Protein AF-A0AB34HZB8-F1 (afdb_monomer)

Foldseek 3Di:
DDAFDDDPPDDDDDDPPPKDWDKDWDDDPFTKIWIDINNPDIDIDGTPDDDDDDDDPDDDDDQDDLFQLPDGPDLDGAGHQFDDPQDWDDDPPDIDRPLVCVVVVPVVDDDDPDDDNDGDPRDAQFKKFQQDLQFKFFAADFQQFFKKKKKKKWFWLDQKAWFKKFWADFPPPDPPDPPDRQGIWMWTWIGHRQFIWTWTDQRFAIDTDRQDPDRRRPRDIWIWMWIGGFQWTWIAIPSRIDIGGTDGDGRTRHTDGTMMGFFDHPDDPCPDADDQVRACNVVSRHDGGIMHQIDISNHGDNRLVSCVVVVGPSMGRHHDADPDFPCVVVQAPQPWDWDGIGVDIATHCAPRQADDRRSPHGHDDDDDPPPDDDDDDDPDDHDHQKDKDKDKDFDPDQWDWDDWDDDPVARFIFTWIRDRQWIKTWGDPHPDIDIDTDDHDDHTDIDIDIDMGGNDPDDDDRDD

Nearest PDB structures (foldseek):
  3poy-assembly1_A  TM=9.474E-01  e=1.459E-48  Bos taurus
  3qcw-assembly2_B  TM=9.304E-01  e=1.890E-47  Bos taurus
  3r05-assembly2_B  TM=9.150E-01  e=9.429E-47  Bos taurus
  6cw1-assembly1_A  TM=6.470E-01  e=8.281E-31  Bos taurus
  3b3q-assembly1_F  TM=7.444E-01  e=7.183E-10  Homo sapiens

Mean predicted aligned error: 11.65 Å

Sequence (464 aa):
MPRLQVFLTRTLRPCNSGTLATSHWKMAGGMWVTISVDGILTTTGYTQEDYTMLGSDDFFYIGGSPNTADLPGSPVSNNFMGCLKDVVYKNNDFKLELSRLAKEGDPKMKLQGDLSFRCEDVAALDPVTFESPEAFVALPRWSAKRTGSISLDFRTTEPNGLLLFSQGRRAGAGAGSHSAAQRADYFAMELLDGYLYLLLDMGSGGIKLRASSRKVNDGEWCHVDFQRDGRKGSISVNSRSTPFLATGESEILDLESELYLGGLPEGGRVDLPLPPEVWTAALRAGYVGCVRDLFIDGRSRDLRGLAEAQGAGGVAPFCSRETLKQCTSAPCRNGGVCREGWNRFVCDCIGTGFLGRVCEREATVLSYDGSMYMKIMLPNAMHTEAEDVSLRFMSQRAYGLMMATTSRESADTLRLELDGGQMKLTVNLGRDAREADCASCPGPGLHHVRRRCASSRSSAVYGP

Secondary structure (DSSP, 8-state):
---------S-PPPPPTT--EEEEEEESSSEEEEEEETTTEEEEEE-SSS-------S---SS--S-GGGSTT-S--PPP-S-----EEE-SS-EEEHHHHHHHT-TT----S---SS---------EEE-STT--EEEPP---SSEEEEEEEEE---S-EEEEEEEPPPPP--TT--S---PPPEEEEEEETTEEEEEEE-SS--EEEE--SS---SSS-EEEEEEEETTEEEEEETTEEEEEE-SSS-------S-EEES----SSS--SPPPTT-HHHHTT-B--EEEEEEEETTEE--HHHHHHHHT-TTEESS-----S-GGGG----TTPEEEE-SSSEEEE-TTTTEESTTS-EEPPP----SS-------SS----SEEEEEEEE--S-S-EEEEE---SSS--EEEEEEETTEEEEEEE-SS-EEEEEEEEP-SSS-EEEEEEEE--SSS-----

pLDDT: mean 81.69, std 18.71, range [23.89, 98.62]

Solvent-accessible surface area (backbone atoms only — not comparable to full-atom values): 27557 Å² total; per-residue (Å²): 132,89,81,82,68,73,85,77,92,66,91,77,73,88,78,60,96,86,69,47,76,49,76,51,76,55,87,76,97,58,50,40,41,34,40,26,40,68,83,70,54,69,50,75,50,59,60,77,77,89,76,78,79,88,86,84,91,81,84,90,75,72,65,44,54,87,44,28,60,77,41,88,80,52,93,52,41,67,40,66,86,74,77,86,76,86,45,66,53,72,63,96,89,50,74,45,50,52,54,58,42,60,75,73,60,41,88,90,63,83,85,84,79,91,78,71,98,61,85,67,88,67,76,78,71,60,30,29,19,28,70,33,38,68,11,42,41,80,38,76,61,58,83,39,42,48,48,45,35,42,33,33,33,38,31,20,45,39,35,52,13,22,42,37,41,33,34,20,67,56,68,72,87,58,94,83,66,92,63,75,82,55,52,44,16,35,42,35,32,34,32,54,85,17,25,39,31,42,34,42,26,36,49,48,45,56,41,80,43,73,48,39,98,54,68,63,27,83,56,49,84,42,43,38,42,37,38,35,54,42,40,37,36,36,32,24,42,72,85,46,71,41,74,50,70,51,43,63,82,45,37,47,37,61,48,66,39,52,31,24,34,23,21,62,85,81,81,88,80,68,90,58,84,70,63,33,87,46,47,35,67,78,69,64,31,14,19,36,30,28,42,31,73,37,26,52,40,24,40,79,56,64,62,45,63,50,29,63,76,66,65,32,60,49,57,42,76,47,67,81,81,67,84,71,66,58,44,79,73,58,67,31,33,74,80,21,48,63,38,76,44,51,86,40,63,44,42,46,24,81,82,49,59,26,35,66,81,33,18,77,40,77,53,88,86,85,87,71,89,82,85,66,87,87,84,84,81,70,96,60,94,83,67,71,35,54,48,82,48,71,55,72,52,69,64,92,62,40,60,47,83,75,48,67,50,77,51,97,88,50,79,34,28,53,32,36,30,36,54,88,38,19,45,34,40,38,41,30,68,78,85,53,77,48,77,50,80,50,73,72,58,83,69,85,54,84,45,67,50,74,51,76,48,66,70,66,91,56,96,70,79,80,76,134

Structure (mmCIF, N/CA/C/O backbone):
data_AF-A0AB34HZB8-F1
#
_entry.id   AF-A0AB34HZB8-F1
#
loop_
_atom_site.group_PDB
_atom_site.id
_atom_site.type_symbol
_atom_site.label_atom_id
_atom_site.label_alt_id
_atom_site.label_comp_id
_atom_site.label_asym_id
_atom_site.label_entity_id
_atom_site.label_seq_id
_atom_site.pdbx_PDB_ins_code
_atom_site.Cartn_x
_atom_site.Cartn_y
_atom_site.Cartn_z
_atom_site.occupancy
_atom_site.B_iso_or_equiv
_atom_site.auth_seq_id
_atom_site.auth_comp_id
_atom_site.auth_asym_id
_atom_site.auth_atom_id
_atom_site.pdbx_PDB_model_num
ATOM 1 N N . MET A 1 1 ? 3.886 5.589 36.852 1.00 24.52 1 MET A N 1
ATOM 2 C CA . MET A 1 1 ? 2.738 4.763 37.275 1.00 24.52 1 MET A CA 1
ATOM 3 C C . MET A 1 1 ? 3.016 3.339 36.821 1.00 24.52 1 MET A C 1
ATOM 5 O O . MET A 1 1 ? 3.295 3.178 35.633 1.00 24.52 1 MET A O 1
ATOM 9 N N . PRO A 1 2 ? 3.086 2.345 37.721 1.00 24.02 2 PRO A N 1
ATOM 10 C CA . PRO A 1 2 ? 3.349 0.974 37.318 1.00 24.02 2 PRO A CA 1
ATOM 11 C C . PRO A 1 2 ? 2.119 0.372 36.631 1.00 24.02 2 PRO A C 1
ATOM 13 O O . PRO A 1 2 ? 0.991 0.837 36.784 1.00 24.02 2 PRO A O 1
ATOM 16 N N . ARG A 1 3 ? 2.394 -0.610 35.777 1.00 29.45 3 ARG A N 1
ATOM 17 C CA . ARG A 1 3 ? 1.486 -1.194 34.792 1.00 29.45 3 ARG A CA 1
ATOM 18 C C . ARG A 1 3 ? 0.586 -2.232 35.456 1.00 29.45 3 ARG A C 1
ATOM 20 O O . ARG A 1 3 ? 1.090 -3.234 35.953 1.00 29.45 3 ARG A O 1
ATOM 27 N N . LEU A 1 4 ? -0.732 -2.067 35.364 1.00 27.45 4 LEU A N 1
ATOM 28 C CA . LEU A 1 4 ? -1.668 -3.158 35.630 1.00 27.45 4 LEU A CA 1
ATOM 29 C C . LEU A 1 4 ? -1.674 -4.103 34.411 1.00 27.45 4 LEU A C 1
ATOM 31 O O . LEU A 1 4 ? -2.503 -3.978 33.516 1.00 27.45 4 LEU A O 1
ATOM 35 N N . GLN A 1 5 ? -0.700 -5.012 34.321 1.00 24.72 5 GLN A N 1
ATOM 36 C CA . GLN A 1 5 ? -0.699 -6.088 33.322 1.00 24.72 5 GLN A CA 1
ATOM 37 C C . GLN A 1 5 ? -1.254 -7.366 33.953 1.00 24.72 5 GLN A C 1
ATOM 39 O O . GLN A 1 5 ? -0.539 -8.108 34.626 1.00 24.72 5 GLN A O 1
ATOM 44 N N . VAL A 1 6 ? -2.537 -7.643 33.716 1.00 27.14 6 VAL A N 1
ATOM 45 C CA . VAL A 1 6 ? -3.108 -8.972 33.962 1.00 27.14 6 VAL A CA 1
ATOM 46 C C . VAL A 1 6 ? -2.759 -9.845 32.754 1.00 27.14 6 VAL A C 1
ATOM 48 O O . VAL A 1 6 ? -3.317 -9.679 31.672 1.00 27.14 6 VAL A O 1
ATOM 51 N N . PHE A 1 7 ? -1.805 -10.765 32.914 1.00 24.33 7 PHE A N 1
ATOM 52 C CA . PHE A 1 7 ? -1.493 -11.768 31.893 1.00 24.33 7 PHE A CA 1
ATOM 53 C C . PHE A 1 7 ? -2.615 -12.814 31.840 1.00 24.33 7 PHE A C 1
ATOM 55 O O . PHE A 1 7 ? -2.634 -13.762 32.620 1.00 24.33 7 PHE A O 1
ATOM 62 N N . LEU A 1 8 ? -3.554 -12.651 30.907 1.00 28.42 8 LEU A N 1
ATOM 63 C CA . LEU A 1 8 ? -4.523 -13.687 30.541 1.00 28.42 8 LEU A CA 1
ATOM 64 C C . LEU A 1 8 ? -3.933 -14.538 29.408 1.00 28.42 8 LEU A C 1
ATOM 66 O O . LEU A 1 8 ? -4.068 -14.228 28.228 1.00 28.42 8 LEU A O 1
ATOM 70 N N . THR A 1 9 ? -3.244 -15.623 29.757 1.00 23.89 9 THR A N 1
ATOM 71 C CA . THR A 1 9 ? -2.707 -16.601 28.799 1.00 23.89 9 THR A CA 1
ATOM 72 C C . THR A 1 9 ? -3.763 -17.641 28.418 1.00 23.89 9 THR A C 1
ATOM 74 O O . THR A 1 9 ? -3.670 -18.809 28.784 1.00 23.89 9 THR A O 1
ATOM 77 N N . ARG A 1 10 ? -4.783 -17.246 27.644 1.00 26.70 10 ARG A N 1
ATOM 78 C CA . ARG A 1 10 ? -5.544 -18.199 26.815 1.00 26.70 10 ARG A CA 1
ATOM 79 C C . ARG A 1 10 ? -6.322 -17.491 25.712 1.00 26.70 10 ARG A C 1
ATOM 81 O O . ARG A 1 10 ? -7.073 -16.560 25.971 1.00 26.70 10 ARG A O 1
ATOM 88 N N . THR A 1 11 ? -6.154 -17.972 24.484 1.00 26.16 11 THR A N 1
ATOM 89 C CA . THR A 1 11 ? -6.948 -17.610 23.306 1.00 26.16 11 THR A CA 1
ATOM 90 C C . THR A 1 11 ? -8.423 -17.924 23.565 1.00 26.16 11 THR A C 1
ATOM 92 O O . THR A 1 11 ? -8.835 -19.085 23.540 1.00 26.16 11 THR A O 1
ATOM 95 N N . LEU A 1 12 ? -9.219 -16.892 23.850 1.00 27.81 12 LEU A N 1
ATOM 96 C CA . LEU A 1 12 ? -10.676 -16.988 23.890 1.00 27.81 12 LEU A CA 1
ATOM 97 C C . LEU A 1 12 ? -11.192 -17.056 22.443 1.00 27.81 12 LEU A C 1
ATOM 99 O O . LEU A 1 12 ? -10.784 -16.266 21.592 1.00 27.81 12 LEU A O 1
ATOM 103 N N . ARG A 1 13 ? -12.034 -18.054 22.148 1.00 27.44 13 ARG A N 1
ATOM 104 C CA . ARG A 1 13 ? -12.731 -18.189 20.857 1.00 27.44 13 ARG A CA 1
ATOM 105 C C . ARG A 1 13 ? -13.729 -17.032 20.677 1.00 27.44 13 ARG A C 1
ATOM 107 O O . ARG A 1 13 ? -14.172 -16.491 21.688 1.00 27.44 13 ARG A O 1
ATOM 114 N N . PRO A 1 14 ? -14.117 -16.680 19.436 1.00 32.28 14 PRO A N 1
ATOM 115 C CA . PRO A 1 14 ? -15.175 -15.699 19.206 1.00 32.28 14 PRO A CA 1
ATOM 116 C C . PRO A 1 14 ? -16.454 -16.105 19.950 1.00 32.28 14 PRO A C 1
ATOM 118 O O . PRO A 1 14 ? -16.933 -17.234 19.822 1.00 32.28 14 PRO A O 1
ATOM 121 N N . CYS A 1 15 ? -16.958 -15.183 20.767 1.00 37.62 15 CYS A N 1
ATOM 122 C CA . CYS A 1 15 ? -18.186 -15.328 21.534 1.00 37.62 15 CYS A CA 1
ATOM 123 C C . CYS A 1 15 ? -19.391 -15.261 20.583 1.00 37.62 15 CYS A C 1
ATOM 125 O O . CYS A 1 15 ? -19.590 -14.250 19.913 1.00 37.62 15 CYS A O 1
ATOM 127 N N . ASN A 1 16 ? -20.190 -16.329 20.515 1.00 33.53 16 ASN A N 1
ATOM 128 C CA . ASN A 1 16 ? -21.451 -16.321 19.769 1.00 33.53 16 ASN A CA 1
ATOM 129 C C . ASN A 1 16 ? -22.525 -15.503 20.515 1.00 33.53 16 ASN A C 1
ATOM 131 O O . ASN A 1 16 ? -22.427 -15.246 21.719 1.00 33.53 16 ASN A O 1
ATOM 135 N N . SER A 1 17 ? -23.568 -15.097 19.787 1.00 35.50 17 SER A N 1
ATOM 136 C CA . SER A 1 17 ? -24.712 -14.327 20.290 1.00 35.50 17 SER A CA 1
ATOM 137 C C . SER A 1 17 ? -25.256 -14.877 21.618 1.00 35.50 17 SER A C 1
ATOM 139 O O . SER A 1 17 ? -25.676 -16.032 21.676 1.00 35.50 17 SER A O 1
ATOM 141 N N . GLY A 1 18 ? -25.281 -14.042 22.664 1.00 43.56 18 GLY A N 1
ATOM 142 C CA . GLY A 1 18 ? -25.835 -14.386 23.983 1.00 43.56 18 GLY A CA 1
ATOM 143 C C . GLY A 1 18 ? -24.814 -14.653 25.094 1.00 43.56 18 GLY A C 1
ATOM 144 O O . GLY A 1 18 ? -25.207 -15.108 26.164 1.00 43.56 18 GLY A O 1
ATOM 145 N N . THR A 1 19 ? -23.532 -14.359 24.865 1.00 46.97 19 THR A N 1
ATOM 146 C CA . THR A 1 19 ? -22.469 -14.622 25.844 1.00 46.97 19 THR A CA 1
ATOM 147 C C . THR A 1 19 ? -22.531 -13.656 27.042 1.00 46.97 19 THR A C 1
ATOM 149 O O . THR A 1 19 ? -22.529 -12.437 26.861 1.00 46.97 19 THR A O 1
ATOM 152 N N . LEU A 1 20 ? -22.540 -14.181 28.271 1.00 41.59 20 LEU A N 1
ATOM 153 C CA . LEU A 1 20 ? -22.478 -13.417 29.526 1.00 41.59 20 LEU A CA 1
ATOM 154 C C . LEU A 1 20 ? -21.049 -13.453 30.078 1.00 41.59 20 LEU A C 1
ATOM 156 O O . LEU A 1 20 ? -20.585 -14.489 30.547 1.00 41.59 20 LEU A O 1
ATOM 160 N N . ALA A 1 21 ? -20.345 -12.321 30.059 1.00 47.94 21 ALA A N 1
ATOM 161 C CA . ALA A 1 21 ? -19.044 -12.192 30.712 1.00 47.94 21 ALA A CA 1
ATOM 162 C C . ALA A 1 21 ? -19.212 -11.564 32.102 1.00 47.94 21 ALA A C 1
ATOM 164 O O . ALA A 1 21 ? -19.726 -10.454 32.235 1.00 47.94 21 ALA A O 1
ATOM 165 N N . THR A 1 22 ? -18.758 -12.257 33.144 1.00 45.78 22 THR A N 1
ATOM 166 C CA . THR A 1 22 ? -18.736 -11.752 34.520 1.00 45.78 22 THR A CA 1
ATOM 167 C C . THR A 1 22 ? -17.320 -11.797 35.076 1.00 45.78 22 THR A C 1
ATOM 169 O O . THR A 1 22 ? -16.644 -12.823 35.055 1.00 45.78 22 THR A O 1
ATOM 172 N N . SER A 1 23 ? -16.852 -10.667 35.604 1.00 49.53 23 SER A N 1
ATOM 173 C CA . SER A 1 23 ? -15.592 -10.594 36.348 1.00 49.53 23 SER A CA 1
ATOM 174 C C . SER A 1 23 ? -15.873 -10.426 37.838 1.00 49.53 23 SER A C 1
ATOM 176 O O . SER A 1 23 ? -16.616 -9.524 38.226 1.00 49.53 23 SER A O 1
ATOM 178 N N . HIS A 1 24 ? -15.248 -11.253 38.671 1.00 48.53 24 HIS A N 1
ATOM 179 C CA . HIS A 1 24 ? -15.308 -11.172 40.125 1.00 48.53 24 HIS A CA 1
ATOM 180 C C . HIS A 1 24 ? -13.922 -10.885 40.709 1.00 48.53 24 HIS A C 1
ATOM 182 O O . HIS A 1 24 ? -12.927 -11.508 40.337 1.00 48.53 24 HIS A O 1
ATOM 188 N N . TRP A 1 25 ? -13.887 -9.974 41.679 1.00 44.34 25 TRP A N 1
ATOM 189 C CA . TRP A 1 25 ? -12.690 -9.560 42.409 1.00 44.34 25 TRP A CA 1
ATOM 190 C C . TRP A 1 25 ? -12.943 -9.814 43.895 1.00 44.34 25 TRP A C 1
ATOM 192 O O . TRP A 1 25 ? -14.020 -9.480 44.395 1.00 44.34 25 TRP A O 1
ATOM 202 N N . LYS A 1 26 ? -11.991 -10.416 44.613 1.00 39.69 26 LYS A N 1
ATOM 203 C CA . LYS A 1 26 ? -12.104 -10.604 46.067 1.00 39.69 26 LYS A CA 1
ATOM 204 C C . LYS A 1 26 ? -10.787 -10.213 46.728 1.00 39.69 26 LYS A C 1
ATOM 206 O O . LYS A 1 26 ? -9.732 -10.724 46.378 1.00 39.69 26 LYS A O 1
ATOM 211 N N . MET A 1 27 ? -10.878 -9.274 47.666 1.00 44.84 27 MET A N 1
ATOM 212 C CA . MET A 1 27 ? -9.743 -8.686 48.373 1.00 44.84 27 MET A CA 1
ATOM 213 C C . MET A 1 27 ? -9.638 -9.313 49.767 1.00 44.84 27 MET A C 1
ATOM 215 O O . MET A 1 27 ? -10.341 -8.892 50.681 1.00 44.84 27 MET A O 1
ATOM 219 N N . ALA A 1 28 ? -8.814 -10.352 49.928 1.00 33.62 28 ALA A N 1
ATOM 220 C CA . ALA A 1 28 ? -8.429 -10.864 51.248 1.00 33.62 28 ALA A CA 1
ATOM 221 C C . ALA A 1 28 ? -7.111 -11.661 51.170 1.00 33.62 28 ALA A C 1
ATOM 223 O O . ALA A 1 28 ? -7.134 -12.852 50.888 1.00 33.62 28 ALA A O 1
ATOM 224 N N . GLY A 1 29 ? -5.967 -11.022 51.447 1.00 41.19 29 GLY A N 1
ATOM 225 C CA . GLY A 1 29 ? -4.658 -11.703 51.552 1.00 41.19 29 GLY A CA 1
ATOM 226 C C . GLY A 1 29 ? -3.892 -11.898 50.233 1.00 41.19 29 GLY A C 1
ATOM 227 O O . GLY A 1 29 ? -3.076 -12.807 50.129 1.00 41.19 29 GLY A O 1
ATOM 228 N N . GLY A 1 30 ? -4.175 -11.058 49.237 1.00 53.75 30 GLY A N 1
ATOM 229 C CA . GLY A 1 30 ? -3.639 -11.095 47.873 1.00 53.75 30 GLY A CA 1
ATOM 230 C C . GLY A 1 30 ? -4.743 -10.677 46.900 1.00 53.75 30 GLY A C 1
ATOM 231 O O . GLY A 1 30 ? -5.908 -11.002 47.129 1.00 53.75 30 GLY A O 1
ATOM 232 N N . MET A 1 31 ? -4.433 -9.908 45.856 1.00 64.75 31 MET A N 1
ATOM 233 C CA . MET A 1 31 ? -5.448 -9.471 44.894 1.00 64.75 31 MET A CA 1
ATOM 234 C C . MET A 1 31 ? -5.559 -10.514 43.780 1.00 64.75 31 MET A C 1
ATOM 236 O O . MET A 1 31 ? -4.705 -10.596 42.898 1.00 64.75 31 MET A O 1
ATOM 240 N N . TRP A 1 32 ? -6.602 -11.346 43.846 1.00 69.12 32 TRP A N 1
ATOM 241 C CA . TRP A 1 32 ? -6.936 -12.284 42.777 1.00 69.12 32 TRP A CA 1
ATOM 242 C C . TRP A 1 32 ? -8.146 -11.819 41.973 1.00 69.12 32 TRP A C 1
ATOM 244 O O . TRP A 1 32 ? -9.124 -11.271 42.490 1.00 69.12 32 TRP A O 1
ATOM 254 N N . VAL A 1 33 ? -8.069 -12.081 40.677 1.00 78.31 33 VAL A N 1
ATOM 255 C CA . VAL A 1 33 ? -9.038 -11.700 39.656 1.00 78.31 33 VAL A CA 1
ATOM 256 C C . VAL A 1 33 ? -9.597 -12.974 39.066 1.00 78.31 33 VAL A C 1
ATOM 258 O O . VAL A 1 33 ? -8.826 -13.842 38.674 1.00 78.31 33 VAL A O 1
ATOM 261 N N . THR A 1 34 ? -10.918 -13.108 38.992 1.00 78.31 34 THR A N 1
ATOM 262 C CA . THR A 1 34 ? -11.559 -14.208 38.263 1.00 78.31 34 THR A CA 1
ATOM 263 C C . THR A 1 34 ? -12.420 -13.642 37.152 1.00 78.31 34 THR A C 1
ATOM 265 O O . THR A 1 34 ? -13.307 -12.833 37.408 1.00 78.31 34 THR A O 1
ATOM 268 N N . ILE A 1 35 ? -12.176 -14.082 35.924 1.00 81.44 35 ILE A N 1
ATOM 269 C CA . ILE A 1 35 ? -13.043 -13.813 34.780 1.00 81.44 35 ILE A CA 1
ATOM 270 C C . ILE A 1 35 ? -13.778 -15.095 34.408 1.00 81.44 35 ILE A C 1
ATOM 272 O O . ILE A 1 35 ? -13.172 -16.164 34.353 1.00 81.44 35 ILE A O 1
ATOM 276 N N . SER A 1 36 ? -15.083 -14.988 34.194 1.00 81.50 36 SER A N 1
ATOM 277 C CA . SER A 1 36 ? -15.960 -16.074 33.783 1.00 81.50 36 SER A CA 1
ATOM 278 C C . SER A 1 36 ? -16.702 -15.678 32.517 1.00 81.50 36 SER A C 1
ATOM 280 O O . SER A 1 36 ? -17.251 -14.580 32.433 1.00 81.50 36 SER A O 1
ATOM 282 N N . VAL A 1 37 ? -16.723 -16.575 31.538 1.00 81.62 37 VAL A N 1
ATOM 283 C CA . VAL A 1 37 ? -17.537 -16.443 30.328 1.00 81.62 37 VAL A CA 1
ATOM 284 C C . VAL A 1 37 ? -18.584 -17.555 30.345 1.00 81.62 37 VAL A C 1
ATOM 286 O O . VAL A 1 37 ? -18.249 -18.731 30.514 1.00 81.62 37 VAL A O 1
ATOM 289 N N . ASP A 1 38 ? -19.853 -17.162 30.263 1.00 78.44 38 ASP A N 1
ATOM 290 C CA . ASP A 1 38 ? -21.062 -17.992 30.361 1.00 78.44 38 ASP A CA 1
ATOM 291 C C . ASP A 1 38 ? -21.214 -18.776 31.669 1.00 78.44 38 ASP A C 1
ATOM 293 O O . ASP A 1 38 ? -21.990 -19.724 31.756 1.00 78.44 38 ASP A O 1
ATOM 297 N N . GLY A 1 39 ? -20.453 -18.414 32.705 1.00 76.38 39 GLY A N 1
ATOM 298 C CA . GLY A 1 39 ? -20.382 -19.214 33.929 1.00 76.38 39 GLY A CA 1
ATOM 299 C C . GLY A 1 39 ? -19.592 -20.519 33.771 1.00 76.38 39 GLY A C 1
ATOM 300 O O . GLY A 1 39 ? -19.512 -21.283 34.728 1.00 76.38 39 GLY A O 1
ATOM 301 N N . ILE A 1 40 ? -19.012 -20.780 32.593 1.00 77.00 40 ILE A N 1
ATOM 302 C CA . ILE A 1 40 ? -18.362 -22.051 32.244 1.00 77.00 40 ILE A CA 1
ATOM 303 C C . ILE A 1 40 ? -16.850 -21.867 32.127 1.00 77.00 40 ILE A C 1
ATOM 305 O O . ILE A 1 40 ? -16.068 -22.608 32.722 1.00 77.00 40 ILE A O 1
ATOM 309 N N . LEU A 1 41 ? -16.416 -20.883 31.341 1.00 78.81 41 LEU A N 1
ATOM 310 C CA . LEU A 1 41 ? -15.003 -20.642 31.078 1.00 78.81 41 LEU A CA 1
ATOM 311 C C . LEU A 1 41 ? -14.455 -19.679 32.125 1.00 78.81 41 LEU A C 1
ATOM 313 O O . LEU A 1 41 ? -14.507 -18.464 31.950 1.00 78.81 41 LEU A O 1
ATOM 317 N N . THR A 1 42 ? -13.923 -20.231 33.213 1.00 81.06 42 THR A N 1
ATOM 318 C CA . THR A 1 42 ? -13.345 -19.451 34.311 1.00 81.06 42 THR A CA 1
ATOM 319 C C . THR A 1 42 ? -11.824 -19.429 34.253 1.00 81.06 42 THR A C 1
ATOM 321 O O . THR A 1 42 ? -11.188 -20.480 34.165 1.00 81.06 42 THR A O 1
ATOM 324 N N . THR A 1 43 ? -11.233 -18.243 34.366 1.00 80.75 43 THR A N 1
ATOM 325 C CA . THR A 1 43 ? -9.787 -18.058 34.551 1.00 80.75 43 THR A CA 1
ATOM 326 C C . THR A 1 43 ? -9.539 -17.197 35.780 1.00 80.75 43 THR A C 1
ATOM 328 O O . THR A 1 43 ? -10.152 -16.139 35.920 1.00 80.75 43 THR A O 1
ATOM 331 N N . THR A 1 44 ? -8.626 -17.631 36.649 1.00 82.88 44 THR A N 1
ATOM 332 C CA . THR A 1 44 ? -8.211 -16.886 37.843 1.00 82.88 44 THR A CA 1
ATOM 333 C C . THR A 1 44 ? -6.740 -16.501 37.727 1.00 82.88 44 THR A C 1
ATOM 33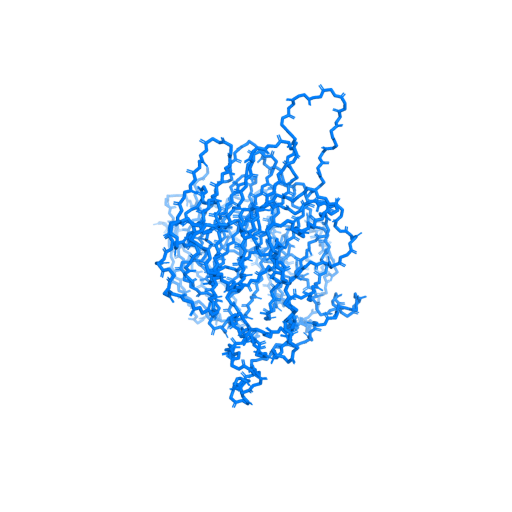5 O O . THR A 1 44 ? -5.915 -17.319 37.325 1.00 82.88 44 THR A O 1
ATOM 338 N N . GLY A 1 45 ? -6.412 -15.261 38.077 1.00 81.56 45 GLY A N 1
ATOM 339 C CA . GLY A 1 45 ? -5.047 -14.741 38.113 1.00 81.56 45 GLY A CA 1
ATOM 340 C C . GLY A 1 45 ? -4.834 -13.806 39.299 1.00 81.56 45 GLY A C 1
ATOM 341 O O . GLY A 1 45 ? -5.760 -13.555 40.068 1.00 81.56 45 GLY A O 1
ATOM 342 N N . TYR A 1 46 ? -3.620 -13.282 39.432 1.00 79.75 46 TYR A N 1
ATOM 343 C CA . TYR A 1 46 ? -3.231 -12.351 40.493 1.00 79.75 46 TYR A CA 1
ATOM 344 C C . TYR A 1 46 ? -2.673 -11.070 39.872 1.00 79.75 46 TYR A C 1
ATOM 346 O O . TYR A 1 46 ? -2.056 -11.125 38.804 1.00 79.75 46 TYR A O 1
ATOM 354 N N . THR A 1 47 ? -2.896 -9.921 40.508 1.00 74.31 47 THR A N 1
ATOM 355 C CA . THR A 1 47 ? -2.228 -8.680 40.096 1.00 74.31 47 THR A CA 1
ATOM 356 C C . THR A 1 47 ? -0.775 -8.681 40.567 1.00 74.31 47 THR A C 1
ATOM 358 O O . THR A 1 47 ? -0.405 -9.404 41.491 1.00 74.31 47 THR A O 1
ATOM 361 N N . GLN A 1 48 ? 0.067 -7.895 39.899 1.00 67.31 48 GLN A N 1
ATOM 362 C CA . GLN A 1 48 ? 1.445 -7.678 40.336 1.00 67.31 48 GLN A CA 1
ATOM 363 C C . GLN A 1 48 ? 1.461 -6.676 41.502 1.00 67.31 48 GLN A C 1
ATOM 365 O O . GLN A 1 48 ? 0.653 -5.750 41.507 1.00 67.31 48 GLN A O 1
ATOM 370 N N . GLU A 1 49 ? 2.402 -6.852 42.435 1.00 73.19 49 GLU A N 1
ATOM 371 C CA . GLU A 1 49 ? 2.603 -6.006 43.630 1.00 73.19 49 GLU A CA 1
ATOM 372 C C . GLU A 1 49 ? 1.468 -6.066 44.681 1.00 73.19 49 GLU A C 1
ATOM 374 O O . GLU A 1 49 ? 0.480 -6.783 44.530 1.00 73.19 49 GLU A O 1
ATOM 379 N N . ASP A 1 50 ? 1.641 -5.319 45.779 1.00 70.38 50 ASP A N 1
ATOM 380 C CA . ASP A 1 50 ? 0.782 -5.358 46.976 1.00 70.38 50 ASP A CA 1
ATOM 381 C C . ASP A 1 50 ? -0.367 -4.330 46.945 1.00 70.38 50 ASP A C 1
ATOM 383 O O . ASP A 1 50 ? -1.098 -4.155 47.926 1.00 70.38 50 ASP A O 1
ATOM 387 N N . TYR A 1 51 ? -0.541 -3.616 45.830 1.00 69.50 51 TYR A N 1
ATOM 388 C CA . TYR A 1 51 ? -1.632 -2.659 45.677 1.00 69.50 51 TYR A CA 1
ATOM 389 C C . TYR A 1 51 ? -2.973 -3.392 45.575 1.00 69.50 51 TYR A C 1
ATOM 391 O O . TYR A 1 51 ? -3.176 -4.241 44.714 1.00 69.50 51 TYR A O 1
ATOM 399 N N . THR A 1 52 ? -3.910 -3.037 46.456 1.00 71.75 52 THR A N 1
ATOM 400 C CA . THR A 1 52 ? -5.224 -3.697 46.567 1.00 71.75 52 THR A CA 1
ATOM 401 C C . THR A 1 52 ? -6.399 -2.793 46.203 1.00 71.75 52 THR A C 1
ATOM 403 O O . THR A 1 52 ? -7.517 -3.278 46.081 1.00 71.75 52 THR A O 1
ATOM 406 N N . MET A 1 53 ? -6.178 -1.491 46.007 1.00 70.25 53 MET A N 1
ATOM 407 C CA . MET A 1 53 ? -7.244 -0.520 45.740 1.00 70.25 53 MET A CA 1
ATOM 408 C C . MET A 1 53 ? -7.235 -0.063 44.280 1.00 70.25 53 MET A C 1
ATOM 410 O O . MET A 1 53 ? -6.196 0.343 43.763 1.00 70.25 53 MET A O 1
ATOM 414 N N . LEU A 1 54 ? -8.410 -0.072 43.641 1.00 76.62 54 LEU A N 1
ATOM 415 C CA . LEU A 1 54 ? -8.631 0.519 42.321 1.00 76.62 54 LEU A CA 1
ATOM 416 C C . LEU A 1 54 ? -9.223 1.925 42.488 1.00 76.62 54 LEU A C 1
ATOM 418 O O . LEU A 1 54 ? -10.387 2.065 42.861 1.00 76.62 54 LEU A O 1
ATOM 422 N N . GLY A 1 55 ? -8.421 2.954 42.220 1.00 74.00 55 GLY A N 1
ATOM 423 C CA . GLY A 1 55 ? -8.882 4.339 42.124 1.00 74.00 55 GLY A CA 1
ATOM 424 C C . GLY A 1 55 ? -9.166 4.708 40.671 1.00 74.00 55 GLY A C 1
ATOM 425 O O . GLY A 1 55 ? -8.301 4.532 39.817 1.00 74.00 55 GLY A O 1
ATOM 426 N N . SER A 1 56 ? -10.368 5.205 40.390 1.00 72.00 56 SER A N 1
ATOM 427 C CA . SER A 1 56 ? -10.724 5.801 39.101 1.00 72.00 56 SER A CA 1
ATOM 428 C C . SER A 1 56 ? -11.582 7.030 39.377 1.00 72.00 56 SER A C 1
ATOM 430 O O . SER A 1 56 ? -12.694 6.913 39.890 1.00 72.00 56 SER A O 1
ATOM 432 N N . ASP A 1 57 ? -11.018 8.203 39.119 1.00 74.81 57 ASP A N 1
ATOM 433 C CA . ASP A 1 57 ? -11.594 9.527 39.376 1.00 74.81 57 ASP A CA 1
ATOM 434 C C . ASP A 1 57 ? -11.948 10.289 38.088 1.00 74.81 57 ASP A C 1
ATOM 436 O O . ASP A 1 57 ? -12.392 11.433 38.153 1.00 74.81 57 ASP A O 1
ATOM 440 N N . ASP A 1 58 ? -11.791 9.638 36.933 1.00 77.00 58 ASP A N 1
ATOM 441 C CA . ASP A 1 58 ? -11.988 10.223 35.606 1.00 77.00 58 ASP A CA 1
ATOM 442 C C . ASP A 1 58 ? -13.289 9.698 34.957 1.00 77.00 58 ASP A C 1
ATOM 444 O O . ASP A 1 58 ? -14.389 10.000 35.430 1.00 77.00 58 ASP A O 1
ATOM 448 N N . PHE A 1 59 ? -13.210 8.868 33.908 1.00 79.88 59 PHE A N 1
ATOM 449 C CA . PHE A 1 59 ? -14.379 8.424 33.135 1.00 79.88 59 PHE A CA 1
ATOM 450 C C . PHE A 1 59 ? -14.570 6.901 33.096 1.00 79.88 59 PHE A C 1
ATOM 452 O O . PHE A 1 59 ? -13.614 6.131 33.033 1.00 79.88 59 PHE A O 1
ATOM 459 N N . PHE A 1 60 ? -15.836 6.471 33.025 1.00 84.75 60 PHE A N 1
ATOM 460 C CA . PHE A 1 60 ? -16.225 5.103 32.671 1.00 84.75 60 PHE A CA 1
ATOM 461 C C . PHE A 1 60 ? -16.609 5.036 31.188 1.00 84.75 60 PHE A C 1
ATOM 463 O O . PHE A 1 60 ? -17.627 5.595 30.782 1.00 84.75 60 PHE A O 1
ATOM 470 N N . TYR A 1 61 ? -15.818 4.320 30.390 1.00 89.81 61 TYR A N 1
ATOM 471 C CA . TYR A 1 61 ? -16.107 4.061 28.978 1.00 89.81 61 TYR A CA 1
ATOM 472 C C . TYR A 1 61 ? -16.805 2.710 28.806 1.00 89.81 61 TYR A C 1
ATOM 474 O O . TYR A 1 61 ? -16.325 1.696 29.307 1.00 89.81 61 TYR A O 1
ATOM 482 N N . ILE A 1 62 ? -17.925 2.688 28.079 1.00 91.50 62 ILE A N 1
ATOM 483 C CA . ILE A 1 62 ? -18.676 1.471 27.742 1.00 91.50 62 ILE A CA 1
ATOM 484 C C . ILE A 1 62 ? -18.830 1.396 26.226 1.00 91.50 62 ILE A C 1
ATOM 486 O O . ILE A 1 62 ? -19.227 2.369 25.593 1.00 91.50 62 ILE A O 1
ATO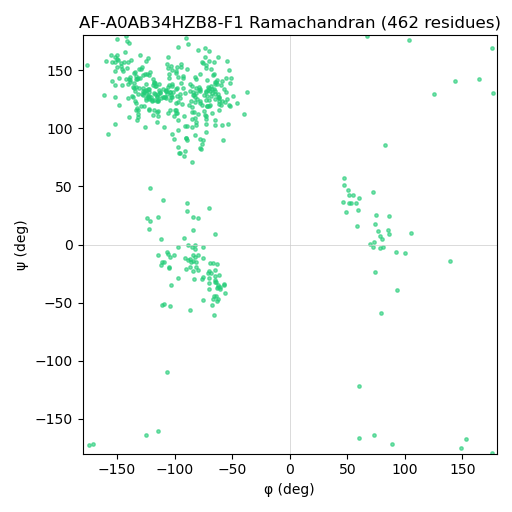M 490 N N . GLY A 1 63 ? -18.513 0.241 25.640 1.00 88.62 63 GLY A N 1
ATOM 491 C CA . GLY A 1 63 ? -18.613 -0.000 24.195 1.00 88.62 63 GLY A CA 1
ATOM 492 C C . GLY A 1 63 ? -17.526 0.679 23.354 1.00 88.62 63 GLY A C 1
ATOM 493 O O . GLY A 1 63 ? -17.193 0.181 22.289 1.00 88.62 63 GLY A O 1
ATOM 494 N N . GLY A 1 64 ? -16.905 1.758 23.821 1.00 87.75 64 GLY A N 1
ATOM 495 C CA . GLY A 1 64 ? -15.802 2.401 23.115 1.00 87.75 64 GLY A CA 1
ATOM 496 C C . GLY A 1 64 ? -15.327 3.671 23.804 1.00 87.75 64 GLY A C 1
ATOM 497 O O . GLY A 1 64 ? -15.860 4.064 24.843 1.00 87.75 64 GLY A O 1
ATOM 498 N N . SER A 1 65 ? -14.335 4.324 23.210 1.00 86.75 65 SER A N 1
ATOM 499 C CA . SER A 1 65 ? -13.839 5.628 23.647 1.00 86.75 65 SER A CA 1
ATOM 500 C C . SER A 1 65 ? -13.529 6.527 22.436 1.00 86.75 65 SER A C 1
ATOM 502 O O . SER A 1 65 ? -13.618 6.076 21.288 1.00 86.75 65 SER A O 1
ATOM 504 N N . PRO A 1 66 ? -13.195 7.816 22.648 1.00 82.56 66 PRO A N 1
ATOM 505 C CA . PRO A 1 66 ? -12.746 8.688 21.564 1.00 82.56 66 PRO A CA 1
ATOM 506 C C . PRO A 1 66 ? -11.512 8.155 20.821 1.00 82.56 66 PRO A C 1
ATOM 508 O O . PRO A 1 66 ? -11.416 8.360 19.616 1.00 82.56 66 PRO A O 1
ATOM 511 N N . ASN A 1 67 ? -10.604 7.480 21.536 1.00 77.94 67 ASN A N 1
ATOM 512 C CA . ASN A 1 67 ? -9.483 6.726 20.979 1.00 77.94 67 ASN A CA 1
ATOM 513 C C . ASN A 1 67 ? -9.116 5.582 21.940 1.00 77.94 67 ASN A C 1
ATOM 515 O O . ASN A 1 67 ? -8.505 5.800 22.988 1.00 77.94 67 ASN A O 1
ATOM 519 N N . THR A 1 68 ? -9.508 4.355 21.599 1.00 81.25 68 THR A N 1
ATOM 520 C CA . THR A 1 68 ? -9.342 3.183 22.479 1.00 81.25 68 THR A CA 1
ATOM 521 C C . THR A 1 68 ? -7.875 2.792 22.652 1.00 81.25 68 THR A C 1
ATOM 523 O O . THR A 1 68 ? -7.509 2.253 23.695 1.00 81.25 68 THR A O 1
ATOM 526 N N . ALA A 1 69 ? -7.017 3.145 21.690 1.00 75.25 69 ALA A N 1
ATOM 527 C CA . ALA A 1 69 ? -5.573 2.938 21.783 1.00 75.25 69 ALA A CA 1
ATOM 528 C C . ALA A 1 69 ? -4.908 3.761 22.904 1.00 75.25 69 ALA A C 1
ATOM 530 O O . ALA A 1 69 ? -3.898 3.335 23.459 1.00 75.25 69 ALA A O 1
ATOM 531 N N . ASP A 1 70 ? -5.483 4.910 23.275 1.00 79.56 70 ASP A N 1
ATOM 532 C CA . ASP A 1 70 ? -4.920 5.778 24.320 1.00 79.56 70 ASP A CA 1
ATOM 533 C C . ASP A 1 70 ? -5.254 5.268 25.738 1.00 79.56 70 ASP A C 1
ATOM 535 O O . ASP A 1 70 ? -4.710 5.763 26.728 1.00 79.56 70 ASP A O 1
ATOM 539 N N . LEU A 1 71 ? -6.137 4.265 25.865 1.00 79.88 71 LEU A N 1
ATOM 540 C CA . LEU A 1 71 ? -6.520 3.710 27.160 1.00 79.88 71 LEU A CA 1
ATOM 541 C C . LEU A 1 71 ? -5.382 2.854 27.752 1.00 79.88 71 LEU A C 1
ATOM 543 O O . LEU A 1 71 ? -4.946 1.880 27.126 1.00 79.88 71 LEU A O 1
ATOM 547 N N . PRO A 1 72 ? -4.914 3.149 28.982 1.00 76.94 72 PRO A N 1
ATOM 548 C CA . PRO A 1 72 ? -3.812 2.418 29.597 1.00 76.94 72 PRO A CA 1
ATOM 549 C C . PRO A 1 72 ? -4.069 0.909 29.685 1.00 76.94 72 PRO A C 1
ATOM 551 O O . PRO A 1 72 ? -5.033 0.460 30.300 1.00 76.94 72 PRO A O 1
ATOM 554 N N . GLY A 1 73 ? -3.166 0.119 29.100 1.00 74.81 73 GLY A N 1
ATOM 555 C CA . GLY A 1 73 ? -3.240 -1.344 29.125 1.00 74.81 73 GLY A CA 1
ATOM 556 C C . GLY A 1 73 ? -4.208 -1.957 28.110 1.00 74.81 73 GLY A C 1
ATOM 557 O O . GLY A 1 73 ? -4.366 -3.177 28.123 1.00 74.81 73 GLY A O 1
ATOM 558 N N . SER A 1 74 ? -4.822 -1.158 27.228 1.00 73.38 74 SER A N 1
ATOM 559 C CA . SER A 1 74 ? -5.686 -1.689 26.174 1.00 73.38 74 SER A CA 1
ATOM 560 C C . SER A 1 74 ? -4.882 -2.536 25.175 1.00 73.38 74 SER A C 1
ATOM 562 O O . SER A 1 74 ? -3.908 -2.046 24.603 1.00 73.38 74 SER A O 1
ATOM 564 N N . PRO A 1 75 ? -5.266 -3.802 24.928 1.00 73.38 75 PRO A N 1
ATOM 565 C CA . PRO A 1 75 ? -4.665 -4.622 23.879 1.00 73.38 75 PRO A CA 1
ATOM 566 C C . PRO A 1 75 ? -5.300 -4.383 22.498 1.00 73.38 75 PRO A C 1
ATOM 568 O O . PRO A 1 75 ? -4.891 -5.020 21.531 1.00 73.38 75 PRO A O 1
ATOM 571 N N . VAL A 1 76 ? -6.321 -3.523 22.412 1.00 76.25 76 VAL A N 1
ATOM 572 C CA . VAL A 1 76 ? -7.117 -3.257 21.205 1.00 76.25 76 VAL A CA 1
ATOM 573 C C . VAL A 1 76 ? -7.236 -1.753 20.956 1.00 76.25 76 VAL A C 1
ATOM 575 O O . VAL A 1 76 ? -7.243 -0.968 21.902 1.00 76.25 76 VAL A O 1
ATOM 578 N N . SER A 1 77 ? -7.375 -1.350 19.693 1.00 81.38 77 SER A N 1
ATOM 579 C 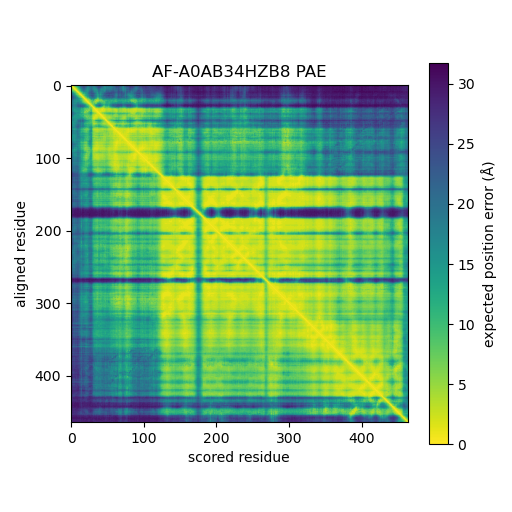CA . SER A 1 77 ? -7.651 0.045 19.306 1.00 81.38 77 SER A CA 1
ATOM 580 C C . SER A 1 77 ? -9.091 0.288 18.830 1.00 81.38 77 SER A C 1
ATOM 582 O O . SER A 1 77 ? -9.492 1.434 18.626 1.00 81.38 77 SER A O 1
ATOM 584 N N . ASN A 1 78 ? -9.890 -0.773 18.686 1.00 83.81 78 ASN A N 1
ATOM 585 C CA . ASN A 1 78 ? -11.218 -0.715 18.076 1.00 83.81 78 ASN A CA 1
ATOM 586 C C . ASN A 1 78 ? -12.324 -0.493 19.109 1.00 83.81 78 ASN A C 1
ATOM 588 O O . ASN A 1 78 ? -12.275 -1.033 20.216 1.00 83.81 78 ASN A O 1
ATOM 592 N N . ASN A 1 79 ? -13.360 0.249 18.719 1.00 86.56 79 ASN A N 1
ATOM 593 C CA . ASN A 1 79 ? -14.616 0.277 19.462 1.00 86.56 79 ASN A CA 1
ATOM 594 C C . ASN A 1 79 ? -15.423 -1.007 19.210 1.00 86.56 79 ASN A C 1
ATOM 596 O O . ASN A 1 79 ? -15.259 -1.683 18.194 1.00 86.56 79 ASN A O 1
ATOM 600 N N . PHE A 1 80 ? -16.300 -1.350 20.150 1.00 86.94 80 PHE A N 1
ATOM 601 C CA . PHE A 1 80 ? -17.159 -2.524 20.075 1.00 86.94 80 PHE A CA 1
ATOM 602 C C . PHE A 1 80 ? -18.244 -2.345 19.007 1.00 86.94 80 PHE A C 1
ATOM 604 O O . PHE A 1 80 ? -18.940 -1.331 18.979 1.00 86.94 80 PHE A O 1
ATOM 611 N N . MET A 1 81 ? -18.423 -3.364 18.167 1.00 82.19 81 MET A N 1
ATOM 612 C CA . MET A 1 81 ? -19.533 -3.470 17.221 1.00 82.19 81 MET A CA 1
ATOM 613 C C . MET A 1 81 ? -20.409 -4.655 17.627 1.00 82.19 81 MET A C 1
ATOM 615 O O . MET A 1 81 ? -19.983 -5.805 17.542 1.00 82.19 81 MET A O 1
ATOM 619 N N . GLY A 1 82 ? -21.618 -4.373 18.108 1.00 85.50 82 GLY A N 1
ATOM 620 C CA . GLY A 1 82 ? -22.555 -5.388 18.584 1.00 85.50 82 GLY A CA 1
ATOM 621 C C . GLY A 1 82 ? -23.514 -4.842 19.637 1.00 85.50 82 GLY A C 1
ATOM 622 O O . GLY A 1 82 ? -23.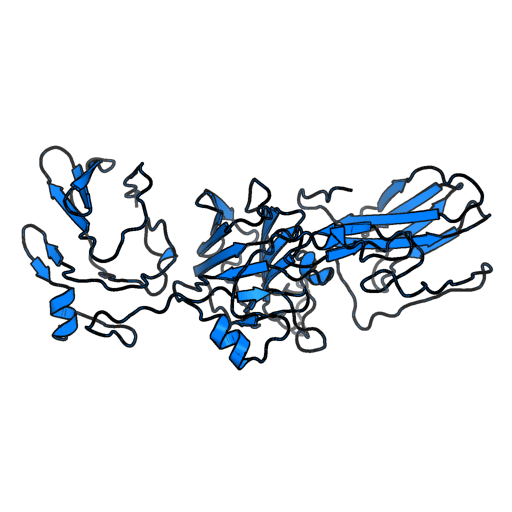572 -3.640 19.891 1.00 85.50 82 GLY A O 1
ATOM 623 N N . CYS A 1 83 ? -24.227 -5.745 20.306 1.00 87.44 83 CYS A N 1
ATOM 624 C CA . CYS A 1 83 ? -25.139 -5.405 21.395 1.00 87.44 83 CYS A CA 1
ATOM 625 C C . CYS A 1 83 ? -24.517 -5.725 22.759 1.00 87.44 83 CYS A C 1
ATOM 627 O O . CYS A 1 83 ? -24.102 -6.857 23.004 1.00 87.44 83 CYS A O 1
ATOM 629 N N . LEU A 1 84 ? -24.519 -4.751 23.673 1.00 90.00 84 LEU A N 1
ATOM 630 C CA . LEU A 1 84 ? -24.228 -4.965 25.093 1.00 90.00 84 LEU A CA 1
ATOM 631 C C . LEU A 1 84 ? -25.532 -4.918 25.891 1.00 90.00 84 LEU A C 1
ATOM 633 O O . LEU A 1 84 ? -26.375 -4.048 25.673 1.00 90.00 84 LEU A O 1
ATOM 637 N N . LYS A 1 85 ? -25.694 -5.839 26.840 1.00 88.38 85 LYS A N 1
ATOM 638 C CA . LYS A 1 85 ? -26.866 -5.917 27.716 1.00 88.38 85 LYS A CA 1
ATOM 639 C C . LYS A 1 85 ? -26.418 -6.134 29.161 1.00 88.38 85 LYS A C 1
ATOM 641 O O . LYS A 1 85 ? -25.394 -6.765 29.392 1.00 88.38 85 LYS A O 1
ATOM 646 N N . ASP A 1 86 ? -27.198 -5.610 30.106 1.00 88.88 86 ASP A N 1
ATOM 647 C CA . ASP A 1 86 ? -27.026 -5.817 31.550 1.00 88.88 86 ASP A CA 1
ATOM 648 C C . ASP A 1 86 ? -25.619 -5.445 32.059 1.00 88.88 86 ASP A C 1
ATOM 650 O O . ASP A 1 86 ? -25.025 -6.131 32.889 1.00 88.88 86 ASP A O 1
ATOM 654 N N . VAL A 1 87 ? -25.084 -4.320 31.573 1.00 91.56 87 VAL A N 1
ATOM 655 C CA . VAL A 1 87 ? -23.778 -3.804 31.992 1.00 91.56 87 VAL A CA 1
ATOM 656 C C . VAL A 1 87 ? -23.894 -3.235 33.404 1.00 91.56 87 VAL A C 1
ATOM 658 O O . VAL A 1 87 ? -24.529 -2.198 33.624 1.00 91.56 87 VAL A O 1
ATOM 661 N N . VAL A 1 88 ? -23.272 -3.919 34.364 1.00 89.50 88 VAL A N 1
ATOM 662 C CA . VAL A 1 88 ? -23.313 -3.572 35.788 1.00 89.50 88 VAL A CA 1
ATOM 663 C C . VAL A 1 88 ? -21.900 -3.509 36.353 1.00 89.50 88 VAL A C 1
ATOM 665 O O . VAL A 1 88 ? -21.136 -4.464 36.243 1.00 89.50 88 VAL A O 1
ATOM 668 N N . TYR A 1 89 ? -21.584 -2.408 37.032 1.00 88.06 89 TYR A N 1
ATOM 669 C CA . TYR A 1 89 ? -20.389 -2.286 37.862 1.00 88.06 89 TYR A CA 1
ATOM 670 C C . TYR A 1 89 ? -20.804 -2.242 39.333 1.00 88.06 89 TYR A C 1
ATOM 672 O O . TYR A 1 89 ? -21.662 -1.452 39.719 1.00 88.06 89 TYR A O 1
ATOM 680 N N . LYS A 1 90 ? -20.225 -3.101 40.172 1.00 86.19 90 LYS A N 1
ATOM 681 C CA . LYS A 1 90 ? -20.555 -3.187 41.599 1.00 86.19 90 LYS A CA 1
ATOM 682 C C . LYS A 1 90 ? -19.282 -3.303 42.427 1.00 86.19 90 LYS A C 1
ATOM 684 O O . LYS A 1 90 ? -18.425 -4.122 42.112 1.00 86.19 90 LYS A O 1
ATOM 689 N N . ASN A 1 91 ? -19.217 -2.554 43.522 1.00 83.38 91 ASN A N 1
ATOM 690 C CA . ASN A 1 91 ? -18.253 -2.759 44.599 1.00 83.38 91 ASN A CA 1
ATOM 691 C C . ASN A 1 91 ? -18.996 -2.929 45.944 1.00 83.38 91 ASN A C 1
ATOM 693 O O . ASN A 1 91 ? -20.192 -3.238 45.963 1.00 83.38 91 ASN A O 1
ATOM 697 N N . ASN A 1 92 ? -18.286 -2.794 47.065 1.00 81.44 92 ASN A N 1
ATOM 698 C CA . ASN A 1 92 ? -18.878 -2.949 48.397 1.00 81.44 92 ASN A CA 1
ATOM 699 C C . ASN A 1 92 ? -19.837 -1.807 48.769 1.00 81.44 92 ASN A C 1
ATOM 701 O O . ASN A 1 92 ? -20.790 -2.047 49.506 1.00 81.44 92 ASN A O 1
ATOM 705 N N . ASP A 1 93 ? -19.610 -0.605 48.239 1.00 84.12 93 ASP A N 1
ATOM 706 C CA . ASP A 1 93 ? -20.321 0.610 48.646 1.00 84.12 93 ASP A CA 1
ATOM 707 C C . ASP A 1 93 ? -21.486 0.946 47.710 1.00 84.12 93 ASP A C 1
ATOM 709 O O . ASP A 1 93 ? -22.473 1.553 48.124 1.00 84.12 93 ASP A O 1
ATOM 713 N N . PHE A 1 94 ? -21.398 0.555 46.436 1.00 85.69 94 PHE A N 1
ATOM 714 C CA . PHE A 1 94 ? -22.393 0.906 45.432 1.00 85.69 94 PHE A CA 1
ATOM 715 C C . PHE A 1 94 ? -22.521 -0.116 44.293 1.00 85.69 94 PHE A C 1
ATOM 717 O O . PHE A 1 94 ? -21.644 -0.938 44.016 1.00 85.69 94 PHE A O 1
ATOM 724 N N . LYS A 1 95 ? -23.656 -0.028 43.591 1.00 89.19 95 LYS A N 1
ATOM 725 C CA . LYS A 1 95 ? -23.977 -0.774 42.369 1.00 89.19 95 LYS A CA 1
ATOM 726 C C . LYS A 1 95 ? -24.459 0.213 41.304 1.00 89.19 95 LYS A C 1
ATOM 728 O O . LYS A 1 95 ? -25.475 0.872 41.498 1.00 89.19 95 LYS A O 1
ATOM 733 N N . LEU A 1 96 ? -23.749 0.286 40.184 1.00 88.62 96 LEU A N 1
ATOM 734 C CA . LEU A 1 96 ? -24.108 1.066 39.003 1.00 88.62 96 LEU A CA 1
ATOM 735 C C . LEU A 1 96 ? -24.649 0.134 37.921 1.00 88.62 96 LEU A C 1
ATOM 737 O O . LEU A 1 96 ? -23.929 -0.708 37.389 1.00 88.62 96 LEU A O 1
ATOM 741 N N . GLU A 1 97 ? -25.922 0.300 37.579 1.00 91.75 97 GLU A N 1
ATOM 742 C CA . GLU A 1 97 ? -26.559 -0.388 36.453 1.00 91.75 97 GLU A CA 1
ATOM 743 C C . GLU A 1 97 ? -26.436 0.482 35.202 1.00 91.75 97 GLU A C 1
ATOM 745 O O . GLU A 1 97 ? -27.378 1.165 34.805 1.00 91.75 97 GLU A O 1
ATOM 750 N N . LEU A 1 98 ? -25.242 0.497 34.608 1.00 91.31 98 LEU A N 1
ATOM 751 C CA . LEU A 1 98 ? -24.863 1.425 33.541 1.00 91.31 98 LEU A CA 1
ATOM 752 C C . LEU A 1 98 ? -25.818 1.348 32.339 1.00 91.31 98 LEU A C 1
ATOM 754 O O . LEU A 1 98 ? -26.261 2.383 31.852 1.00 91.31 98 LEU A O 1
ATOM 758 N N . SER A 1 99 ? -26.239 0.150 31.915 1.00 89.81 99 SER A N 1
ATOM 759 C CA . SER A 1 99 ? -27.230 0.015 30.831 1.00 89.81 99 SER A CA 1
ATOM 760 C C . SER A 1 99 ? -28.581 0.675 31.153 1.00 89.81 99 SER A C 1
ATOM 762 O O . SER A 1 99 ? -29.214 1.242 30.263 1.00 89.81 99 SER A O 1
ATOM 764 N N . ARG A 1 100 ? -29.032 0.616 32.414 1.00 92.75 100 ARG A N 1
ATOM 765 C CA . ARG A 1 100 ? -30.306 1.211 32.854 1.00 92.75 100 ARG A CA 1
ATOM 766 C C . ARG A 1 100 ? -30.187 2.729 32.973 1.00 92.75 100 ARG A C 1
ATOM 768 O O . ARG A 1 100 ? -31.015 3.441 32.415 1.00 92.75 100 ARG A O 1
ATOM 775 N N . LEU A 1 101 ? -29.121 3.204 33.620 1.00 93.00 101 LEU A N 1
ATOM 776 C CA . LEU A 1 101 ? -28.821 4.632 33.770 1.00 93.00 101 LEU A CA 1
ATOM 777 C C . LEU A 1 101 ? -28.705 5.334 32.407 1.00 93.00 101 LEU A C 1
ATOM 779 O O . LEU A 1 101 ? -29.135 6.476 32.268 1.00 93.00 101 LEU A O 1
ATOM 783 N N . ALA A 1 102 ? -28.183 4.639 31.388 1.00 92.06 102 ALA A N 1
ATOM 784 C CA . ALA A 1 102 ? -28.072 5.156 30.021 1.00 92.06 102 ALA A CA 1
ATOM 785 C C . ALA A 1 102 ? -29.447 5.445 29.419 1.00 92.06 102 ALA A C 1
ATOM 787 O O . ALA A 1 102 ? -29.683 6.518 28.872 1.00 92.06 102 ALA A O 1
ATOM 788 N N . LYS A 1 103 ? -30.352 4.471 29.546 1.00 92.38 103 LYS A N 1
ATOM 789 C CA . LYS A 1 103 ? -31.698 4.517 28.977 1.00 92.38 103 LYS A CA 1
ATOM 790 C C . LYS A 1 103 ? -32.595 5.529 29.684 1.00 92.38 103 LYS A C 1
ATOM 792 O O . LYS A 1 103 ? -33.468 6.114 29.054 1.00 92.38 103 LYS A O 1
ATOM 797 N N . GLU A 1 104 ? -32.397 5.711 30.985 1.00 94.69 104 GLU A N 1
ATOM 798 C CA . GLU A 1 104 ? -33.151 6.669 31.800 1.00 94.69 104 GLU A CA 1
ATOM 799 C C . GLU A 1 104 ? -32.616 8.104 31.701 1.00 94.69 104 GLU A C 1
ATOM 801 O O . GLU A 1 104 ? -33.287 9.027 32.154 1.00 94.69 104 GLU A O 1
ATOM 806 N N . GLY A 1 105 ? -31.443 8.303 31.090 1.00 91.06 105 GLY A N 1
ATOM 807 C CA . GLY A 1 105 ? -30.848 9.626 30.917 1.00 91.06 105 GLY A CA 1
ATOM 808 C C . GLY A 1 105 ? -30.296 10.209 32.216 1.00 91.06 105 GLY A C 1
ATOM 809 O O . GLY A 1 105 ? -30.543 11.377 32.517 1.00 91.06 105 GLY A O 1
ATOM 810 N N . ASP A 1 106 ? -29.564 9.408 32.999 1.00 94.12 106 ASP A N 1
ATOM 811 C CA . ASP A 1 106 ? -28.913 9.900 34.218 1.00 94.12 106 ASP A CA 1
ATOM 812 C C . ASP A 1 106 ? -28.005 11.112 33.902 1.00 94.12 106 ASP A C 1
ATOM 814 O O . ASP A 1 106 ? -27.190 11.039 32.977 1.00 94.12 106 ASP A O 1
ATOM 818 N N . PRO A 1 107 ? -28.098 12.223 34.658 1.00 91.56 107 PRO A N 1
ATOM 819 C CA . PRO A 1 107 ? -27.369 13.459 34.365 1.00 91.56 107 PRO A CA 1
ATOM 820 C C . PRO A 1 107 ? -25.841 13.328 34.442 1.00 91.56 107 PRO A C 1
ATOM 822 O O . PRO A 1 107 ? -25.127 14.193 33.932 1.00 91.56 107 PRO A O 1
ATOM 825 N N . LYS A 1 108 ? -25.313 12.272 35.075 1.00 87.31 108 LYS A N 1
ATOM 826 C CA . LYS A 1 108 ? -23.872 11.979 35.099 1.00 87.31 108 LYS A CA 1
ATOM 827 C C . LYS A 1 108 ? -23.401 11.216 33.861 1.00 87.31 108 LYS A C 1
ATOM 829 O O . LYS A 1 108 ? -22.196 11.064 33.674 1.00 87.31 108 LYS A O 1
ATOM 834 N N . MET A 1 109 ? -24.318 10.740 33.021 1.00 90.50 109 MET A N 1
ATOM 835 C CA . MET A 1 109 ? -23.994 10.001 31.810 1.00 90.50 109 MET A CA 1
ATOM 836 C C . MET A 1 109 ? -23.935 10.920 30.590 1.00 90.50 109 MET A C 1
ATOM 838 O O . MET A 1 109 ? -24.787 11.783 30.392 1.00 90.50 109 MET A O 1
ATOM 842 N N . LYS A 1 110 ? -22.952 10.688 29.719 1.00 90.25 110 LYS A N 1
ATOM 843 C CA . LYS A 1 110 ? -22.883 11.302 28.391 1.00 90.25 110 LYS A CA 1
ATOM 844 C C . LYS A 1 110 ? -22.909 10.211 27.332 1.00 90.25 110 LYS A C 1
ATOM 846 O O . LYS A 1 110 ? -22.066 9.320 27.349 1.00 90.25 110 LYS A O 1
ATOM 851 N N . LEU A 1 111 ? -23.874 10.295 26.422 1.00 89.06 111 LEU A N 1
ATOM 852 C CA . LEU A 1 111 ? -23.960 9.427 25.251 1.00 89.06 111 LEU A CA 1
ATOM 853 C C . LEU A 1 111 ? -23.367 10.166 24.051 1.00 89.06 111 LEU A C 1
ATOM 855 O O . LEU A 1 111 ? -23.658 11.342 23.841 1.00 89.06 111 LEU A O 1
ATOM 859 N N . GLN A 1 112 ? -22.528 9.478 23.280 1.00 88.19 112 GLN A N 1
ATOM 860 C CA . GLN A 1 112 ? -21.913 10.011 22.068 1.00 88.19 112 GLN A CA 1
ATOM 861 C C . GLN A 1 112 ? -22.413 9.214 20.861 1.00 88.19 112 GLN A C 1
ATOM 863 O O . GLN A 1 112 ? -22.213 8.003 20.802 1.00 88.19 112 GLN A O 1
ATOM 868 N N . GLY A 1 113 ? -23.007 9.902 19.883 1.00 84.81 113 GLY A N 1
ATOM 869 C CA . GLY A 1 113 ? -23.606 9.275 18.699 1.00 84.81 113 GLY A CA 1
ATOM 870 C C . GLY A 1 113 ? -25.072 8.880 18.900 1.00 84.81 113 GLY A C 1
ATOM 871 O O . GLY A 1 113 ? -25.692 9.258 19.894 1.00 84.81 113 GLY A O 1
ATOM 872 N N . ASP A 1 114 ? -25.620 8.146 17.932 1.00 83.00 114 ASP A N 1
ATOM 873 C CA . ASP A 1 114 ? -27.023 7.720 17.912 1.00 83.00 114 ASP A CA 1
ATOM 874 C C . ASP A 1 114 ? -27.162 6.302 18.488 1.00 83.00 114 ASP A C 1
ATOM 876 O O . ASP A 1 114 ? -27.167 5.301 17.773 1.00 83.00 114 ASP A O 1
ATOM 880 N N . LEU A 1 115 ? -27.144 6.206 19.819 1.00 85.19 115 LEU A N 1
ATOM 881 C CA . LEU A 1 115 ? -27.196 4.923 20.516 1.00 85.19 115 LEU A CA 1
ATOM 882 C C . LEU A 1 115 ? -28.637 4.388 20.566 1.00 85.19 115 LEU A C 1
ATOM 884 O O . LEU A 1 115 ? -29.474 4.913 21.302 1.00 85.19 115 LEU A O 1
ATOM 888 N N . SER A 1 116 ? -28.905 3.287 19.858 1.00 87.38 116 SER A N 1
ATOM 889 C CA . SER A 1 116 ? -30.177 2.562 19.966 1.00 87.38 116 SER A CA 1
ATOM 890 C C . SER A 1 116 ? -30.226 1.699 21.234 1.00 87.38 116 SER A C 1
ATOM 892 O O . SER A 1 116 ? -29.315 0.929 21.533 1.00 87.38 116 SER A O 1
ATOM 894 N N . PHE A 1 117 ? -31.330 1.781 21.985 1.00 89.38 117 PHE A N 1
ATOM 895 C CA . PHE A 1 117 ? -31.595 0.942 23.169 1.00 89.38 117 PHE A CA 1
ATOM 896 C C . PHE A 1 117 ? -32.325 -0.366 22.825 1.00 89.38 117 PHE A C 1
ATOM 898 O O . PHE A 1 117 ? -33.101 -0.901 23.628 1.00 89.38 117 PHE A O 1
ATOM 905 N N . ARG A 1 118 ? -32.100 -0.869 21.611 1.00 87.38 118 ARG A N 1
ATOM 906 C CA . ARG A 1 118 ? -32.572 -2.156 21.101 1.00 87.38 118 ARG A CA 1
ATOM 907 C C . ARG A 1 118 ? -31.374 -2.889 20.511 1.00 87.38 118 ARG A C 1
ATOM 909 O O . ARG A 1 118 ? -30.426 -2.254 20.067 1.00 87.38 118 ARG A O 1
ATOM 916 N N . CYS A 1 119 ? -31.403 -4.219 20.534 1.00 83.94 119 CYS A N 1
ATOM 917 C CA . CYS A 1 119 ? -30.387 -4.972 19.811 1.00 83.94 119 CYS A CA 1
ATOM 918 C C . CYS A 1 119 ? -30.799 -5.024 18.344 1.00 83.94 119 CYS A C 1
ATOM 920 O O . CYS A 1 119 ? -31.747 -5.724 17.992 1.00 83.94 119 CYS A O 1
ATOM 922 N N . GLU A 1 120 ? -30.138 -4.202 17.543 1.00 83.75 120 GLU A N 1
ATOM 923 C CA . GLU A 1 120 ? -30.282 -4.167 16.095 1.00 83.75 120 GLU A CA 1
ATOM 924 C C . GLU A 1 120 ? -29.205 -5.047 15.464 1.00 83.75 120 GLU A C 1
ATOM 926 O O . GLU A 1 120 ? -28.133 -5.249 16.045 1.00 83.75 120 GLU A O 1
ATOM 931 N N . ASP A 1 121 ? -29.493 -5.576 14.277 1.00 74.62 121 ASP A N 1
ATOM 932 C CA . ASP A 1 121 ? -28.497 -6.304 13.504 1.00 74.62 121 ASP A CA 1
ATOM 933 C C . ASP A 1 121 ? -27.391 -5.329 13.097 1.00 74.62 121 ASP A C 1
ATOM 935 O O . ASP A 1 121 ? -27.572 -4.457 12.246 1.00 74.62 121 ASP A O 1
ATOM 939 N N . VAL A 1 122 ? -26.230 -5.462 13.736 1.00 69.62 122 VAL A N 1
ATOM 940 C CA . VAL A 1 122 ? -25.045 -4.698 13.360 1.00 69.62 122 VAL A CA 1
ATOM 941 C C . VAL A 1 122 ? -24.538 -5.288 12.055 1.00 69.62 122 VAL A C 1
ATOM 943 O O . VAL A 1 122 ? -24.042 -6.416 12.040 1.00 69.62 122 VAL A O 1
ATOM 946 N N . ALA A 1 123 ? -24.716 -4.549 10.958 1.00 63.88 123 ALA A N 1
ATOM 947 C CA . ALA A 1 123 ? -24.279 -4.983 9.641 1.00 63.88 123 ALA A CA 1
ATOM 948 C C . ALA A 1 123 ? -22.798 -5.379 9.702 1.00 63.88 123 ALA A C 1
ATOM 950 O O . ALA A 1 123 ? -21.941 -4.569 10.065 1.00 63.88 123 ALA A O 1
ATOM 951 N N . ALA A 1 124 ? -22.502 -6.636 9.366 1.00 66.44 124 ALA A N 1
ATOM 952 C CA . ALA A 1 124 ? -21.134 -7.028 9.083 1.00 66.44 124 ALA A CA 1
ATOM 953 C C . ALA A 1 124 ? -20.669 -6.161 7.909 1.00 66.44 124 ALA A C 1
ATOM 955 O O . ALA A 1 124 ? -21.312 -6.153 6.860 1.00 66.44 124 ALA A O 1
ATOM 956 N N . LEU A 1 125 ? -19.613 -5.373 8.110 1.00 78.31 125 LEU A N 1
ATOM 957 C CA . LEU A 1 125 ? -19.076 -4.541 7.042 1.00 78.31 125 LEU A CA 1
ATOM 958 C C . LEU A 1 125 ? -18.486 -5.471 5.984 1.00 78.31 125 LEU A C 1
ATOM 960 O O . LEU A 1 125 ? -17.518 -6.190 6.245 1.00 78.31 125 LEU A O 1
ATOM 964 N N . ASP A 1 126 ? -19.117 -5.487 4.811 1.00 84.81 126 ASP A N 1
ATOM 965 C CA . ASP A 1 126 ? -18.712 -6.363 3.720 1.00 84.81 126 ASP A CA 1
ATOM 966 C C . ASP A 1 126 ? -17.262 -6.059 3.306 1.00 84.81 126 ASP A C 1
ATOM 968 O O . ASP A 1 126 ? -16.873 -4.891 3.183 1.00 84.81 126 ASP A O 1
ATOM 972 N N . PRO A 1 127 ? -16.438 -7.094 3.067 1.00 94.19 127 PRO A N 1
ATOM 973 C CA . PRO A 1 127 ? -15.103 -6.899 2.532 1.00 94.19 127 PRO A CA 1
ATOM 974 C C . PRO A 1 127 ? -15.177 -6.366 1.098 1.00 94.19 127 PRO A C 1
ATOM 976 O O . PRO A 1 127 ? -16.018 -6.797 0.310 1.00 94.19 127 PRO A O 1
ATOM 979 N N . VAL A 1 128 ? -14.226 -5.514 0.724 1.00 97.06 128 VAL A N 1
ATOM 980 C CA . VAL A 1 128 ? -14.042 -5.059 -0.662 1.00 97.06 128 VAL A CA 1
ATOM 981 C C . VAL A 1 128 ? -12.816 -5.722 -1.283 1.00 97.06 128 VAL A C 1
ATOM 983 O O . VAL A 1 128 ? -11.874 -6.063 -0.566 1.00 97.06 128 VAL A O 1
ATOM 986 N N . THR A 1 129 ? -12.805 -5.891 -2.606 1.00 98.31 129 THR A N 1
ATOM 987 C CA . THR A 1 129 ? -11.634 -6.353 -3.372 1.00 98.31 129 THR A CA 1
ATOM 988 C C . THR A 1 129 ? -11.159 -5.262 -4.318 1.00 98.31 129 THR A C 1
ATOM 990 O O . THR A 1 129 ? -11.939 -4.777 -5.128 1.00 98.31 129 THR A O 1
ATOM 993 N N . PHE A 1 130 ? -9.874 -4.925 -4.258 1.00 98.44 130 PHE A N 1
ATOM 994 C CA . PHE A 1 130 ? -9.176 -4.136 -5.268 1.00 98.44 130 PHE A CA 1
ATOM 995 C C . PHE A 1 130 ? -8.710 -5.080 -6.380 1.00 98.44 130 PHE A C 1
ATOM 997 O O . PHE A 1 130 ? -7.897 -5.973 -6.135 1.00 98.44 130 PHE A O 1
ATOM 1004 N N . GLU A 1 131 ? -9.263 -4.923 -7.581 1.00 97.06 131 GLU A N 1
ATOM 1005 C CA . GLU A 1 131 ? -9.067 -5.822 -8.727 1.00 97.06 131 GLU A CA 1
ATOM 1006 C C . GLU A 1 131 ? -7.870 -5.421 -9.604 1.00 97.06 131 GLU A C 1
ATOM 1008 O O . GLU A 1 131 ? -7.323 -6.251 -10.340 1.00 97.06 131 GLU A O 1
ATOM 1013 N N . SER A 1 132 ? -7.436 -4.159 -9.529 1.00 95.88 132 SER A N 1
ATOM 1014 C CA . SER A 1 132 ? -6.304 -3.638 -10.296 1.00 95.88 132 SER A CA 1
ATOM 1015 C C . SER A 1 132 ? -5.432 -2.671 -9.479 1.00 95.88 132 SER A C 1
ATOM 1017 O O . SER A 1 132 ? -5.914 -2.099 -8.505 1.00 95.88 132 SER A O 1
ATOM 1019 N N . PRO A 1 133 ? -4.145 -2.483 -9.840 1.00 95.44 133 PRO A N 1
ATOM 1020 C CA . PRO A 1 133 ? -3.219 -1.630 -9.086 1.00 95.44 133 PRO A CA 1
ATOM 1021 C C . PRO A 1 133 ? -3.580 -0.138 -9.117 1.00 95.44 133 PRO A C 1
ATOM 1023 O O . PRO A 1 133 ? -3.049 0.642 -8.336 1.00 95.44 133 PRO A O 1
ATOM 1026 N N . GLU A 1 134 ? -4.442 0.280 -10.038 1.00 94.00 134 GLU A N 1
ATOM 1027 C CA . GLU A 1 134 ? -4.911 1.661 -10.161 1.00 94.00 134 GLU A CA 1
ATOM 1028 C C . GLU A 1 134 ? -6.156 1.923 -9.299 1.00 94.00 134 GLU A C 1
ATOM 1030 O O . GLU A 1 134 ? -6.533 3.078 -9.105 1.00 94.00 134 GLU A O 1
ATOM 1035 N N . ALA A 1 135 ? -6.807 0.870 -8.792 1.00 96.56 135 ALA A N 1
ATOM 1036 C CA . ALA A 1 135 ? -8.008 0.982 -7.977 1.00 96.56 135 ALA A CA 1
ATOM 1037 C C . ALA A 1 135 ? -7.678 1.575 -6.601 1.00 96.56 135 ALA A C 1
ATOM 1039 O O . ALA A 1 135 ? -6.732 1.160 -5.929 1.00 96.56 135 ALA A O 1
ATOM 1040 N N . PHE A 1 136 ? -8.485 2.535 -6.154 1.00 96.62 136 PHE A N 1
ATOM 1041 C CA . PHE A 1 136 ? -8.326 3.158 -4.844 1.00 96.62 136 PHE A CA 1
ATOM 1042 C C . PHE A 1 136 ? -9.672 3.600 -4.265 1.00 96.62 136 PHE A C 1
ATOM 1044 O O . PHE A 1 136 ? -10.639 3.828 -4.990 1.00 96.62 136 PHE A O 1
ATOM 1051 N N . VAL A 1 137 ? -9.705 3.770 -2.945 1.00 97.12 137 VAL A N 1
ATOM 1052 C CA . VAL A 1 137 ? -10.788 4.445 -2.219 1.00 97.12 137 VAL A CA 1
ATOM 1053 C C . VAL A 1 137 ? -10.183 5.611 -1.445 1.00 97.12 137 VAL A C 1
ATOM 1055 O O . VAL A 1 137 ? -9.221 5.431 -0.697 1.00 97.12 137 VAL A O 1
ATOM 1058 N N . ALA A 1 138 ? -10.737 6.812 -1.619 1.00 95.56 138 ALA A N 1
ATOM 1059 C CA . ALA A 1 138 ? -10.351 7.980 -0.836 1.00 95.56 138 ALA A CA 1
ATOM 1060 C C . ALA A 1 138 ? -11.139 8.001 0.482 1.00 95.56 138 ALA A C 1
ATOM 1062 O O . ALA A 1 138 ? -12.370 8.065 0.495 1.00 95.56 138 ALA A O 1
ATOM 1063 N N . LEU A 1 139 ? -10.438 7.931 1.607 1.00 95.44 139 LEU A N 1
ATOM 1064 C CA . LEU A 1 139 ? -11.021 7.976 2.943 1.00 95.44 139 LEU A CA 1
ATOM 1065 C C . LEU A 1 139 ? -11.001 9.417 3.478 1.00 95.44 139 LEU A C 1
ATOM 1067 O O . LEU A 1 139 ? -10.140 10.212 3.084 1.00 95.44 139 LEU A O 1
ATOM 1071 N N . PRO A 1 140 ? -11.906 9.766 4.416 1.00 91.62 140 PRO A N 1
ATOM 1072 C CA . PRO A 1 140 ? -11.851 11.052 5.101 1.00 91.62 140 PRO A CA 1
ATOM 1073 C C . PRO A 1 140 ? -10.460 11.320 5.682 1.00 91.62 140 PRO A C 1
ATOM 1075 O O . PRO A 1 140 ? -9.813 10.403 6.194 1.00 91.62 140 PRO A O 1
ATOM 1078 N N . ARG A 1 141 ? -10.028 12.585 5.632 1.00 91.00 141 ARG A N 1
ATOM 1079 C CA . ARG A 1 141 ? -8.736 13.026 6.171 1.00 91.00 141 ARG A CA 1
ATOM 1080 C C . ARG A 1 141 ? -8.542 12.505 7.594 1.00 91.00 141 ARG A C 1
ATOM 1082 O O . ARG A 1 141 ? -9.391 12.710 8.465 1.00 91.00 141 ARG A O 1
ATOM 1089 N N . TRP A 1 142 ? -7.405 11.860 7.825 1.00 90.50 142 TRP A N 1
ATOM 1090 C CA . TRP A 1 142 ? -7.046 11.351 9.140 1.00 90.50 142 TRP A CA 1
ATOM 1091 C C . TRP A 1 142 ? -6.436 12.473 9.983 1.00 90.50 142 TRP A C 1
ATOM 1093 O O . TRP A 1 142 ? -5.332 12.944 9.724 1.00 90.50 142 TRP A O 1
ATOM 1103 N N . SER A 1 143 ? -7.180 12.935 10.989 1.00 80.31 143 SER A N 1
ATOM 1104 C CA . SER A 1 143 ? -6.803 14.064 11.847 1.00 80.31 143 SER A CA 1
ATOM 1105 C C . SER A 1 143 ? -5.995 13.646 13.082 1.00 80.31 143 SER A C 1
ATOM 1107 O O . SER A 1 143 ? -6.170 14.220 14.160 1.00 80.31 143 SER A O 1
ATOM 1109 N N . ALA A 1 144 ? -5.126 12.645 12.957 1.00 70.50 144 ALA A N 1
ATOM 1110 C CA . ALA A 1 144 ? -4.279 12.185 14.052 1.00 70.50 144 ALA A CA 1
ATOM 1111 C C . ALA A 1 144 ? -3.096 13.133 14.255 1.00 70.50 144 ALA A C 1
ATOM 1113 O O . ALA A 1 144 ? -2.001 12.869 13.767 1.00 70.50 144 ALA A O 1
ATOM 1114 N N . LYS A 1 145 ? -3.304 14.240 14.984 1.00 83.12 145 LYS A N 1
ATOM 1115 C CA . LYS A 1 145 ? -2.238 15.216 15.268 1.00 83.12 145 LYS A CA 1
ATOM 1116 C C . LYS A 1 145 ? -1.143 14.630 16.152 1.00 83.12 145 LYS A C 1
ATOM 1118 O O . LYS A 1 145 ? -0.005 14.567 15.712 1.00 83.12 145 LYS A O 1
ATOM 1123 N N . ARG A 1 146 ? -1.455 14.190 17.376 1.00 89.31 146 ARG A N 1
ATOM 1124 C CA . ARG A 1 146 ? -0.470 13.626 18.329 1.00 89.31 146 ARG A CA 1
ATOM 1125 C C . ARG A 1 146 ? -0.654 12.125 18.518 1.00 89.31 146 ARG A C 1
ATOM 1127 O O . ARG A 1 146 ? 0.311 11.381 18.387 1.00 89.31 146 ARG A O 1
ATOM 1134 N N . THR A 1 147 ? -1.873 11.699 18.818 1.00 90.25 147 THR A N 1
ATOM 1135 C CA . THR A 1 147 ? -2.239 10.288 18.929 1.00 90.25 147 THR A CA 1
ATOM 1136 C C . THR A 1 147 ? -3.065 9.876 17.719 1.00 90.25 147 THR A C 1
ATOM 1138 O O . THR A 1 147 ? -3.653 10.726 17.043 1.00 90.25 147 THR A O 1
ATOM 1141 N N . GLY A 1 148 ? -3.055 8.586 17.403 1.00 91.69 148 GLY A N 1
ATOM 1142 C CA . GLY A 1 148 ? -3.893 8.036 16.346 1.00 91.69 148 GLY A CA 1
ATOM 1143 C C . GLY A 1 148 ? -3.767 6.528 16.231 1.00 91.69 148 GLY A C 1
ATOM 1144 O O . GLY A 1 148 ? -2.734 5.953 16.593 1.00 91.69 148 GLY A O 1
ATOM 1145 N N . SER A 1 149 ? -4.815 5.898 15.710 1.00 93.75 149 SER A N 1
ATOM 1146 C CA . SER A 1 149 ? -4.845 4.461 15.456 1.00 93.75 149 SER A CA 1
ATOM 1147 C C . SER A 1 149 ? -5.505 4.123 14.122 1.00 93.75 149 SER A C 1
ATOM 1149 O O . SER A 1 149 ? -6.444 4.785 13.685 1.00 93.75 149 SER A O 1
ATOM 1151 N N . ILE A 1 150 ? -4.994 3.089 13.458 1.00 96.00 150 ILE A N 1
ATOM 1152 C CA . ILE A 1 150 ? -5.599 2.502 12.260 1.00 96.00 150 ILE A CA 1
ATOM 1153 C C . ILE A 1 150 ? -5.532 0.990 12.412 1.00 96.00 150 ILE A C 1
ATOM 1155 O O . ILE A 1 150 ? -4.446 0.450 12.621 1.00 96.00 150 ILE A O 1
ATOM 1159 N N . SER A 1 151 ? -6.661 0.305 12.263 1.00 95.38 151 SER A N 1
ATOM 1160 C CA . SER A 1 151 ? -6.688 -1.154 12.167 1.00 95.38 151 SER A CA 1
ATOM 1161 C C . SER A 1 151 ? -7.450 -1.597 10.926 1.00 95.38 151 SER A C 1
ATOM 1163 O O . SER A 1 151 ? -8.371 -0.913 10.484 1.00 95.38 151 SER A O 1
ATOM 1165 N N . LEU A 1 152 ? -7.014 -2.694 10.317 1.00 97.12 152 LEU A N 1
ATOM 1166 C CA . LEU A 1 152 ? -7.662 -3.298 9.156 1.00 97.12 152 LEU A CA 1
ATOM 1167 C C . LEU A 1 152 ? -7.243 -4.757 9.012 1.00 97.12 152 LEU A C 1
ATOM 1169 O O . LEU A 1 152 ? -6.153 -5.153 9.430 1.00 97.12 152 LEU A O 1
ATOM 1173 N N . ASP A 1 153 ? -8.075 -5.522 8.322 1.00 97.00 153 ASP A N 1
ATOM 1174 C CA . ASP A 1 153 ? -7.731 -6.842 7.813 1.00 97.00 153 ASP A CA 1
ATOM 1175 C C . ASP A 1 153 ? -7.479 -6.743 6.306 1.00 97.00 153 ASP A C 1
ATOM 1177 O O . ASP A 1 153 ? -8.312 -6.208 5.570 1.00 97.00 153 ASP A O 1
ATOM 1181 N N . PHE A 1 154 ? -6.368 -7.299 5.821 1.00 98.56 154 PHE A N 1
ATOM 1182 C CA . PHE A 1 154 ? -6.112 -7.426 4.383 1.00 98.56 154 PHE A CA 1
ATOM 1183 C C . PHE A 1 154 ? -5.817 -8.872 3.982 1.00 98.56 154 PHE A C 1
ATOM 1185 O O . PHE A 1 154 ? -5.405 -9.689 4.805 1.00 98.56 154 PHE A O 1
ATOM 1192 N N . ARG A 1 155 ? -6.016 -9.200 2.703 1.00 97.94 155 ARG A N 1
ATOM 1193 C CA . ARG A 1 155 ? -5.774 -10.543 2.155 1.00 97.94 155 ARG A CA 1
ATOM 1194 C C . ARG A 1 155 ? -5.323 -10.468 0.701 1.00 97.94 155 ARG A C 1
ATOM 1196 O O . ARG A 1 155 ? -6.059 -9.967 -0.140 1.00 97.94 155 ARG A O 1
ATOM 1203 N N . THR A 1 156 ? -4.135 -10.979 0.382 1.00 98.38 156 THR A N 1
ATOM 1204 C CA . THR A 1 156 ? -3.614 -10.974 -0.997 1.00 98.38 156 THR A CA 1
ATOM 1205 C C . THR A 1 156 ? -2.588 -12.082 -1.243 1.00 98.38 156 THR A C 1
ATOM 1207 O O . THR A 1 156 ? -2.032 -12.638 -0.299 1.00 98.38 156 THR A O 1
ATOM 1210 N N . THR A 1 157 ? -2.323 -12.390 -2.512 1.00 97.12 157 THR A N 1
ATOM 1211 C CA . THR A 1 157 ? -1.161 -13.168 -2.979 1.00 97.12 157 THR A CA 1
ATOM 1212 C C . THR A 1 157 ? -0.102 -12.292 -3.658 1.00 97.12 157 THR A C 1
ATOM 1214 O O . THR A 1 157 ? 1.008 -12.751 -3.941 1.00 97.12 157 THR A O 1
ATOM 1217 N N . GLU A 1 158 ? -0.411 -11.016 -3.886 1.00 97.81 158 GLU A N 1
ATOM 1218 C CA . GLU A 1 158 ? 0.463 -10.064 -4.564 1.00 97.81 158 GLU A CA 1
ATOM 1219 C C . GLU A 1 158 ? 1.641 -9.676 -3.656 1.00 97.81 158 GLU A C 1
ATOM 1221 O O . GLU A 1 158 ? 1.451 -9.372 -2.475 1.00 97.81 158 GLU A O 1
ATOM 1226 N N . PRO A 1 159 ? 2.886 -9.709 -4.164 1.00 96.44 159 PRO A N 1
ATOM 1227 C CA . PRO A 1 159 ? 4.066 -9.451 -3.345 1.00 96.44 159 PRO A CA 1
ATOM 1228 C C . PRO A 1 159 ? 4.320 -7.960 -3.102 1.00 96.44 159 PRO A C 1
ATOM 1230 O O . PRO A 1 159 ? 5.025 -7.621 -2.157 1.00 96.44 159 PRO A O 1
ATOM 1233 N N . ASN A 1 160 ? 3.803 -7.070 -3.950 1.00 96.94 160 ASN A N 1
ATOM 1234 C CA . ASN A 1 160 ? 3.994 -5.631 -3.804 1.00 96.94 160 ASN A CA 1
ATOM 1235 C C . ASN A 1 160 ? 2.649 -4.918 -3.931 1.00 96.94 160 ASN A C 1
ATOM 1237 O O . ASN A 1 160 ? 1.823 -5.333 -4.741 1.00 96.94 160 ASN A O 1
ATOM 1241 N N . GLY A 1 161 ? 2.449 -3.855 -3.158 1.00 97.38 161 GLY A N 1
ATOM 1242 C CA . GLY A 1 161 ? 1.215 -3.078 -3.206 1.00 97.38 161 GLY A CA 1
ATOM 1243 C C . GLY A 1 161 ? 1.183 -1.962 -2.169 1.00 97.38 161 GLY A C 1
ATOM 1244 O O . GLY A 1 161 ? 1.453 -2.207 -0.992 1.00 97.38 161 GLY A O 1
ATOM 1245 N N . LEU A 1 162 ? 0.848 -0.747 -2.593 1.00 97.94 162 LEU A N 1
ATOM 1246 C CA . LEU A 1 162 ? 0.583 0.380 -1.707 1.00 97.94 162 LEU A CA 1
ATOM 1247 C C . LEU A 1 162 ? -0.778 0.184 -1.036 1.00 97.94 162 LEU A C 1
ATOM 1249 O O . LEU A 1 162 ? -1.809 0.247 -1.700 1.00 97.94 162 LEU A O 1
ATOM 1253 N N . LEU A 1 163 ? -0.782 -0.066 0.272 1.00 98.06 163 LEU A N 1
ATOM 1254 C CA . LEU A 1 163 ? -2.007 -0.348 1.011 1.00 98.06 163 LEU A CA 1
ATOM 1255 C C . LEU A 1 163 ? -2.666 0.944 1.490 1.00 98.06 163 LEU A C 1
ATOM 1257 O O . LEU A 1 163 ? -3.811 1.194 1.142 1.00 98.06 163 LEU A O 1
ATOM 1261 N N . LEU A 1 164 ? -1.947 1.772 2.250 1.00 97.94 164 LEU A N 1
ATOM 1262 C CA . LEU A 1 164 ? -2.431 3.065 2.742 1.00 97.94 164 LEU A CA 1
ATOM 1263 C C . LEU A 1 164 ? -1.419 4.166 2.443 1.00 97.94 164 LEU A C 1
ATOM 1265 O O . LEU A 1 164 ? -0.216 3.936 2.566 1.00 97.94 164 LEU A O 1
ATOM 1269 N N . PHE A 1 165 ? -1.901 5.365 2.118 1.00 96.06 165 PHE A N 1
ATOM 1270 C CA . PHE A 1 165 ? -1.055 6.539 1.917 1.00 96.06 165 PHE A CA 1
ATOM 1271 C C . PHE A 1 165 ? -1.781 7.847 2.235 1.00 96.06 165 PHE A C 1
ATOM 1273 O O . PHE A 1 165 ? -2.922 8.056 1.828 1.00 96.06 165 PHE A O 1
ATOM 1280 N N . SER A 1 166 ? -1.100 8.759 2.921 1.00 93.88 166 SER A N 1
ATOM 1281 C CA . SER A 1 166 ? -1.545 10.140 3.112 1.00 93.88 166 SER A CA 1
ATOM 1282 C C . SER A 1 166 ? -0.333 11.052 3.300 1.00 93.88 166 SER A C 1
ATOM 1284 O O . SER A 1 166 ? 0.698 10.617 3.820 1.00 93.88 166 SER A O 1
ATOM 1286 N N . GLN A 1 167 ? -0.448 12.311 2.881 1.00 90.62 167 GLN A N 1
ATOM 1287 C CA . GLN A 1 167 ? 0.642 13.281 2.905 1.00 90.62 167 GLN A CA 1
ATOM 1288 C C . GLN A 1 167 ? 0.150 14.669 3.348 1.00 90.62 167 GLN A C 1
ATOM 1290 O O . GLN A 1 167 ? -0.949 15.115 3.015 1.00 90.62 167 GLN A O 1
ATOM 1295 N N . GLY A 1 168 ? 0.983 15.365 4.113 1.00 87.81 168 GLY A N 1
ATOM 1296 C CA . GLY A 1 168 ? 0.878 16.780 4.436 1.00 87.81 168 GLY A CA 1
ATOM 1297 C C . GLY A 1 168 ? 1.255 17.678 3.266 1.00 87.81 168 GLY A C 1
ATOM 1298 O O . GLY A 1 168 ? 1.834 17.254 2.263 1.00 87.81 168 GLY A O 1
ATOM 1299 N N . ARG A 1 169 ? 0.972 18.970 3.390 1.00 75.81 169 ARG A N 1
ATOM 1300 C CA . ARG A 1 169 ? 1.495 19.948 2.439 1.00 75.81 169 ARG A CA 1
ATOM 1301 C C . ARG A 1 169 ? 2.914 20.320 2.835 1.00 75.81 169 ARG A C 1
ATOM 1303 O O . ARG A 1 169 ? 3.238 20.442 4.012 1.00 75.81 169 ARG A O 1
ATO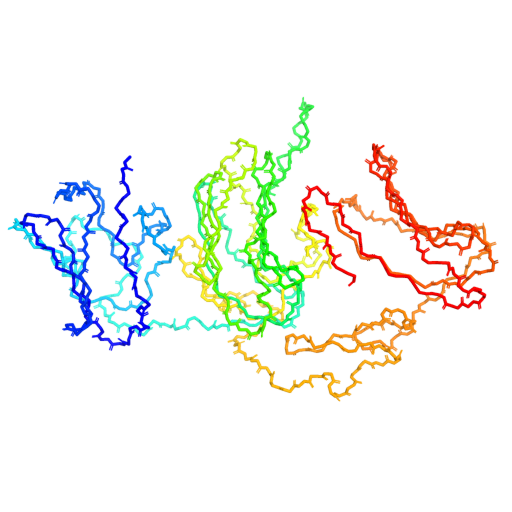M 1310 N N . ARG A 1 170 ? 3.778 20.546 1.844 1.00 67.38 170 ARG A N 1
ATOM 1311 C CA . ARG A 1 170 ? 5.058 21.209 2.115 1.00 67.38 170 ARG A CA 1
ATOM 1312 C C . ARG A 1 170 ? 4.748 22.602 2.649 1.00 67.38 170 ARG A C 1
ATOM 1314 O O . ARG A 1 170 ? 4.098 23.378 1.943 1.00 67.38 170 ARG A O 1
ATOM 1321 N N . ALA A 1 171 ? 5.209 22.922 3.858 1.00 55.47 171 ALA A N 1
ATOM 1322 C CA . ALA A 1 171 ? 5.215 24.301 4.322 1.00 55.47 171 ALA A CA 1
ATOM 1323 C C . ALA A 1 171 ? 5.906 25.132 3.233 1.00 55.47 171 ALA A C 1
ATOM 1325 O O . ALA A 1 171 ? 7.030 24.826 2.827 1.00 55.47 171 ALA A O 1
ATOM 1326 N N . GLY A 1 172 ? 5.172 26.092 2.663 1.00 48.62 172 GLY A N 1
ATOM 1327 C CA . GLY A 1 172 ? 5.665 26.891 1.551 1.00 48.62 172 GLY A CA 1
ATOM 1328 C C . GLY A 1 172 ? 7.025 27.474 1.911 1.00 48.62 172 GLY A C 1
ATOM 1329 O O . GLY A 1 172 ? 7.227 27.908 3.045 1.00 48.62 172 GLY A O 1
ATOM 1330 N N . ALA A 1 173 ? 7.954 27.471 0.955 1.00 44.12 173 ALA A N 1
ATOM 1331 C CA . ALA A 1 173 ? 9.195 28.216 1.072 1.00 44.12 173 ALA A CA 1
ATOM 1332 C C . ALA A 1 173 ? 8.844 29.698 1.274 1.00 44.12 173 ALA A C 1
ATOM 1334 O O . ALA A 1 173 ? 8.654 30.448 0.318 1.00 44.12 173 ALA A O 1
ATOM 1335 N N . GLY A 1 174 ? 8.690 30.108 2.532 1.00 39.88 174 GLY A N 1
ATOM 1336 C CA . GLY A 1 174 ? 8.646 31.506 2.905 1.00 39.88 174 GLY A CA 1
ATOM 1337 C C . GLY A 1 174 ? 9.959 32.120 2.448 1.00 39.88 174 GLY A C 1
ATOM 1338 O O . GLY A 1 174 ? 11.033 31.618 2.789 1.00 39.88 174 GLY A O 1
ATOM 1339 N N . ALA A 1 175 ? 9.868 33.167 1.632 1.00 41.78 175 ALA A N 1
ATOM 1340 C CA . ALA A 1 175 ? 11.015 33.938 1.188 1.00 41.78 175 ALA A CA 1
ATOM 1341 C C . ALA A 1 175 ? 11.815 34.394 2.422 1.00 41.78 175 ALA A C 1
ATOM 1343 O O . ALA A 1 175 ? 11.385 35.291 3.142 1.00 41.78 175 ALA A O 1
ATOM 1344 N N . GLY A 1 176 ? 12.946 33.736 2.695 1.00 42.69 176 GLY A N 1
ATOM 1345 C CA . GLY A 1 176 ? 13.867 34.133 3.763 1.00 42.69 176 GLY A CA 1
ATOM 1346 C C . GLY A 1 176 ? 14.493 33.023 4.612 1.00 42.69 176 GLY A C 1
ATOM 1347 O O . GLY A 1 176 ? 15.480 33.313 5.280 1.00 42.69 176 GLY A O 1
ATOM 1348 N N . SER A 1 177 ? 14.017 31.770 4.592 1.00 38.81 177 SER A N 1
ATOM 1349 C CA . SER A 1 177 ? 14.663 30.706 5.384 1.00 38.81 177 SER A CA 1
ATOM 1350 C C . SER A 1 177 ? 15.607 29.851 4.537 1.00 38.81 177 SER A C 1
ATOM 1352 O O . SER A 1 177 ? 15.179 29.143 3.632 1.00 38.81 177 SER A O 1
ATOM 1354 N N . HIS A 1 178 ? 16.904 29.890 4.849 1.00 42.47 178 HIS A N 1
ATOM 1355 C CA . HIS A 1 178 ? 17.923 28.946 4.361 1.00 42.47 178 HIS A CA 1
ATOM 1356 C C . HIS A 1 178 ? 17.901 27.615 5.145 1.00 42.47 178 HIS A C 1
ATOM 1358 O O . HIS A 1 178 ? 18.907 26.909 5.207 1.00 42.47 178 HIS A O 1
ATOM 1364 N N . SER A 1 179 ? 16.777 27.260 5.776 1.00 39.69 179 SER A N 1
ATOM 1365 C CA . SER A 1 179 ? 16.591 25.934 6.363 1.00 39.69 179 SER A CA 1
ATOM 1366 C C . SER A 1 179 ? 16.179 24.953 5.267 1.00 39.69 179 SER A C 1
ATOM 1368 O O . SER A 1 179 ? 15.319 25.276 4.450 1.00 39.69 179 SER A O 1
ATOM 1370 N N . ALA A 1 180 ? 16.800 23.771 5.249 1.00 45.47 180 ALA A N 1
ATOM 1371 C CA . ALA A 1 180 ? 16.510 22.672 4.328 1.00 45.47 180 ALA A CA 1
ATOM 1372 C C . ALA A 1 180 ? 15.006 22.565 4.024 1.00 45.47 180 ALA A C 1
ATOM 1374 O O . ALA A 1 180 ? 14.201 22.601 4.954 1.00 45.47 180 ALA A O 1
ATOM 1375 N N . ALA A 1 181 ? 14.644 22.470 2.739 1.00 50.53 181 ALA A N 1
ATOM 1376 C CA . ALA A 1 181 ? 13.264 22.355 2.275 1.00 50.53 181 ALA A CA 1
ATOM 1377 C C . ALA A 1 181 ? 12.461 21.423 3.197 1.00 50.53 181 ALA A C 1
ATOM 1379 O O . ALA A 1 181 ? 12.764 20.232 3.289 1.00 50.53 181 ALA A O 1
ATOM 1380 N N . GLN A 1 182 ? 11.491 21.985 3.923 1.00 57.22 182 GLN A N 1
ATOM 1381 C CA . GLN A 1 182 ? 10.733 21.251 4.929 1.00 57.22 182 GLN A CA 1
ATOM 1382 C C . GLN A 1 182 ? 10.000 20.103 4.223 1.00 57.22 182 GLN A C 1
ATOM 1384 O O . GLN A 1 182 ? 9.198 20.324 3.308 1.00 57.22 182 GLN A O 1
ATOM 1389 N N . ARG A 1 183 ? 10.363 18.864 4.574 1.00 71.50 183 ARG A N 1
ATOM 1390 C CA . ARG A 1 183 ? 9.738 17.660 4.024 1.00 71.50 183 ARG A CA 1
ATOM 1391 C C . ARG A 1 183 ? 8.280 17.641 4.472 1.00 71.50 183 ARG A C 1
ATOM 1393 O O . ARG A 1 183 ? 7.983 18.000 5.604 1.00 71.50 183 ARG A O 1
ATOM 1400 N N . ALA A 1 184 ? 7.385 17.277 3.561 1.00 84.06 184 ALA A N 1
ATOM 1401 C CA . ALA A 1 184 ? 5.989 17.086 3.915 1.00 84.06 184 ALA A CA 1
ATOM 1402 C C . ALA A 1 184 ? 5.861 15.852 4.808 1.00 84.06 184 ALA A C 1
ATOM 1404 O O . ALA A 1 184 ? 6.450 14.813 4.496 1.00 84.06 184 ALA A O 1
ATOM 1405 N N . ASP A 1 185 ? 5.066 15.977 5.862 1.00 90.75 185 ASP A N 1
ATOM 1406 C CA . ASP A 1 185 ? 4.646 14.861 6.697 1.00 90.75 185 ASP A CA 1
ATOM 1407 C C . ASP A 1 185 ? 3.982 13.789 5.833 1.00 90.75 185 ASP A C 1
ATOM 1409 O O . ASP A 1 185 ? 3.279 14.103 4.872 1.00 90.75 185 ASP A O 1
ATOM 1413 N N . TYR A 1 186 ? 4.194 12.517 6.139 1.00 93.12 186 TYR A N 1
ATOM 1414 C CA . TYR A 1 186 ? 3.489 11.449 5.441 1.00 93.12 186 TYR A CA 1
ATOM 1415 C C . TYR A 1 186 ? 3.366 10.199 6.293 1.00 93.12 186 TYR A C 1
ATOM 1417 O O . TYR A 1 186 ? 4.153 9.940 7.205 1.00 93.12 186 TYR A O 1
ATOM 1425 N N . PHE A 1 187 ? 2.374 9.396 5.939 1.00 95.75 187 PHE A N 1
ATOM 1426 C CA . PHE A 1 187 ? 2.153 8.068 6.474 1.00 95.75 187 PHE A CA 1
ATOM 1427 C C . PHE A 1 187 ? 1.880 7.113 5.319 1.00 95.75 187 PHE A C 1
ATOM 1429 O O . PHE A 1 187 ? 1.102 7.433 4.417 1.00 95.75 187 PHE A O 1
ATOM 1436 N N . ALA A 1 188 ? 2.501 5.937 5.356 1.00 96.94 188 ALA A N 1
ATOM 1437 C CA . ALA A 1 188 ? 2.233 4.889 4.390 1.00 96.94 188 ALA A CA 1
ATOM 1438 C C . ALA A 1 188 ? 2.319 3.492 5.008 1.00 96.94 188 ALA A C 1
ATOM 1440 O O . ALA A 1 188 ? 3.121 3.226 5.907 1.00 96.94 188 ALA A O 1
ATOM 1441 N N . MET A 1 189 ? 1.529 2.579 4.456 1.00 98.38 189 MET A N 1
ATOM 1442 C CA . MET A 1 189 ? 1.710 1.142 4.619 1.00 98.38 189 MET A CA 1
ATOM 1443 C C . MET A 1 189 ? 1.854 0.521 3.236 1.00 98.38 189 MET A C 1
ATOM 1445 O O . MET A 1 189 ? 0.999 0.727 2.375 1.00 98.38 189 MET A O 1
ATOM 1449 N N . GLU A 1 190 ? 2.920 -0.242 3.018 1.00 97.94 190 GLU A N 1
ATOM 1450 C CA . GLU A 1 190 ? 3.186 -0.892 1.733 1.00 97.94 190 GLU A CA 1
ATOM 1451 C C . GLU A 1 190 ? 3.625 -2.346 1.910 1.00 97.94 190 GLU A C 1
ATOM 1453 O O . GLU A 1 190 ? 4.278 -2.710 2.891 1.00 97.94 190 GLU A O 1
ATOM 1458 N N . LEU A 1 191 ? 3.266 -3.183 0.941 1.00 98.31 191 LEU A N 1
ATOM 1459 C CA . LEU A 1 191 ? 3.819 -4.518 0.772 1.00 98.31 191 LEU A CA 1
ATOM 1460 C C . LEU A 1 191 ? 5.033 -4.440 -0.154 1.00 98.31 191 LEU A C 1
ATOM 1462 O O . LEU A 1 191 ? 4.946 -3.872 -1.244 1.00 98.31 191 LEU A O 1
ATOM 1466 N N . LEU A 1 192 ? 6.143 -5.044 0.267 1.00 96.06 192 LEU A N 1
ATOM 1467 C CA . LEU A 1 192 ? 7.350 -5.222 -0.543 1.00 96.06 192 LEU A CA 1
ATOM 1468 C C . LEU A 1 192 ? 7.842 -6.664 -0.400 1.00 96.06 192 LEU A C 1
ATOM 1470 O O . LEU A 1 192 ? 8.112 -7.128 0.711 1.00 96.06 192 LEU A O 1
ATOM 1474 N N . ASP A 1 193 ? 7.951 -7.383 -1.517 1.00 94.31 193 ASP A N 1
ATOM 1475 C CA . ASP A 1 193 ? 8.284 -8.819 -1.555 1.00 94.31 193 ASP A CA 1
ATOM 1476 C C . ASP A 1 193 ? 7.489 -9.676 -0.538 1.00 94.31 193 ASP A C 1
ATOM 1478 O O . ASP A 1 193 ? 7.989 -10.624 0.076 1.00 94.31 193 ASP A O 1
ATOM 1482 N N . GLY A 1 194 ? 6.222 -9.324 -0.336 1.00 96.31 194 GLY A N 1
ATOM 1483 C CA . GLY A 1 194 ? 5.297 -9.989 0.569 1.00 96.31 194 GLY A CA 1
ATOM 1484 C C . GLY A 1 194 ? 5.442 -9.595 2.037 1.00 96.31 194 GLY A C 1
ATOM 1485 O O . GLY A 1 194 ? 4.670 -10.091 2.846 1.00 96.31 194 GLY A O 1
ATOM 1486 N N . TYR A 1 195 ? 6.384 -8.734 2.422 1.00 97.94 195 TYR A N 1
ATOM 1487 C CA . TYR A 1 195 ? 6.482 -8.212 3.789 1.00 97.94 195 TYR A CA 1
ATOM 1488 C C . TYR A 1 195 ? 5.728 -6.890 3.925 1.00 97.94 195 TYR A C 1
ATOM 1490 O O . TYR A 1 195 ? 5.769 -6.061 3.020 1.00 97.94 195 TYR A O 1
ATOM 1498 N N . LEU A 1 196 ? 5.093 -6.672 5.078 1.00 98.31 196 LEU A N 1
ATOM 1499 C CA . LEU A 1 196 ? 4.437 -5.406 5.398 1.00 98.31 196 LEU A CA 1
ATOM 1500 C C . LEU A 1 196 ? 5.453 -4.407 5.952 1.00 98.31 196 LEU A C 1
ATOM 1502 O O . LEU A 1 196 ? 6.193 -4.720 6.890 1.00 98.31 196 LEU A O 1
ATOM 1506 N N . TYR A 1 197 ? 5.441 -3.196 5.406 1.00 98.00 197 TYR A N 1
ATOM 1507 C CA . TYR A 1 197 ? 6.233 -2.063 5.858 1.00 98.00 197 TYR A CA 1
ATOM 1508 C C . TYR A 1 197 ? 5.337 -0.916 6.320 1.00 98.00 197 TYR A C 1
ATOM 1510 O O . TYR A 1 197 ? 4.333 -0.602 5.687 1.00 98.00 197 TYR A O 1
ATOM 1518 N N . LEU A 1 198 ? 5.744 -0.282 7.416 1.00 97.75 198 LEU A N 1
ATOM 1519 C CA . LEU A 1 198 ? 5.217 0.982 7.915 1.00 97.75 198 LEU A CA 1
ATOM 1520 C C . LEU A 1 198 ? 6.223 2.085 7.596 1.00 97.75 198 LEU A C 1
ATOM 1522 O O . LEU A 1 198 ? 7.407 1.948 7.922 1.00 97.75 198 LEU A O 1
ATOM 1526 N N . LEU A 1 199 ? 5.740 3.184 7.021 1.00 96.19 199 LEU A N 1
ATOM 1527 C CA . LEU A 1 199 ? 6.512 4.398 6.824 1.00 96.19 199 LEU A CA 1
ATOM 1528 C C . LEU A 1 199 ? 5.798 5.594 7.444 1.00 96.19 199 LEU A C 1
ATOM 1530 O O . LEU A 1 199 ? 4.580 5.731 7.339 1.00 96.19 199 LEU A O 1
ATOM 1534 N N . LEU A 1 200 ? 6.569 6.448 8.105 1.00 93.88 200 LEU A N 1
ATOM 1535 C CA . LEU A 1 200 ? 6.063 7.620 8.811 1.00 93.88 200 LEU A CA 1
ATOM 1536 C C . LEU A 1 200 ? 7.153 8.691 8.845 1.00 93.88 200 LEU A C 1
ATOM 1538 O O . LEU A 1 200 ? 8.245 8.393 9.321 1.00 93.88 200 LEU A O 1
ATOM 1542 N N . ASP A 1 201 ? 6.857 9.913 8.410 1.00 91.88 201 ASP A N 1
ATOM 1543 C CA . ASP A 1 201 ? 7.693 11.107 8.611 1.00 91.88 201 ASP A CA 1
ATOM 1544 C C . ASP A 1 201 ? 6.817 12.250 9.139 1.00 91.88 201 ASP A C 1
ATOM 1546 O O . ASP A 1 201 ? 5.713 12.471 8.646 1.00 91.88 201 ASP A O 1
ATOM 1550 N N . MET A 1 202 ? 7.309 12.946 10.161 1.00 90.75 202 MET A N 1
ATOM 1551 C CA . MET A 1 202 ? 6.641 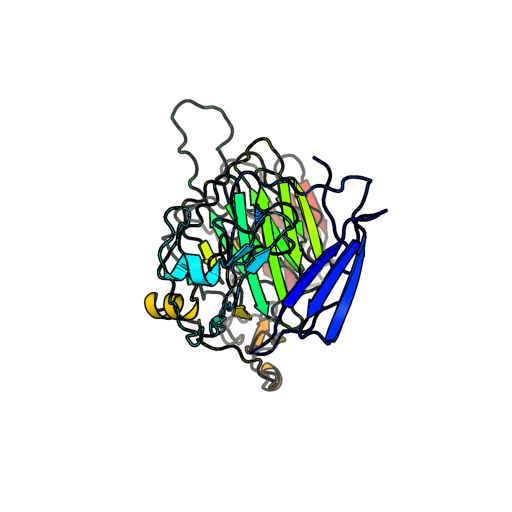14.063 10.851 1.00 90.75 202 MET A CA 1
ATOM 1552 C C . MET A 1 202 ? 7.401 15.388 10.632 1.00 90.75 202 MET A C 1
ATOM 1554 O O . MET A 1 202 ? 7.419 16.277 11.482 1.00 90.75 202 MET A O 1
ATOM 1558 N N . GLY A 1 203 ? 8.171 15.476 9.544 1.00 83.69 203 GLY A N 1
ATOM 1559 C CA . GLY A 1 203 ? 8.851 16.695 9.101 1.00 83.69 203 GLY A CA 1
ATOM 1560 C C . GLY A 1 203 ? 10.284 16.853 9.617 1.00 83.69 203 GLY A C 1
ATOM 1561 O O . GLY A 1 203 ? 11.000 17.752 9.174 1.00 83.69 203 GLY A O 1
ATOM 1562 N N . SER A 1 204 ? 10.739 15.972 10.513 1.00 80.06 204 SER A N 1
ATOM 1563 C CA . SER A 1 204 ? 12.101 15.986 11.076 1.00 80.06 204 SER A CA 1
ATOM 1564 C C . SER A 1 204 ? 12.884 14.686 10.859 1.00 80.06 204 SER A C 1
ATOM 1566 O O . SER A 1 204 ? 13.922 14.488 11.492 1.00 80.06 204 SER A O 1
ATOM 1568 N N . GLY A 1 205 ? 12.401 13.806 9.979 1.00 77.81 205 GLY A N 1
ATOM 1569 C CA . GLY A 1 205 ? 13.022 12.521 9.680 1.00 77.81 205 GLY A CA 1
ATOM 1570 C C . GLY A 1 205 ? 12.046 11.366 9.865 1.00 77.81 205 GLY A C 1
ATOM 1571 O O . GLY A 1 205 ? 11.395 11.232 10.902 1.00 77.81 205 GLY A O 1
ATOM 1572 N N . GLY A 1 206 ? 11.962 10.515 8.846 1.00 83.31 206 GLY A N 1
ATOM 1573 C CA . GLY A 1 206 ? 11.039 9.393 8.831 1.00 83.31 206 GLY A CA 1
ATOM 1574 C C . GLY A 1 206 ? 11.589 8.091 9.408 1.00 83.31 206 GLY A C 1
ATOM 1575 O O . GLY A 1 206 ? 12.751 7.974 9.806 1.00 83.31 206 GLY A O 1
ATOM 1576 N N . ILE A 1 207 ? 10.725 7.084 9.427 1.00 90.94 207 ILE A N 1
ATOM 1577 C CA . ILE A 1 207 ? 11.057 5.680 9.664 1.00 90.94 207 ILE A CA 1
ATOM 1578 C C . ILE A 1 207 ? 10.525 4.828 8.517 1.00 90.94 207 ILE A C 1
ATOM 1580 O O . ILE A 1 207 ? 9.458 5.107 7.980 1.00 90.94 207 ILE A O 1
ATOM 1584 N N . LYS A 1 208 ? 11.252 3.759 8.184 1.00 93.44 208 LYS A N 1
ATOM 1585 C CA . LYS A 1 208 ? 10.783 2.656 7.338 1.00 93.44 208 LYS A CA 1
ATOM 1586 C C . LYS A 1 208 ? 10.990 1.358 8.105 1.00 93.44 208 LYS A C 1
ATOM 1588 O O . LYS A 1 208 ? 12.110 0.863 8.223 1.00 93.44 208 LYS A O 1
ATOM 1593 N N . LEU A 1 209 ? 9.915 0.844 8.692 1.00 95.00 209 LEU A N 1
ATOM 1594 C CA . LEU A 1 209 ? 9.929 -0.327 9.562 1.00 95.00 209 LEU A CA 1
ATOM 1595 C C . LEU A 1 209 ? 9.293 -1.515 8.850 1.00 95.00 209 LEU A C 1
ATOM 1597 O O . LEU A 1 209 ? 8.141 -1.444 8.437 1.00 95.00 209 LEU A O 1
ATOM 1601 N N . ARG A 1 210 ? 10.002 -2.646 8.790 1.00 96.44 210 ARG A N 1
ATOM 1602 C CA . ARG A 1 210 ? 9.388 -3.924 8.419 1.00 96.44 210 ARG A CA 1
ATOM 1603 C C . ARG A 1 210 ? 8.521 -4.420 9.583 1.00 96.44 210 ARG A C 1
ATOM 1605 O O . ARG A 1 210 ? 9.053 -4.910 10.577 1.00 96.44 210 ARG A O 1
ATOM 1612 N N . ALA A 1 211 ? 7.208 -4.280 9.452 1.00 95.12 211 ALA A N 1
ATOM 1613 C CA . ALA A 1 211 ? 6.219 -4.610 10.475 1.00 95.12 211 ALA A CA 1
ATOM 1614 C C . ALA A 1 211 ? 5.980 -6.121 10.612 1.00 95.12 211 ALA A C 1
ATOM 1616 O O . ALA A 1 211 ? 5.671 -6.602 11.702 1.00 95.12 211 ALA A O 1
ATOM 1617 N N . SER A 1 212 ? 6.151 -6.888 9.528 1.00 96.12 212 SER A N 1
ATOM 1618 C CA . SER A 1 212 ? 6.000 -8.345 9.549 1.00 96.12 212 SER A CA 1
ATOM 1619 C C . SER A 1 212 ? 7.352 -9.072 9.574 1.00 96.12 212 SER A C 1
ATOM 1621 O O . SER A 1 212 ? 8.298 -8.733 8.867 1.00 96.12 212 SER A O 1
ATOM 1623 N N . SER A 1 213 ? 7.463 -10.130 10.384 1.00 91.56 213 SER A N 1
ATOM 1624 C CA . SER A 1 213 ? 8.656 -10.999 10.400 1.00 91.56 213 SER A CA 1
ATOM 1625 C C . SER A 1 213 ? 8.626 -12.085 9.320 1.00 91.56 213 SER A C 1
ATOM 1627 O O . SER A 1 213 ? 9.647 -12.713 9.043 1.00 91.56 213 SER A O 1
ATOM 1629 N N . ARG A 1 214 ? 7.456 -12.312 8.719 1.00 94.88 214 ARG A N 1
ATOM 1630 C CA . ARG A 1 214 ? 7.197 -13.287 7.656 1.00 94.88 214 ARG A CA 1
ATOM 1631 C C . ARG A 1 214 ? 6.455 -12.603 6.515 1.00 94.88 214 ARG A C 1
ATOM 1633 O O . ARG A 1 214 ? 5.885 -11.525 6.708 1.00 94.88 214 ARG A O 1
ATOM 1640 N N . LYS A 1 215 ? 6.454 -13.251 5.351 1.00 97.31 215 LYS A N 1
ATOM 1641 C CA . LYS A 1 215 ? 5.600 -12.840 4.242 1.00 97.31 215 LYS A CA 1
ATOM 1642 C C . LYS A 1 215 ? 4.128 -13.000 4.640 1.00 97.31 215 LYS A C 1
ATOM 1644 O O . LYS A 1 215 ? 3.784 -13.966 5.314 1.00 97.31 215 LYS A O 1
ATOM 1649 N N . VAL A 1 216 ? 3.307 -12.034 4.252 1.00 97.75 216 VAL A N 1
ATOM 1650 C CA . VAL A 1 216 ? 1.879 -11.881 4.578 1.00 97.75 216 VAL A CA 1
ATOM 1651 C C . VAL A 1 216 ? 1.017 -11.854 3.307 1.00 97.75 216 VAL A C 1
ATOM 1653 O O . VAL A 1 216 ? -0.103 -11.360 3.309 1.00 97.75 216 VAL A O 1
ATOM 1656 N N . ASN A 1 217 ? 1.560 -12.374 2.202 1.00 97.50 217 ASN A N 1
ATOM 1657 C CA . ASN A 1 217 ? 0.891 -12.535 0.912 1.00 97.50 217 ASN A CA 1
ATOM 1658 C C . ASN A 1 217 ? 0.612 -14.022 0.593 1.00 97.50 217 ASN A C 1
ATOM 1660 O O . ASN A 1 217 ? 0.785 -14.484 -0.533 1.00 97.50 217 ASN A O 1
ATOM 1664 N N . ASP A 1 218 ? 0.238 -14.809 1.600 1.00 95.69 218 ASP A N 1
ATOM 1665 C CA . ASP A 1 218 ? -0.132 -16.229 1.464 1.00 95.69 218 ASP A CA 1
ATOM 1666 C C . ASP A 1 218 ? -1.592 -16.433 1.005 1.00 95.69 218 ASP A C 1
ATOM 1668 O O . ASP A 1 218 ? -2.037 -17.553 0.712 1.00 95.69 218 ASP A O 1
ATOM 1672 N N . GLY A 1 219 ? -2.331 -15.333 0.867 1.00 95.38 219 GLY A N 1
ATOM 1673 C CA . GLY A 1 219 ? -3.744 -15.331 0.546 1.00 95.38 219 GLY A CA 1
ATOM 1674 C C . GLY A 1 219 ? -4.618 -15.723 1.730 1.00 95.38 219 GLY A C 1
ATOM 1675 O O . GLY A 1 219 ? -5.728 -16.195 1.488 1.00 95.38 219 GLY A O 1
ATOM 1676 N N . GLU A 1 220 ? -4.161 -15.529 2.967 1.00 95.44 220 GLU A N 1
ATOM 1677 C CA . GLU A 1 220 ? -4.972 -15.587 4.186 1.00 95.44 220 GLU A CA 1
ATOM 1678 C C . GLU A 1 220 ? -5.226 -14.183 4.753 1.00 95.44 220 GLU A C 1
ATOM 1680 O O . GLU A 1 220 ? -4.568 -13.212 4.378 1.00 95.44 220 GLU A O 1
ATOM 1685 N N . TRP A 1 221 ? -6.245 -14.056 5.607 1.00 95.94 221 TRP A N 1
ATOM 1686 C CA . TRP A 1 221 ? -6.544 -12.782 6.262 1.00 95.94 221 TRP A CA 1
ATOM 1687 C C . TRP A 1 221 ? -5.438 -12.422 7.257 1.00 95.94 221 TRP A C 1
ATOM 1689 O O . TRP A 1 221 ? -5.089 -13.215 8.133 1.00 95.94 221 TRP A O 1
ATOM 1699 N N . CYS A 1 222 ? -4.912 -11.209 7.123 1.00 96.31 222 CYS A N 1
ATOM 1700 C CA . CYS A 1 222 ? -3.872 -10.646 7.963 1.00 96.31 222 CYS A CA 1
ATOM 1701 C C . CYS A 1 222 ? -4.412 -9.411 8.685 1.00 96.31 222 CYS A C 1
ATOM 1703 O O . CYS A 1 222 ? -4.715 -8.404 8.045 1.00 96.31 222 CYS A O 1
ATOM 1705 N N . HIS A 1 223 ? -4.489 -9.490 10.012 1.00 95.62 223 HIS A N 1
ATOM 1706 C CA . HIS A 1 223 ? -4.906 -8.381 10.860 1.00 95.62 223 HIS A CA 1
ATOM 1707 C C . HIS A 1 223 ? -3.728 -7.449 11.140 1.00 95.62 223 HIS A C 1
ATOM 1709 O O . HIS A 1 223 ? -2.664 -7.902 11.585 1.00 95.62 223 HIS A O 1
ATOM 1715 N N . VAL A 1 224 ? -3.927 -6.154 10.910 1.00 97.25 224 VAL A N 1
ATOM 1716 C CA . VAL A 1 224 ? -2.956 -5.095 11.179 1.00 97.25 224 VAL A CA 1
ATOM 1717 C C . VAL A 1 224 ? -3.573 -4.084 12.127 1.00 97.25 224 VAL A C 1
ATOM 1719 O O . VAL A 1 224 ? -4.672 -3.596 11.889 1.00 97.25 224 VAL A O 1
ATOM 1722 N N . ASP A 1 225 ? -2.832 -3.736 13.170 1.00 95.25 225 ASP A N 1
ATOM 1723 C CA . ASP A 1 225 ? -3.214 -2.708 14.132 1.00 95.25 225 ASP A CA 1
ATOM 1724 C C . ASP A 1 225 ? -2.025 -1.769 14.349 1.00 95.25 225 ASP A C 1
ATOM 1726 O O . ASP A 1 225 ? -0.949 -2.183 14.781 1.00 95.25 225 ASP A O 1
ATOM 1730 N N . PHE A 1 226 ? -2.193 -0.510 13.965 1.00 96.00 226 PHE A N 1
ATOM 1731 C CA . PHE A 1 226 ? -1.219 0.556 14.128 1.00 96.00 226 PHE A CA 1
ATOM 1732 C C . PHE A 1 226 ? -1.711 1.540 15.180 1.00 96.00 226 PHE A C 1
ATOM 1734 O O . PHE A 1 226 ? -2.853 1.995 15.130 1.00 96.00 226 PHE A O 1
ATOM 1741 N N . GLN A 1 227 ? -0.820 1.922 16.092 1.00 93.56 227 GLN A N 1
ATOM 1742 C CA . GLN A 1 227 ? -1.094 2.905 17.134 1.00 93.56 227 GLN A CA 1
ATOM 1743 C C . GLN A 1 227 ? 0.133 3.785 17.359 1.00 93.56 227 GLN A C 1
ATOM 1745 O O . GLN A 1 227 ? 1.267 3.292 17.360 1.00 93.56 227 GLN A O 1
ATOM 1750 N N . ARG A 1 228 ? -0.083 5.080 17.606 1.00 92.56 228 ARG A N 1
ATOM 1751 C CA . ARG A 1 228 ? 0.984 6.011 17.993 1.00 92.56 228 ARG A CA 1
ATOM 1752 C C . ARG A 1 228 ? 0.539 7.015 19.050 1.00 92.56 228 ARG A C 1
ATOM 1754 O O . ARG A 1 228 ? -0.608 7.450 19.052 1.00 92.56 228 ARG A O 1
ATOM 1761 N N . ASP A 1 229 ? 1.510 7.452 19.843 1.00 91.69 229 ASP A N 1
ATOM 1762 C CA . ASP A 1 229 ? 1.479 8.650 20.679 1.00 91.69 229 ASP A CA 1
ATOM 1763 C C . ASP A 1 229 ? 2.780 9.440 20.465 1.00 91.69 229 ASP A C 1
ATOM 1765 O O . ASP A 1 229 ? 3.883 9.042 20.869 1.00 91.69 229 ASP A O 1
ATOM 1769 N N . GLY A 1 230 ? 2.654 10.559 19.754 1.00 91.81 230 GLY A N 1
ATOM 1770 C CA . GLY A 1 230 ? 3.773 11.388 19.338 1.00 91.81 230 GLY A CA 1
ATOM 1771 C C . GLY A 1 230 ? 4.740 10.606 18.450 1.00 91.81 230 GLY A C 1
ATOM 1772 O O . GLY A 1 230 ? 4.358 10.067 17.408 1.00 91.81 230 GLY A O 1
ATOM 1773 N N . ARG A 1 231 ? 6.002 10.524 18.892 1.00 91.94 231 ARG A N 1
ATOM 1774 C CA . ARG A 1 231 ? 7.074 9.777 18.211 1.00 91.94 231 ARG A CA 1
ATOM 1775 C C . ARG A 1 231 ? 7.085 8.285 18.495 1.00 91.94 231 ARG A C 1
ATOM 1777 O O . ARG A 1 231 ? 7.799 7.554 17.813 1.00 91.94 231 ARG A O 1
ATOM 1784 N N . LYS A 1 232 ? 6.368 7.825 19.515 1.00 92.50 232 LYS A N 1
ATOM 1785 C CA . LYS A 1 232 ? 6.369 6.419 19.920 1.00 92.50 232 LYS A CA 1
ATOM 1786 C C . LYS A 1 232 ? 5.102 5.753 19.427 1.00 92.50 232 LYS A C 1
ATOM 1788 O O . LYS A 1 232 ? 4.053 6.377 19.338 1.00 92.50 232 LYS A O 1
ATOM 1793 N N . GLY A 1 233 ? 5.189 4.469 19.148 1.00 92.25 233 GLY A N 1
ATOM 1794 C CA . GLY A 1 233 ? 4.018 3.698 18.781 1.00 92.25 233 GLY A CA 1
ATOM 1795 C C . GLY A 1 233 ? 4.343 2.231 18.634 1.00 92.25 233 GLY A C 1
ATOM 1796 O O . GLY A 1 233 ? 5.448 1.779 18.950 1.00 92.25 233 GLY A O 1
ATOM 1797 N N . SER A 1 234 ? 3.369 1.484 18.143 1.00 93.69 234 SER A N 1
ATOM 1798 C CA . SER A 1 234 ? 3.568 0.100 17.757 1.00 93.69 234 SER A CA 1
ATOM 1799 C C . SER A 1 234 ? 2.710 -0.258 16.560 1.00 93.69 234 SER A C 1
ATOM 1801 O O . SER A 1 234 ? 1.640 0.313 16.358 1.00 93.69 234 SER A O 1
ATOM 1803 N N . ILE A 1 235 ? 3.194 -1.213 15.776 1.00 95.94 235 ILE A N 1
ATOM 1804 C CA . ILE A 1 235 ? 2.412 -1.875 14.741 1.00 95.94 235 ILE A CA 1
ATOM 1805 C C . ILE A 1 235 ? 2.362 -3.368 15.044 1.00 95.94 235 ILE A C 1
ATOM 1807 O O . ILE A 1 235 ? 3.391 -4.005 15.273 1.00 95.94 235 ILE A O 1
ATOM 1811 N N . SER A 1 236 ? 1.159 -3.918 15.089 1.00 93.69 236 SER A N 1
ATOM 1812 C CA . SER A 1 236 ? 0.877 -5.321 15.344 1.00 93.69 236 SER A CA 1
ATOM 1813 C C . SER A 1 236 ? 0.418 -5.996 14.064 1.00 93.69 236 SER A C 1
ATOM 1815 O O . SER A 1 236 ? -0.451 -5.483 13.367 1.00 93.69 236 SER A O 1
ATOM 1817 N N . VAL A 1 237 ? 1.005 -7.152 13.760 1.00 95.75 237 VAL A N 1
ATOM 1818 C CA . VAL A 1 237 ? 0.613 -8.004 12.631 1.00 95.75 237 VAL A CA 1
ATOM 1819 C C . VAL A 1 237 ? 0.241 -9.370 13.191 1.00 95.75 237 VAL A C 1
ATOM 1821 O O . VAL A 1 237 ? 1.092 -10.036 13.787 1.00 95.75 237 VAL A O 1
ATOM 1824 N N . ASN A 1 238 ? -1.021 -9.782 13.045 1.00 90.25 238 ASN A N 1
ATOM 1825 C CA . ASN A 1 238 ? -1.564 -11.020 13.625 1.00 90.25 238 ASN A CA 1
ATOM 1826 C C . ASN A 1 238 ? -1.190 -11.178 15.115 1.00 90.25 238 ASN A C 1
ATOM 1828 O O . ASN A 1 238 ? -0.614 -12.185 15.533 1.00 90.25 238 ASN A O 1
ATOM 1832 N N . SER A 1 239 ? -1.458 -10.127 15.900 1.00 82.75 239 SER A N 1
ATOM 1833 C CA . SER A 1 239 ? -1.177 -10.021 17.345 1.00 82.75 239 SER A CA 1
ATOM 1834 C C . SER A 1 239 ? 0.302 -9.926 17.748 1.00 82.75 239 SER A C 1
ATOM 1836 O O . SER A 1 239 ? 0.607 -9.831 18.939 1.00 82.75 239 SER A O 1
ATOM 1838 N N . ARG A 1 240 ? 1.247 -9.925 16.799 1.00 89.12 240 ARG A N 1
ATOM 1839 C CA . ARG A 1 240 ? 2.667 -9.687 17.088 1.00 89.12 240 ARG A CA 1
ATOM 1840 C C . ARG A 1 240 ? 2.982 -8.201 16.964 1.00 89.12 240 ARG A C 1
ATOM 1842 O O . ARG A 1 240 ? 3.182 -7.705 15.859 1.00 89.12 240 ARG A O 1
ATOM 1849 N N . SER 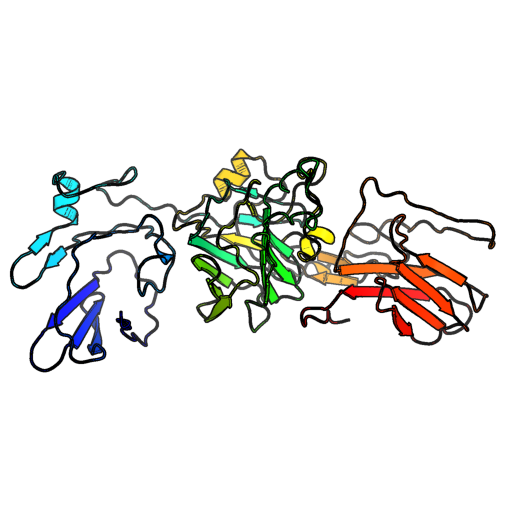A 1 241 ? 3.079 -7.528 18.107 1.00 90.88 241 SER A N 1
ATOM 1850 C CA . SER A 1 241 ? 3.420 -6.105 18.189 1.00 90.88 241 SER A CA 1
ATOM 1851 C C . SER A 1 241 ? 4.921 -5.851 18.009 1.00 90.88 241 SER A C 1
ATOM 1853 O O . SER A 1 241 ? 5.760 -6.521 18.617 1.00 90.88 241 SER A O 1
ATOM 1855 N N . THR A 1 242 ? 5.241 -4.858 17.182 1.00 93.00 242 THR A N 1
ATOM 1856 C CA . THR A 1 242 ? 6.581 -4.311 16.967 1.00 93.00 242 THR A CA 1
ATOM 1857 C C . THR A 1 242 ? 6.566 -2.834 17.371 1.00 93.00 242 THR A C 1
ATOM 1859 O O . THR A 1 242 ? 5.913 -2.031 16.697 1.00 93.00 242 THR A O 1
ATOM 1862 N N . PRO A 1 243 ? 7.246 -2.444 18.465 1.00 94.31 243 PRO A N 1
ATOM 1863 C CA . PRO A 1 243 ? 7.322 -1.047 18.869 1.00 94.31 243 PRO A CA 1
ATOM 1864 C C . PRO A 1 243 ? 8.234 -0.255 17.929 1.00 94.31 243 PRO A C 1
ATOM 1866 O O . PRO A 1 243 ? 9.197 -0.794 17.378 1.00 94.31 243 PRO A O 1
ATOM 1869 N N . PHE A 1 244 ? 7.973 1.041 17.796 1.00 94.00 244 PHE A N 1
ATOM 1870 C CA . PHE A 1 244 ? 8.825 1.959 17.049 1.00 94.00 244 PHE A CA 1
ATOM 1871 C C . PHE A 1 244 ? 9.013 3.290 17.776 1.00 94.00 244 PHE A C 1
ATOM 1873 O O . PHE A 1 244 ? 8.220 3.687 18.634 1.00 94.00 244 PHE A O 1
ATOM 1880 N N . LEU A 1 245 ? 10.087 3.981 17.399 1.00 92.88 245 LEU A N 1
ATOM 1881 C CA . LEU A 1 245 ? 10.372 5.357 17.777 1.00 92.88 245 LEU A CA 1
ATOM 1882 C C . LEU A 1 245 ? 10.789 6.111 16.513 1.00 92.88 245 LEU A C 1
ATOM 1884 O O . LEU A 1 245 ? 11.801 5.771 15.901 1.00 92.88 245 LEU A O 1
ATOM 1888 N N . ALA A 1 246 ? 9.994 7.103 16.120 1.00 91.06 246 ALA A N 1
ATOM 1889 C CA . ALA A 1 246 ? 10.301 7.984 15.005 1.00 91.06 246 ALA A CA 1
ATOM 1890 C C . ALA A 1 246 ? 11.540 8.844 15.298 1.00 91.06 246 ALA A C 1
ATOM 1892 O O . ALA A 1 246 ? 11.801 9.211 16.449 1.00 91.06 246 ALA A O 1
ATOM 1893 N N . THR A 1 247 ? 12.311 9.143 14.252 1.00 87.88 247 THR A N 1
ATOM 1894 C CA . THR A 1 247 ? 13.503 9.993 14.360 1.00 87.88 247 THR A CA 1
ATOM 1895 C C . THR A 1 247 ? 13.127 11.480 14.389 1.00 87.88 247 THR A C 1
ATOM 1897 O O . THR A 1 247 ? 11.978 11.851 14.151 1.00 87.88 247 THR A O 1
ATOM 1900 N N . GLY A 1 248 ? 14.084 12.341 14.742 1.00 85.00 248 GLY A N 1
ATOM 1901 C CA . GLY A 1 248 ? 13.849 13.782 14.868 1.00 85.00 248 GLY A CA 1
ATOM 1902 C C . GLY A 1 248 ? 13.044 14.171 16.111 1.00 85.00 248 GLY A C 1
ATOM 1903 O O . GLY A 1 248 ? 12.945 13.392 17.059 1.00 85.00 248 GLY A O 1
ATOM 1904 N N . GLU A 1 249 ? 12.515 15.393 16.137 1.00 86.75 249 GLU A N 1
ATOM 1905 C CA . GLU A 1 249 ? 11.897 16.016 17.322 1.00 86.75 249 GLU A CA 1
ATOM 1906 C C . GLU A 1 249 ? 10.383 16.215 17.192 1.00 86.75 249 GLU A C 1
ATOM 1908 O O . GLU A 1 249 ? 9.702 16.360 18.207 1.00 86.75 249 GLU A O 1
ATOM 1913 N N . SER A 1 250 ? 9.839 16.169 15.973 1.00 89.44 250 SER A N 1
ATOM 1914 C CA . SER A 1 250 ? 8.412 16.364 15.734 1.00 89.44 250 SER A CA 1
ATOM 1915 C C . SER A 1 250 ? 7.570 15.229 16.316 1.00 89.44 250 SER A C 1
ATOM 1917 O O . SER A 1 250 ? 7.825 14.053 16.070 1.00 89.44 250 SER A O 1
ATOM 1919 N N . GLU A 1 251 ? 6.526 15.585 17.065 1.00 90.69 251 GLU A N 1
ATOM 1920 C CA . GLU A 1 251 ? 5.517 14.650 17.595 1.00 90.69 251 GLU A CA 1
ATOM 1921 C C . GLU A 1 251 ? 4.187 14.718 16.825 1.00 90.69 251 GLU A C 1
ATOM 1923 O O . GLU A 1 251 ? 3.294 13.889 17.037 1.00 90.69 251 GLU A O 1
ATOM 1928 N N . ILE A 1 252 ? 4.041 15.726 15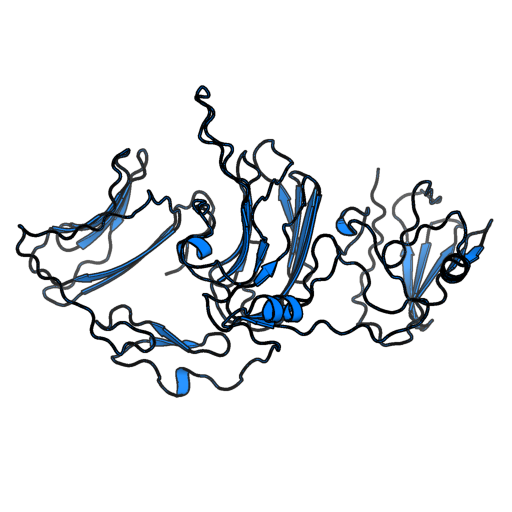.962 1.00 90.94 252 ILE A N 1
ATOM 1929 C CA . ILE A 1 252 ? 2.810 16.004 15.232 1.00 90.94 252 ILE A CA 1
ATOM 1930 C C . ILE A 1 252 ? 2.914 15.426 13.826 1.00 90.94 252 ILE A C 1
ATOM 1932 O O . ILE A 1 252 ? 3.926 15.629 13.172 1.00 90.94 252 ILE A O 1
ATOM 1936 N N . LEU A 1 253 ? 1.865 14.730 13.386 1.00 91.06 253 LEU A N 1
ATOM 1937 C CA . LEU A 1 253 ? 1.704 14.268 12.010 1.00 91.06 253 LEU A CA 1
ATOM 1938 C C . LEU A 1 253 ? 0.591 15.095 11.358 1.00 91.06 253 LEU A C 1
ATOM 1940 O O . LEU A 1 253 ? -0.591 14.863 11.623 1.00 91.06 253 LEU A O 1
ATOM 1944 N N . ASP A 1 254 ? 0.959 16.088 10.554 1.00 89.25 254 ASP A N 1
ATOM 1945 C CA . ASP A 1 254 ? 0.012 16.972 9.872 1.00 89.25 254 ASP A CA 1
ATOM 1946 C C . ASP A 1 254 ? -0.249 16.504 8.437 1.00 89.25 254 ASP A C 1
ATOM 1948 O O . ASP A 1 254 ? 0.361 16.952 7.466 1.00 89.25 254 ASP A O 1
ATOM 1952 N N . LEU A 1 255 ? -1.173 15.555 8.306 1.00 90.44 255 LEU A N 1
ATOM 1953 C CA . LEU A 1 255 ? -1.639 15.056 7.014 1.00 90.44 255 LEU A CA 1
ATOM 1954 C C . LEU A 1 255 ? -2.693 16.006 6.467 1.00 90.44 255 LEU A C 1
ATOM 1956 O O . LEU A 1 255 ? -3.663 16.261 7.175 1.00 90.44 255 LEU A O 1
ATOM 1960 N N . GLU A 1 256 ? -2.541 16.499 5.236 1.00 84.50 256 GLU A N 1
ATOM 1961 C CA . GLU A 1 256 ? -3.500 17.395 4.573 1.00 84.50 256 GLU A CA 1
ATOM 1962 C C . GLU A 1 256 ? -4.369 16.690 3.536 1.00 84.50 256 GLU A C 1
ATOM 1964 O O . GLU A 1 256 ? -5.544 17.041 3.405 1.00 84.50 256 GLU A O 1
ATOM 1969 N N . SER A 1 257 ? -3.812 15.703 2.833 1.00 87.62 257 SER A N 1
ATOM 1970 C CA . SER A 1 257 ? -4.534 14.940 1.822 1.00 87.62 257 SER A CA 1
ATOM 1971 C C . SER A 1 257 ? -5.596 14.027 2.435 1.00 87.62 257 SER A C 1
ATOM 1973 O O . SER A 1 257 ? -5.586 13.708 3.628 1.00 87.62 257 SER A O 1
ATOM 1975 N N . GLU A 1 258 ? -6.481 13.517 1.583 1.00 92.00 258 GLU A N 1
ATOM 1976 C CA . GLU A 1 258 ? -7.250 12.316 1.886 1.00 92.00 258 GLU A CA 1
ATOM 1977 C C . GLU A 1 258 ? -6.314 11.156 2.271 1.00 92.00 258 GLU A C 1
ATOM 1979 O O . GLU A 1 258 ? -5.116 11.147 1.949 1.00 92.00 258 GLU A O 1
ATOM 1984 N N . LEU A 1 259 ? -6.862 10.177 2.991 1.00 95.31 259 LEU A N 1
ATOM 1985 C CA . LEU A 1 259 ? -6.174 8.916 3.239 1.00 95.31 259 LEU A CA 1
ATOM 1986 C C . LEU A 1 259 ? -6.572 7.941 2.128 1.00 95.31 259 LEU A C 1
ATOM 1988 O O . LEU A 1 259 ? -7.718 7.515 2.049 1.00 95.31 259 LEU A O 1
ATOM 1992 N N . TYR A 1 260 ? -5.637 7.608 1.252 1.00 96.44 260 TYR A N 1
ATOM 1993 C CA . TYR A 1 260 ? -5.871 6.704 0.134 1.00 96.44 260 TYR A CA 1
ATOM 1994 C C . TYR A 1 260 ? -5.663 5.254 0.570 1.00 96.44 260 TYR A C 1
ATOM 1996 O O . TYR A 1 260 ? -4.654 4.940 1.201 1.00 96.44 260 TYR A O 1
ATOM 2004 N N . LEU A 1 261 ? -6.612 4.384 0.222 1.00 98.25 261 LEU A N 1
ATOM 2005 C CA . LEU A 1 261 ? -6.545 2.932 0.397 1.00 98.25 261 LEU A CA 1
ATOM 2006 C C . LEU A 1 261 ? -6.486 2.259 -0.979 1.00 98.25 261 LEU A C 1
ATOM 2008 O O . LEU A 1 261 ? -7.312 2.566 -1.838 1.00 98.25 261 LEU A O 1
ATOM 2012 N N . GLY A 1 262 ? -5.551 1.331 -1.178 1.00 97.38 262 GLY A N 1
ATOM 2013 C CA . GLY A 1 262 ? -5.459 0.494 -2.381 1.00 97.38 262 GLY A CA 1
ATOM 2014 C C . GLY A 1 262 ? -4.537 1.032 -3.478 1.00 97.38 262 GLY A C 1
ATOM 2015 O O . GLY A 1 262 ? -3.780 0.284 -4.080 1.00 97.38 262 GLY A O 1
ATOM 2016 N N . GLY A 1 263 ? -4.528 2.337 -3.714 1.00 93.81 263 GLY A N 1
ATOM 2017 C CA . GLY A 1 263 ? -3.752 2.934 -4.797 1.00 93.81 263 GLY A CA 1
ATOM 2018 C C . GLY A 1 263 ? -3.748 4.451 -4.710 1.00 93.81 263 GLY A C 1
ATOM 2019 O O . GLY A 1 263 ? -4.214 5.023 -3.725 1.00 93.81 263 GLY A O 1
ATOM 2020 N N . LEU A 1 264 ? -3.222 5.111 -5.740 1.00 92.12 264 LEU A N 1
ATOM 2021 C CA . LEU A 1 264 ? -3.211 6.571 -5.843 1.00 92.12 264 LEU A CA 1
ATOM 2022 C C . LEU A 1 264 ? -3.922 7.020 -7.121 1.00 92.12 264 LEU A C 1
ATOM 2024 O O . LEU A 1 264 ? -3.791 6.352 -8.148 1.00 92.12 264 LEU A O 1
ATOM 2028 N N . PRO A 1 265 ? -4.623 8.166 -7.099 1.00 88.88 265 PRO A N 1
ATOM 2029 C CA . PRO A 1 265 ? -5.244 8.718 -8.294 1.00 88.88 265 PRO A CA 1
ATOM 2030 C C . PRO A 1 265 ? -4.193 9.078 -9.352 1.00 88.88 265 PRO A C 1
ATOM 2032 O O . PRO A 1 265 ? -3.234 9.806 -9.082 1.00 88.88 265 PRO A O 1
ATOM 2035 N N . GLU A 1 266 ? -4.397 8.615 -10.587 1.00 76.06 266 GLU A N 1
ATOM 2036 C CA . GLU A 1 266 ? -3.578 9.022 -11.726 1.00 76.06 266 GLU A CA 1
ATOM 2037 C C . GLU A 1 266 ? -4.008 10.406 -12.246 1.00 76.06 266 GLU A C 1
ATOM 2039 O O . GLU A 1 266 ? -5.188 10.661 -12.467 1.00 76.06 266 GLU A O 1
ATOM 2044 N N . GLY A 1 267 ? -3.047 11.305 -12.490 1.00 57.25 267 GLY A N 1
ATOM 2045 C CA . GLY A 1 267 ? -3.289 12.552 -13.228 1.00 57.25 267 GLY A CA 1
ATOM 2046 C C . GLY A 1 267 ? -3.874 13.717 -12.415 1.00 57.25 267 GLY A C 1
ATOM 2047 O O . GLY A 1 267 ? -5.065 14.004 -12.474 1.00 57.25 267 GLY A O 1
ATOM 2048 N N . GLY A 1 268 ? -2.999 14.487 -11.759 1.00 46.41 268 GLY A N 1
ATOM 2049 C CA . GLY A 1 268 ? -3.244 15.918 -11.509 1.00 46.41 268 GLY A CA 1
ATOM 2050 C C . GLY A 1 268 ? -4.066 16.310 -10.277 1.00 46.41 268 GLY A C 1
ATOM 2051 O O . GLY A 1 268 ? -4.457 17.468 -10.182 1.00 46.41 268 GLY A O 1
ATOM 2052 N N . ARG A 1 269 ? -4.326 15.405 -9.324 1.00 46.78 269 ARG A N 1
ATOM 2053 C CA . ARG A 1 269 ? -4.845 15.796 -7.991 1.00 46.78 269 ARG A CA 1
ATOM 2054 C C . ARG A 1 269 ? -3.813 15.737 -6.871 1.00 46.78 269 ARG A C 1
ATOM 2056 O O . ARG A 1 269 ? -3.967 16.433 -5.874 1.00 46.78 269 ARG A O 1
ATOM 2063 N N . VAL A 1 270 ? -2.733 14.983 -7.054 1.00 50.50 270 VAL A N 1
ATOM 2064 C CA . VAL A 1 270 ? -1.581 15.035 -6.153 1.00 50.50 270 VAL A CA 1
ATOM 2065 C C . VAL A 1 270 ? -0.556 15.984 -6.775 1.00 50.50 270 VAL A C 1
ATOM 2067 O O . VAL A 1 270 ? 0.419 15.558 -7.382 1.00 50.50 270 VAL A O 1
ATOM 2070 N N . ASP A 1 271 ? -0.782 17.293 -6.627 1.00 53.00 271 ASP A N 1
ATOM 2071 C CA . ASP A 1 271 ? 0.206 18.359 -6.915 1.00 53.00 271 ASP A CA 1
ATOM 2072 C C . ASP A 1 271 ? 1.429 18.302 -5.967 1.00 53.00 271 ASP A C 1
ATOM 2074 O O . ASP A 1 271 ? 2.267 19.206 -5.919 1.00 53.00 271 ASP A O 1
ATOM 2078 N N . LEU A 1 272 ? 1.536 17.234 -5.175 1.00 62.16 272 LEU A N 1
ATOM 2079 C CA . LEU A 1 272 ? 2.571 17.015 -4.187 1.00 62.16 272 LEU A CA 1
ATOM 2080 C C . LEU A 1 272 ? 3.533 15.928 -4.689 1.00 62.16 272 LEU A C 1
ATOM 2082 O O . LEU A 1 272 ? 3.110 14.829 -5.042 1.00 62.16 272 LEU A O 1
ATOM 2086 N N . PRO A 1 273 ? 4.843 16.205 -4.734 1.00 75.19 273 PRO A N 1
ATOM 2087 C CA . PRO A 1 273 ? 5.828 15.182 -5.048 1.00 75.19 273 PRO A CA 1
ATOM 2088 C C . PRO A 1 273 ? 5.778 14.069 -3.995 1.00 75.19 273 PRO A C 1
ATOM 2090 O O . PRO A 1 273 ? 5.879 14.332 -2.790 1.00 75.19 273 PRO A O 1
ATOM 2093 N N . LEU A 1 274 ? 5.638 12.834 -4.481 1.00 84.62 274 LEU A N 1
ATOM 2094 C CA . LEU A 1 274 ? 5.594 11.633 -3.654 1.00 84.62 274 LEU A CA 1
ATOM 2095 C C . LEU A 1 274 ? 6.889 11.499 -2.830 1.00 84.62 274 LEU A C 1
ATOM 2097 O O . LEU A 1 274 ? 7.971 11.784 -3.357 1.00 84.62 274 LEU A O 1
ATOM 2101 N N . PRO A 1 275 ? 6.810 11.066 -1.558 1.00 87.88 275 PRO A N 1
ATOM 2102 C CA . PRO A 1 275 ? 7.996 10.772 -0.765 1.00 87.88 275 PRO A CA 1
ATOM 2103 C C . PRO A 1 275 ? 8.815 9.644 -1.416 1.00 87.88 275 PRO A C 1
ATOM 2105 O O . PRO A 1 275 ? 8.260 8.572 -1.675 1.00 87.88 275 PRO A O 1
ATOM 2108 N N . PRO A 1 276 ? 10.118 9.846 -1.682 1.00 84.69 276 PRO A N 1
ATOM 2109 C CA . PRO A 1 276 ? 10.945 8.859 -2.375 1.00 84.69 276 PRO A CA 1
ATOM 2110 C C . PRO A 1 276 ? 11.119 7.555 -1.582 1.00 84.69 276 PRO A C 1
ATOM 2112 O O . PRO A 1 276 ? 11.394 6.515 -2.179 1.00 84.69 276 PRO A O 1
ATOM 2115 N N . GLU A 1 277 ? 10.926 7.594 -0.261 1.00 89.06 277 GLU A N 1
ATOM 2116 C CA . GLU A 1 277 ? 11.003 6.438 0.631 1.00 89.06 277 GLU A CA 1
ATOM 2117 C C . GLU A 1 277 ? 9.834 5.444 0.432 1.00 89.06 277 GLU A C 1
ATOM 2119 O O . GLU A 1 277 ? 9.978 4.259 0.759 1.00 89.06 277 GLU A O 1
ATOM 2124 N N . VAL A 1 278 ? 8.692 5.894 -0.116 1.00 91.94 278 VAL A N 1
ATOM 2125 C CA . VAL A 1 278 ? 7.507 5.064 -0.415 1.00 91.94 278 VAL A CA 1
ATOM 2126 C C . VAL A 1 278 ? 7.644 4.488 -1.825 1.00 91.94 278 VAL A C 1
ATOM 2128 O O . VAL A 1 278 ? 7.231 5.078 -2.825 1.00 91.94 278 VAL A O 1
ATOM 2131 N N . TRP A 1 279 ? 8.263 3.315 -1.917 1.00 91.31 279 TRP A N 1
ATOM 2132 C CA . TRP A 1 279 ? 8.695 2.751 -3.196 1.00 91.31 279 TRP A CA 1
ATOM 2133 C C . TRP A 1 279 ? 7.525 2.303 -4.065 1.00 91.31 279 TRP A C 1
ATOM 2135 O O . TRP A 1 279 ? 7.543 2.511 -5.277 1.00 91.31 279 TRP A O 1
ATOM 2145 N N . THR A 1 280 ? 6.486 1.722 -3.462 1.00 93.06 280 THR A N 1
ATOM 2146 C CA . THR A 1 280 ? 5.297 1.282 -4.208 1.00 93.06 280 THR A CA 1
ATOM 2147 C C . THR A 1 280 ? 4.576 2.444 -4.886 1.00 93.06 280 THR A C 1
ATOM 2149 O O . THR A 1 280 ? 4.113 2.288 -6.013 1.00 93.06 280 THR A O 1
ATOM 2152 N N . ALA A 1 281 ? 4.557 3.627 -4.267 1.00 90.19 281 ALA A N 1
ATOM 2153 C CA . ALA A 1 281 ? 3.970 4.827 -4.857 1.00 90.19 281 ALA A CA 1
ATOM 2154 C C . ALA A 1 281 ? 4.759 5.302 -6.090 1.00 90.19 281 ALA A C 1
ATOM 2156 O O . ALA A 1 281 ? 4.169 5.545 -7.143 1.00 90.19 281 ALA A O 1
ATOM 2157 N N . ALA A 1 282 ? 6.093 5.370 -5.994 1.00 85.50 282 ALA A N 1
ATOM 2158 C CA . ALA A 1 282 ? 6.954 5.756 -7.116 1.00 85.50 282 ALA A CA 1
ATOM 2159 C C . ALA A 1 282 ? 6.865 4.766 -8.293 1.00 85.50 282 ALA A C 1
ATOM 2161 O O . ALA A 1 282 ? 6.840 5.176 -9.452 1.00 85.50 282 ALA A O 1
ATOM 2162 N N . LEU A 1 283 ? 6.751 3.468 -7.990 1.00 86.19 283 LEU A N 1
ATOM 2163 C CA . LEU A 1 283 ? 6.613 2.391 -8.976 1.00 86.19 283 LEU A CA 1
ATOM 2164 C C . LEU A 1 283 ? 5.173 2.195 -9.484 1.00 86.19 283 LEU A C 1
ATOM 2166 O O . LEU A 1 283 ? 4.945 1.301 -10.296 1.00 86.19 283 LEU A O 1
ATOM 2170 N N . ARG A 1 284 ? 4.202 2.990 -9.004 1.00 88.50 284 ARG A N 1
ATOM 2171 C CA . ARG A 1 284 ? 2.759 2.823 -9.278 1.00 88.50 284 ARG A CA 1
ATOM 2172 C C . ARG A 1 284 ? 2.242 1.405 -9.009 1.00 88.50 284 ARG A C 1
ATOM 2174 O O . ARG A 1 284 ? 1.372 0.890 -9.703 1.00 88.50 284 ARG A O 1
ATOM 2181 N N . ALA A 1 285 ? 2.787 0.760 -7.987 1.00 92.88 285 ALA A N 1
ATOM 2182 C CA . ALA A 1 285 ? 2.376 -0.562 -7.549 1.00 92.88 285 ALA A CA 1
ATOM 2183 C C . ALA A 1 285 ? 1.287 -0.433 -6.476 1.00 92.88 285 ALA A C 1
ATOM 2185 O O . ALA A 1 285 ? 1.587 -0.516 -5.286 1.00 92.88 285 ALA A O 1
ATOM 2186 N N . GLY A 1 286 ? 0.033 -0.207 -6.875 1.00 96.62 286 GLY A N 1
ATOM 2187 C CA . GLY A 1 286 ? -1.096 -0.268 -5.944 1.00 96.62 286 GLY A CA 1
ATOM 2188 C C . GLY A 1 286 ? -1.401 -1.689 -5.474 1.00 96.62 286 GLY A C 1
ATOM 2189 O O . GLY A 1 286 ? -0.999 -2.684 -6.083 1.00 96.62 286 GLY A O 1
ATOM 2190 N N . TYR A 1 287 ? -2.068 -1.773 -4.334 1.00 98.56 287 TYR A N 1
ATOM 2191 C CA . TYR A 1 287 ? -2.544 -2.999 -3.728 1.00 98.56 287 TYR A CA 1
ATOM 2192 C C . TYR A 1 287 ? -3.687 -3.628 -4.533 1.00 98.56 287 TYR A C 1
ATOM 2194 O O . TYR A 1 287 ? -4.677 -2.988 -4.870 1.00 98.56 287 TYR A O 1
ATOM 2202 N N . VAL A 1 288 ? -3.557 -4.930 -4.775 1.00 98.62 288 VAL A N 1
ATOM 2203 C CA . VAL A 1 288 ? -4.596 -5.785 -5.355 1.00 98.62 288 VAL A CA 1
ATOM 2204 C C . VAL A 1 288 ? -4.852 -6.912 -4.362 1.00 98.62 288 VAL A C 1
ATOM 2206 O O . VAL A 1 288 ? -3.915 -7.586 -3.926 1.00 98.62 288 VAL A O 1
ATOM 2209 N N . GLY A 1 289 ? -6.103 -7.096 -3.957 1.00 98.31 289 GLY A N 1
ATOM 2210 C CA . GLY A 1 289 ? -6.465 -7.962 -2.835 1.00 98.31 289 GLY A CA 1
ATOM 2211 C C . GLY A 1 289 ? -7.702 -7.471 -2.097 1.00 98.31 289 GLY A C 1
ATOM 2212 O O . GLY A 1 289 ? -8.338 -6.502 -2.505 1.00 98.31 289 GLY A O 1
ATOM 2213 N N . CYS A 1 290 ? -8.044 -8.133 -0.997 1.00 98.38 290 CYS A N 1
ATOM 2214 C CA . CYS A 1 290 ? -9.201 -7.769 -0.192 1.00 98.38 290 CYS A CA 1
ATOM 2215 C C . CYS A 1 290 ? -8.840 -6.930 1.027 1.00 98.38 290 CYS A C 1
ATOM 2217 O O . CYS A 1 290 ? -7.825 -7.186 1.672 1.00 98.38 290 CYS A O 1
ATOM 2219 N N . VAL A 1 291 ? -9.741 -6.028 1.413 1.00 98.38 291 VAL A N 1
ATOM 2220 C CA . VAL A 1 291 ? -9.668 -5.279 2.673 1.00 98.38 291 VAL A CA 1
ATOM 2221 C C . VAL A 1 291 ? -11.022 -5.314 3.375 1.00 98.38 291 VAL A C 1
ATOM 2223 O O . VAL A 1 291 ? -12.067 -5.249 2.726 1.00 98.38 291 VAL A O 1
ATOM 2226 N N . ARG A 1 292 ? -11.009 -5.417 4.705 1.00 94.75 292 ARG A N 1
ATOM 2227 C CA . ARG A 1 292 ? -12.200 -5.289 5.555 1.00 94.75 292 ARG A CA 1
ATOM 2228 C C . ARG A 1 292 ? -11.843 -4.740 6.929 1.00 94.75 292 ARG A C 1
ATOM 2230 O O . ARG A 1 292 ? -10.666 -4.550 7.233 1.00 94.75 292 ARG A O 1
ATOM 2237 N N . ASP A 1 293 ? -12.875 -4.538 7.747 1.00 92.19 293 ASP A N 1
ATOM 2238 C CA . ASP A 1 293 ? -12.745 -4.175 9.159 1.00 92.19 293 ASP A CA 1
ATOM 2239 C C . ASP A 1 293 ? -11.816 -2.969 9.365 1.00 92.19 293 ASP A C 1
ATOM 2241 O O . ASP A 1 293 ? -10.971 -2.967 10.253 1.00 92.19 293 ASP A O 1
ATOM 2245 N N . LEU A 1 294 ? -11.951 -1.944 8.511 1.00 95.12 294 LEU A N 1
ATOM 2246 C CA . LEU A 1 294 ? -11.161 -0.722 8.618 1.00 95.12 294 LEU A CA 1
ATOM 2247 C C . LEU A 1 294 ? -11.691 0.150 9.760 1.00 95.12 294 LEU A C 1
ATOM 2249 O O . LEU A 1 294 ? -12.818 0.652 9.700 1.00 95.12 294 LEU A O 1
ATOM 2253 N N . PHE A 1 295 ? -10.835 0.412 10.741 1.00 92.88 295 PHE A N 1
ATOM 2254 C CA . PHE A 1 295 ? -11.049 1.395 11.793 1.00 92.88 295 PHE A CA 1
ATOM 2255 C C . PHE A 1 295 ? -10.006 2.501 11.714 1.00 92.88 295 PHE A C 1
ATOM 2257 O O . PHE A 1 295 ? -8.823 2.251 11.499 1.00 92.88 295 PHE A O 1
ATOM 2264 N N . ILE A 1 296 ? -10.455 3.735 11.930 1.00 93.25 296 ILE A N 1
ATOM 2265 C CA . ILE A 1 296 ? -9.598 4.914 12.066 1.00 93.25 296 ILE A CA 1
ATOM 2266 C C . ILE A 1 296 ? -9.984 5.597 13.371 1.00 93.25 296 ILE A C 1
ATOM 2268 O O . ILE A 1 296 ? -11.141 5.993 13.538 1.00 93.25 296 ILE A O 1
ATOM 2272 N N . ASP A 1 297 ? -9.028 5.707 14.289 1.00 90.50 297 ASP A N 1
ATOM 2273 C CA . ASP A 1 297 ? -9.202 6.232 15.644 1.00 90.50 297 ASP A CA 1
ATOM 2274 C C . ASP A 1 297 ? -10.394 5.561 16.359 1.00 90.50 297 ASP A C 1
ATOM 2276 O O . ASP A 1 297 ? -11.303 6.206 16.883 1.00 90.50 297 ASP A O 1
ATOM 2280 N N . GLY A 1 298 ? -10.447 4.226 16.276 1.00 84.06 298 GLY A N 1
ATOM 2281 C CA . GLY A 1 298 ? -11.505 3.389 16.849 1.00 84.06 298 GLY A CA 1
ATOM 2282 C C . GLY A 1 298 ? -12.864 3.442 16.137 1.00 84.06 298 GLY A C 1
ATOM 2283 O O . GLY A 1 298 ? -13.780 2.722 16.537 1.00 84.06 298 GLY A O 1
ATOM 2284 N N . ARG A 1 299 ? -13.037 4.250 15.081 1.00 86.69 299 ARG A N 1
ATOM 2285 C CA . ARG A 1 299 ? -14.297 4.352 14.318 1.00 86.69 299 ARG A CA 1
ATOM 2286 C C . ARG A 1 299 ? -14.252 3.507 13.052 1.00 86.69 299 ARG A C 1
ATOM 2288 O O . ARG A 1 299 ? -13.347 3.689 12.239 1.00 86.69 299 ARG A O 1
ATOM 2295 N N . SER A 1 300 ? -15.251 2.649 12.861 1.00 89.19 300 SER A N 1
ATOM 2296 C CA . SER A 1 300 ? -15.373 1.819 11.661 1.00 89.19 300 SER A CA 1
ATOM 2297 C C . SER A 1 300 ? -15.680 2.653 10.413 1.00 89.19 300 SER A C 1
ATOM 2299 O O . SER A 1 300 ? -16.276 3.735 10.486 1.00 89.19 300 SER A O 1
ATOM 2301 N N . ARG A 1 301 ? -15.244 2.163 9.250 1.00 92.25 301 ARG A N 1
ATOM 2302 C CA . ARG A 1 301 ? -15.464 2.792 7.943 1.00 92.25 301 ARG A CA 1
ATOM 2303 C C . ARG A 1 301 ? -16.137 1.818 6.986 1.00 92.25 301 ARG A C 1
ATOM 2305 O O . ARG A 1 301 ? -15.627 0.727 6.750 1.00 92.25 301 ARG A O 1
ATOM 2312 N N . ASP A 1 302 ? -17.254 2.249 6.406 1.00 91.75 302 ASP A N 1
ATOM 2313 C CA . ASP A 1 302 ? -17.954 1.508 5.358 1.00 91.75 302 ASP A CA 1
ATOM 2314 C C . ASP A 1 302 ? -17.239 1.690 4.013 1.00 91.75 302 ASP A C 1
ATOM 2316 O O . ASP A 1 302 ? -17.481 2.643 3.270 1.00 91.75 302 ASP A O 1
ATOM 2320 N N . LEU A 1 303 ? -16.303 0.783 3.729 1.00 94.50 303 LEU A N 1
ATOM 2321 C CA . LEU A 1 303 ? -15.527 0.793 2.491 1.00 94.50 303 LEU A CA 1
ATOM 2322 C C . LEU A 1 303 ? -16.401 0.603 1.253 1.00 94.50 303 LEU A C 1
ATOM 2324 O O . LEU A 1 303 ? -16.136 1.227 0.228 1.00 94.50 303 LEU A O 1
ATOM 2328 N N . ARG A 1 304 ? -17.440 -0.231 1.349 1.00 92.94 304 ARG A N 1
ATOM 2329 C CA . ARG A 1 304 ? -18.344 -0.516 0.238 1.00 92.94 304 ARG A CA 1
ATOM 2330 C C . ARG A 1 304 ? -19.157 0.723 -0.116 1.00 92.94 304 ARG A C 1
ATOM 2332 O O . ARG A 1 304 ? -19.123 1.154 -1.266 1.00 92.94 304 ARG A O 1
ATOM 2339 N N . GLY A 1 305 ? -19.808 1.336 0.871 1.00 93.19 305 GLY A N 1
ATOM 2340 C CA . GLY A 1 305 ? -20.569 2.567 0.662 1.00 93.19 305 GLY A CA 1
ATOM 2341 C C . GLY A 1 305 ? -19.695 3.715 0.147 1.00 93.19 305 GLY A C 1
ATOM 2342 O O . GLY A 1 305 ? -20.109 4.461 -0.740 1.00 93.19 305 GLY A O 1
ATOM 2343 N N . LEU A 1 306 ? -18.453 3.829 0.635 1.00 94.88 306 LEU A N 1
ATOM 2344 C CA . LEU A 1 306 ? -17.491 4.818 0.136 1.00 94.88 306 LEU A CA 1
ATOM 2345 C C . LEU A 1 306 ? -17.085 4.559 -1.322 1.00 94.88 306 LEU A C 1
ATOM 2347 O O . LEU A 1 306 ? -17.053 5.506 -2.107 1.00 94.88 306 LEU A O 1
ATOM 2351 N N . ALA A 1 307 ? -16.801 3.309 -1.693 1.00 95.50 307 ALA A N 1
ATOM 2352 C CA . ALA A 1 307 ? -16.450 2.939 -3.063 1.00 95.50 307 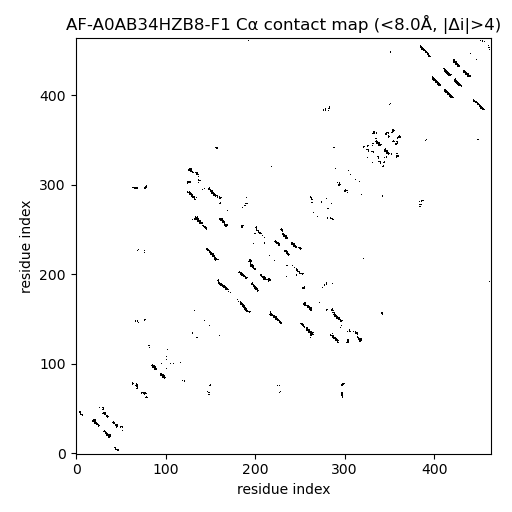ALA A CA 1
ATOM 2353 C C . ALA A 1 307 ? -17.611 3.196 -4.041 1.00 95.50 307 ALA A C 1
ATOM 2355 O O . ALA A 1 307 ? -17.399 3.784 -5.104 1.00 95.50 307 ALA A O 1
ATOM 2356 N N . GLU A 1 308 ? -18.839 2.828 -3.660 1.00 93.94 308 GLU A N 1
ATOM 2357 C CA . GLU A 1 308 ? -20.056 3.068 -4.446 1.00 93.94 308 GLU A CA 1
ATOM 2358 C C . GLU A 1 308 ? -20.314 4.574 -4.631 1.00 93.94 308 GLU A C 1
ATOM 2360 O O . GLU A 1 308 ? -20.526 5.033 -5.755 1.00 93.94 308 GLU A O 1
ATOM 2365 N N . ALA A 1 309 ? -20.213 5.368 -3.559 1.00 95.75 309 ALA A N 1
ATOM 2366 C CA . ALA A 1 309 ? -20.418 6.818 -3.609 1.00 95.75 309 ALA A CA 1
ATOM 2367 C C . ALA A 1 309 ? -19.369 7.555 -4.462 1.00 95.75 309 ALA A C 1
ATOM 2369 O O . ALA A 1 309 ? -19.668 8.593 -5.052 1.00 95.75 309 ALA A O 1
ATOM 2370 N N . GLN A 1 310 ? -18.142 7.033 -4.524 1.00 95.06 310 GLN A N 1
ATOM 2371 C CA . GLN A 1 310 ? -17.047 7.606 -5.313 1.00 95.06 310 GLN A CA 1
ATOM 2372 C C . GLN A 1 310 ? -17.040 7.127 -6.769 1.00 95.06 310 GLN A C 1
ATOM 2374 O O . GLN A 1 310 ? -16.312 7.694 -7.584 1.00 95.06 310 GLN A O 1
ATOM 2379 N N . GLY A 1 311 ? -17.814 6.088 -7.106 1.00 93.44 311 GLY A N 1
ATOM 2380 C CA . GLY A 1 311 ? -17.694 5.406 -8.393 1.00 93.44 311 GLY A CA 1
ATOM 2381 C C . GLY A 1 311 ? -16.301 4.799 -8.588 1.00 93.44 311 GLY A C 1
ATOM 2382 O O . GLY A 1 311 ? -15.729 4.912 -9.673 1.00 93.44 311 GLY A O 1
ATOM 2383 N N . ALA A 1 312 ? -15.732 4.213 -7.529 1.00 92.12 312 ALA A N 1
ATOM 2384 C CA . ALA A 1 312 ? -14.376 3.673 -7.527 1.00 92.12 312 ALA A CA 1
ATOM 2385 C C . ALA A 1 312 ? -14.251 2.480 -8.494 1.00 92.12 312 ALA A C 1
ATOM 2387 O O . ALA A 1 312 ? -14.689 1.366 -8.207 1.00 92.12 312 ALA A O 1
ATOM 2388 N N . GLY A 1 313 ? -13.659 2.721 -9.666 1.00 93.56 313 GLY A N 1
ATOM 2389 C CA . GLY A 1 313 ? -13.400 1.680 -10.659 1.00 93.56 313 GLY A CA 1
ATOM 2390 C C . GLY A 1 313 ? -12.405 0.634 -10.147 1.00 93.56 313 GLY A C 1
ATOM 2391 O O . GLY A 1 313 ? -11.423 0.977 -9.495 1.00 93.56 313 GLY A O 1
ATOM 2392 N N . GLY A 1 314 ? -12.657 -0.642 -10.454 1.00 94.81 314 GLY A N 1
ATOM 2393 C CA . GLY A 1 314 ? -11.798 -1.754 -10.031 1.00 94.81 314 GLY A CA 1
ATOM 2394 C C . GLY A 1 314 ? -11.915 -2.118 -8.546 1.00 94.81 314 GLY A C 1
ATOM 2395 O O . GLY A 1 314 ? -11.024 -2.785 -8.025 1.00 94.81 314 GLY A O 1
ATOM 2396 N N . VAL A 1 315 ? -12.982 -1.683 -7.862 1.00 97.38 315 VAL A N 1
ATOM 2397 C CA . VAL A 1 315 ? -13.305 -2.091 -6.487 1.00 97.38 315 VAL A CA 1
ATOM 2398 C C . VAL A 1 315 ? -14.607 -2.896 -6.481 1.00 97.38 315 VAL A C 1
ATOM 2400 O O . VAL A 1 315 ? -15.675 -2.367 -6.784 1.00 97.38 315 VAL A O 1
ATOM 2403 N N . ALA A 1 316 ? -14.532 -4.177 -6.119 1.00 96.06 316 ALA A N 1
ATOM 2404 C CA . ALA A 1 316 ? -15.686 -5.070 -6.020 1.00 96.06 316 ALA A CA 1
ATOM 2405 C C . ALA A 1 316 ? -16.206 -5.172 -4.567 1.00 96.06 316 ALA A C 1
ATOM 2407 O O . ALA A 1 316 ? -15.398 -5.204 -3.636 1.00 96.06 316 ALA A O 1
ATOM 2408 N N . PRO A 1 317 ? -17.532 -5.285 -4.338 1.00 93.81 317 PRO A N 1
ATOM 2409 C CA . PRO A 1 317 ? -18.154 -5.236 -3.005 1.00 93.81 317 PRO A CA 1
ATOM 2410 C C . PRO A 1 317 ? -18.156 -6.587 -2.264 1.00 93.81 317 PRO A C 1
ATOM 2412 O O . PRO A 1 317 ? -19.030 -6.853 -1.442 1.00 93.81 317 PRO A O 1
ATOM 2415 N N . PHE A 1 318 ? -17.238 -7.486 -2.606 1.00 92.00 318 PHE A N 1
ATOM 2416 C CA . PHE A 1 318 ? -17.093 -8.787 -1.963 1.00 92.00 318 PHE A CA 1
ATOM 2417 C C . PHE A 1 318 ? -15.635 -9.231 -2.017 1.00 92.00 318 PHE A C 1
ATOM 2419 O O . PHE A 1 318 ? -14.855 -8.752 -2.840 1.00 92.00 318 PHE A O 1
ATOM 2426 N N . CYS A 1 319 ? -15.274 -10.203 -1.181 1.00 94.62 319 CYS A N 1
ATOM 2427 C CA . CYS A 1 319 ? -13.975 -10.861 -1.227 1.00 94.62 319 CYS A CA 1
ATOM 2428 C C . CYS A 1 319 ? -14.147 -12.362 -1.419 1.00 94.62 319 CYS A C 1
ATOM 2430 O O . CYS A 1 319 ? -14.652 -13.067 -0.544 1.00 94.62 319 CYS A O 1
ATOM 2432 N N . SER A 1 320 ? -13.670 -12.859 -2.555 1.00 92.56 320 SER A N 1
ATOM 2433 C CA . SER A 1 320 ? -13.545 -14.289 -2.814 1.00 92.56 320 SER A CA 1
ATOM 2434 C C . SER A 1 320 ? -12.171 -14.574 -3.401 1.00 92.56 320 SER A C 1
ATOM 2436 O O . SER A 1 320 ? -11.613 -13.744 -4.114 1.00 92.56 320 SER A O 1
ATOM 2438 N N . ARG A 1 321 ? -11.602 -15.729 -3.057 1.00 92.25 321 ARG A N 1
ATOM 2439 C CA . ARG A 1 321 ? -10.350 -16.203 -3.645 1.00 92.25 321 ARG A CA 1
ATOM 2440 C C . ARG A 1 321 ? -10.703 -17.222 -4.713 1.00 92.25 321 ARG A C 1
ATOM 2442 O O . ARG A 1 321 ? -11.243 -18.279 -4.384 1.00 92.25 321 ARG A O 1
ATOM 2449 N N . GLU A 1 322 ? -10.394 -16.918 -5.965 1.00 90.81 322 GLU A N 1
ATOM 2450 C CA . GLU A 1 322 ? -10.568 -17.868 -7.054 1.00 90.81 322 GLU A CA 1
ATOM 2451 C C . GLU A 1 322 ? -9.619 -19.056 -6.868 1.00 90.81 322 GLU A C 1
ATOM 2453 O O . GLU A 1 322 ? -8.431 -18.910 -6.570 1.00 90.81 322 GLU A O 1
ATOM 2458 N N . THR A 1 323 ? -10.155 -20.264 -7.029 1.00 86.06 323 THR A N 1
ATOM 2459 C CA . THR A 1 323 ? -9.367 -21.502 -6.956 1.00 86.06 323 THR A CA 1
ATOM 2460 C C . THR A 1 323 ? -8.750 -21.873 -8.300 1.00 86.06 323 THR A C 1
ATOM 2462 O O . THR A 1 323 ? -7.813 -22.671 -8.349 1.00 86.06 323 THR A O 1
ATOM 2465 N N . LEU A 1 324 ? -9.287 -21.331 -9.397 1.00 89.75 324 LEU A N 1
ATOM 2466 C CA . LEU A 1 324 ? -8.777 -21.578 -10.735 1.00 89.75 324 LEU A CA 1
ATOM 2467 C C . LEU A 1 324 ? -7.518 -20.740 -10.965 1.00 89.75 324 LEU A C 1
ATOM 2469 O O . LEU A 1 324 ? -7.542 -19.517 -10.886 1.00 89.75 324 LEU A O 1
ATOM 2473 N N . LYS A 1 325 ? -6.418 -21.420 -11.280 1.00 92.12 325 LYS A N 1
ATOM 2474 C CA . LYS A 1 325 ? -5.159 -20.786 -11.673 1.00 92.12 325 LYS A CA 1
ATOM 2475 C C . LYS A 1 325 ? -5.302 -20.160 -13.055 1.00 92.12 325 LYS A C 1
ATOM 2477 O O . LYS A 1 325 ? -5.571 -20.869 -14.027 1.00 92.12 325 LYS A O 1
ATOM 2482 N N . GLN A 1 326 ? -5.115 -18.848 -13.158 1.00 92.62 326 GLN A N 1
ATOM 2483 C CA . GLN A 1 326 ? -5.350 -18.140 -14.413 1.00 92.62 326 GLN A CA 1
ATOM 2484 C C . GLN A 1 326 ? -4.233 -18.386 -15.435 1.00 92.62 326 GLN A C 1
ATOM 2486 O O . GLN A 1 326 ? -4.493 -18.441 -16.641 1.00 92.62 326 GLN A O 1
ATOM 2491 N N . CYS A 1 327 ? -3.007 -18.658 -14.978 1.00 96.31 327 CYS A N 1
ATOM 2492 C CA . CYS A 1 327 ? -1.883 -18.988 -15.850 1.00 96.31 327 CYS A CA 1
ATOM 2493 C C . CYS A 1 327 ? -2.006 -20.350 -16.539 1.00 96.31 327 CYS A C 1
ATOM 2495 O O . CYS A 1 327 ? -1.311 -20.581 -17.526 1.00 96.31 327 CYS A O 1
ATOM 2497 N N . THR A 1 328 ? -2.895 -21.244 -16.089 1.00 94.94 328 THR A N 1
ATOM 2498 C CA . THR A 1 328 ? -3.127 -22.541 -16.754 1.00 94.94 328 THR A CA 1
ATOM 2499 C C . THR A 1 328 ? -3.644 -22.375 -18.185 1.00 94.94 328 THR A C 1
ATOM 2501 O O . THR A 1 328 ? -3.376 -23.222 -19.032 1.00 94.94 328 THR A O 1
ATOM 2504 N N . SER A 1 329 ? -4.313 -21.258 -18.484 1.00 94.00 329 SER A N 1
ATOM 2505 C CA . SER A 1 329 ? -4.751 -20.911 -19.842 1.00 94.00 329 SER A CA 1
ATOM 2506 C C . SER A 1 329 ? -3.622 -20.425 -20.767 1.00 94.00 329 SER A C 1
ATOM 2508 O O . SER A 1 329 ? -3.879 -20.153 -21.936 1.00 94.00 329 SER A O 1
ATOM 2510 N N . ALA A 1 330 ? -2.385 -20.315 -20.256 1.00 95.50 330 ALA A N 1
ATOM 2511 C CA . ALA A 1 330 ? -1.228 -19.731 -20.937 1.00 95.50 330 ALA A CA 1
ATOM 2512 C C . ALA A 1 330 ? -1.547 -18.376 -21.614 1.00 95.50 330 ALA A C 1
ATOM 2514 O O . ALA A 1 330 ? -1.362 -18.224 -22.823 1.00 95.50 330 ALA A O 1
ATOM 2515 N N . PRO A 1 331 ? -2.033 -17.372 -20.854 1.00 96.94 331 PRO A N 1
ATOM 2516 C CA . PRO A 1 331 ? -2.540 -16.130 -21.436 1.00 96.94 331 PRO A CA 1
ATOM 2517 C C . PRO A 1 331 ? -1.434 -15.244 -22.029 1.00 96.94 331 PRO A C 1
ATOM 2519 O O . PRO A 1 331 ? -1.703 -14.443 -22.923 1.00 96.94 331 PRO A O 1
ATOM 2522 N N . CYS A 1 332 ? -0.194 -15.379 -21.549 1.00 97.69 332 CYS A N 1
ATOM 2523 C CA . CYS A 1 332 ? 0.945 -14.581 -21.993 1.00 97.69 332 CYS A CA 1
ATOM 2524 C C . CYS A 1 332 ? 1.488 -15.084 -23.333 1.00 97.69 332 CYS A C 1
ATOM 2526 O O . CYS A 1 332 ? 1.871 -16.246 -23.471 1.00 97.69 332 CYS A O 1
ATOM 2528 N N . ARG A 1 333 ? 1.543 -14.194 -24.324 1.00 97.12 333 ARG A N 1
ATOM 2529 C CA . ARG A 1 333 ? 2.024 -14.489 -25.677 1.00 97.12 333 ARG A CA 1
ATOM 2530 C C . ARG A 1 333 ? 3.532 -14.280 -25.791 1.00 97.12 333 ARG A C 1
ATOM 2532 O O . ARG A 1 333 ? 4.179 -13.770 -24.881 1.00 97.12 333 ARG A O 1
ATOM 2539 N N . ASN A 1 334 ? 4.087 -14.677 -26.936 1.00 96.38 334 ASN A N 1
ATOM 2540 C CA . ASN A 1 334 ? 5.449 -14.335 -27.362 1.00 96.38 334 ASN A CA 1
ATOM 2541 C C . ASN A 1 334 ? 6.554 -14.668 -26.339 1.00 96.38 334 ASN A C 1
ATOM 2543 O O . ASN A 1 334 ? 7.536 -13.943 -26.205 1.00 96.38 334 ASN A O 1
ATOM 2547 N N . GLY A 1 335 ? 6.388 -15.775 -25.608 1.00 94.00 335 GLY A N 1
ATOM 2548 C CA . GLY A 1 335 ? 7.355 -16.226 -24.604 1.00 94.00 335 GLY A CA 1
ATOM 2549 C C . GLY A 1 335 ? 7.317 -15.456 -23.280 1.00 94.00 335 GLY A C 1
ATOM 2550 O O . GLY A 1 335 ? 8.230 -15.620 -22.476 1.00 94.00 335 GLY A O 1
ATOM 2551 N N . GLY A 1 336 ? 6.291 -14.632 -23.040 1.00 95.75 336 GLY A N 1
ATOM 2552 C CA . GLY A 1 336 ? 6.081 -13.967 -21.754 1.00 95.75 336 GLY A CA 1
ATOM 2553 C C . GLY A 1 336 ? 5.837 -14.960 -20.618 1.00 95.75 336 GLY A C 1
ATOM 2554 O O . GLY A 1 336 ? 5.150 -15.970 -20.790 1.00 95.75 336 GLY A O 1
ATOM 2555 N N . VAL A 1 337 ? 6.385 -14.667 -19.438 1.00 96.38 337 VAL A N 1
ATOM 2556 C CA . VAL A 1 337 ? 6.247 -15.533 -18.259 1.00 96.38 337 VAL A CA 1
ATOM 2557 C C . VAL A 1 337 ? 4.977 -15.162 -17.507 1.00 96.38 337 VAL A C 1
ATOM 2559 O O . VAL A 1 337 ? 4.833 -14.039 -17.027 1.00 96.38 337 VAL A O 1
ATOM 2562 N N . CYS A 1 338 ? 4.058 -16.115 -17.371 1.00 97.00 338 CYS A N 1
ATOM 2563 C CA . CYS A 1 338 ? 2.845 -15.911 -16.590 1.00 97.00 338 CYS A CA 1
ATOM 2564 C C . CYS A 1 338 ? 3.107 -16.100 -15.094 1.00 97.00 338 CYS A C 1
ATOM 2566 O O . CYS A 1 338 ? 3.669 -17.115 -14.676 1.00 97.00 338 CYS A O 1
ATOM 2568 N N . ARG A 1 339 ? 2.657 -15.140 -14.285 1.00 95.44 339 ARG A N 1
ATOM 2569 C CA . ARG A 1 339 ? 2.647 -15.206 -12.822 1.00 95.44 339 ARG A CA 1
ATOM 2570 C C . ARG A 1 339 ? 1.216 -15.115 -12.307 1.00 95.44 339 ARG A C 1
ATOM 2572 O O . ARG A 1 339 ? 0.438 -14.289 -12.776 1.00 95.44 339 ARG A O 1
ATOM 2579 N N . GLU A 1 340 ? 0.892 -15.947 -11.325 1.00 94.50 340 GLU A N 1
ATOM 2580 C CA . GLU A 1 340 ? -0.386 -15.858 -10.615 1.00 94.50 340 GLU A CA 1
ATOM 2581 C C . GLU A 1 340 ? -0.389 -14.639 -9.686 1.00 94.50 340 GLU A C 1
ATOM 2583 O O . GLU A 1 340 ? 0.564 -14.436 -8.928 1.00 94.50 340 GLU A O 1
ATOM 2588 N N . GLY A 1 341 ? -1.461 -13.853 -9.748 1.00 94.88 341 GLY A N 1
ATOM 2589 C CA . GLY A 1 341 ? -1.769 -12.746 -8.844 1.00 94.88 341 GLY A CA 1
ATOM 2590 C C . GLY A 1 341 ? -3.025 -13.034 -8.019 1.00 94.88 341 GLY A C 1
ATOM 2591 O O . GLY A 1 341 ? -3.435 -14.188 -7.861 1.00 94.88 341 GLY A O 1
ATOM 2592 N N . TRP A 1 342 ? -3.647 -11.990 -7.472 1.00 96.38 342 TRP A N 1
ATOM 2593 C CA . TRP A 1 342 ? -4.928 -12.117 -6.770 1.00 96.38 342 TRP A CA 1
ATOM 2594 C C . TRP A 1 342 ? -6.089 -12.054 -7.768 1.00 96.38 342 TRP A C 1
ATOM 2596 O O . TRP A 1 342 ? -6.347 -10.994 -8.332 1.00 96.38 342 TRP A O 1
ATOM 2606 N N . ASN A 1 343 ? -6.756 -13.189 -8.018 1.00 95.31 343 ASN A N 1
ATOM 2607 C CA . ASN A 1 343 ? -7.842 -13.337 -9.009 1.00 95.31 343 ASN A CA 1
ATOM 2608 C C . ASN A 1 343 ? -7.496 -12.764 -10.399 1.00 95.31 343 ASN A C 1
ATOM 2610 O O . ASN A 1 343 ? -8.361 -12.316 -11.152 1.00 95.31 343 ASN A O 1
ATOM 2614 N N . ARG A 1 344 ? -6.205 -12.751 -10.736 1.00 94.69 344 ARG A N 1
ATOM 2615 C CA . ARG A 1 344 ? -5.685 -12.254 -12.007 1.00 94.69 344 ARG A CA 1
ATOM 2616 C C . ARG A 1 344 ? -4.389 -12.971 -12.365 1.00 94.69 344 ARG A C 1
ATOM 2618 O O . ARG A 1 344 ? -3.665 -13.425 -11.481 1.00 94.69 344 ARG A O 1
ATOM 2625 N N . PHE A 1 345 ? -4.048 -12.994 -13.646 1.00 95.19 345 PHE A N 1
ATOM 2626 C CA . PHE A 1 345 ? -2.697 -13.303 -14.106 1.00 95.19 345 PHE A CA 1
ATOM 2627 C C . PHE A 1 345 ? -1.909 -12.016 -14.392 1.00 95.19 345 PHE A C 1
ATOM 2629 O O . PHE A 1 345 ? -2.476 -10.986 -14.767 1.00 95.19 345 PHE A O 1
ATOM 2636 N N . VAL A 1 346 ? -0.586 -12.092 -14.269 1.00 95.12 346 VAL A N 1
ATOM 2637 C CA . VAL A 1 346 ? 0.352 -11.023 -14.626 1.00 95.12 346 VAL A CA 1
ATOM 2638 C C . VAL A 1 346 ? 1.377 -11.583 -15.603 1.00 95.12 346 VAL A C 1
ATOM 2640 O O . VAL A 1 346 ? 2.040 -12.577 -15.307 1.00 95.12 346 VAL A O 1
ATOM 2643 N N . CYS A 1 347 ? 1.515 -10.952 -16.768 1.00 96.00 347 CYS A N 1
ATOM 2644 C CA . CYS A 1 347 ? 2.513 -11.342 -17.757 1.00 96.00 347 CYS A CA 1
ATOM 2645 C C . CYS A 1 347 ? 3.793 -10.528 -17.589 1.00 96.00 347 CYS A C 1
ATOM 2647 O O . CYS A 1 347 ? 3.781 -9.305 -17.718 1.00 96.00 347 CYS A O 1
ATOM 2649 N N . ASP A 1 348 ? 4.907 -11.213 -17.341 1.00 93.94 348 ASP A N 1
ATOM 2650 C CA . ASP A 1 348 ? 6.234 -10.622 -17.448 1.00 93.94 348 ASP A CA 1
ATOM 2651 C C . ASP A 1 348 ? 6.700 -10.704 -18.909 1.00 93.94 348 ASP A C 1
ATOM 2653 O O . ASP A 1 348 ? 7.100 -11.762 -19.402 1.00 93.94 348 ASP A O 1
ATOM 2657 N N . CYS A 1 349 ? 6.588 -9.578 -19.615 1.00 94.69 349 CYS A N 1
ATOM 2658 C CA . CYS A 1 349 ? 7.009 -9.444 -21.010 1.00 94.69 349 CYS A CA 1
ATOM 2659 C C . CYS A 1 349 ? 8.479 -9.021 -21.147 1.00 94.69 349 CYS A C 1
ATOM 2661 O O . CYS A 1 349 ? 8.981 -8.849 -22.264 1.00 94.69 349 CYS A O 1
ATOM 2663 N N . ILE A 1 350 ? 9.186 -8.826 -20.035 1.00 89.50 350 ILE A N 1
ATOM 2664 C CA . ILE A 1 350 ? 10.554 -8.326 -20.044 1.00 89.50 350 ILE A CA 1
ATOM 2665 C C . ILE A 1 350 ? 11.468 -9.351 -20.735 1.00 89.50 350 ILE A C 1
ATOM 2667 O O . ILE A 1 350 ? 11.395 -10.554 -20.504 1.00 89.50 350 ILE A O 1
ATOM 2671 N N . GLY A 1 351 ? 12.307 -8.872 -21.656 1.00 87.62 351 GLY A N 1
ATOM 2672 C CA . GLY A 1 351 ? 13.183 -9.727 -22.462 1.00 87.62 351 GLY A CA 1
ATOM 2673 C C . GLY A 1 351 ? 12.511 -10.445 -23.642 1.00 87.62 351 GLY A C 1
ATOM 2674 O O . GLY A 1 351 ? 13.224 -11.061 -24.430 1.00 87.62 351 GLY A O 1
ATOM 2675 N N . THR A 1 352 ? 11.193 -10.319 -23.839 1.00 91.62 352 THR A N 1
ATOM 2676 C CA . THR A 1 352 ? 10.486 -10.947 -24.980 1.00 91.62 352 THR A CA 1
ATOM 2677 C C . THR A 1 352 ? 10.574 -10.120 -26.262 1.00 91.62 352 THR A C 1
ATOM 2679 O O . THR A 1 352 ? 10.638 -10.672 -27.357 1.00 91.62 352 THR A O 1
ATOM 2682 N N . GLY A 1 353 ? 10.677 -8.788 -26.146 1.00 92.81 353 GLY A N 1
ATOM 2683 C CA . GLY A 1 353 ? 10.567 -7.869 -27.293 1.00 92.81 353 GLY A CA 1
ATOM 2684 C C . GLY A 1 353 ? 9.126 -7.481 -27.595 1.00 92.81 353 GLY A C 1
ATOM 2685 O O . GLY A 1 353 ? 8.864 -6.835 -28.600 1.00 92.81 353 GLY A O 1
ATOM 2686 N N . PHE A 1 354 ? 8.213 -7.851 -26.703 1.00 95.31 354 PHE A N 1
ATOM 2687 C CA . PHE A 1 354 ? 6.818 -7.473 -26.726 1.00 95.31 354 PHE A CA 1
ATOM 2688 C C . PHE A 1 354 ? 6.449 -6.773 -25.415 1.00 95.31 354 PHE A C 1
ATOM 2690 O O . PHE A 1 354 ? 7.143 -6.882 -24.404 1.00 95.31 354 PHE A O 1
ATOM 2697 N N . LEU A 1 355 ? 5.353 -6.029 -25.449 1.00 94.62 355 LEU A N 1
ATOM 2698 C CA . LEU A 1 355 ? 4.762 -5.285 -24.346 1.00 94.62 355 LEU A CA 1
ATOM 2699 C C . LEU A 1 355 ? 3.232 -5.379 -24.427 1.00 94.62 355 LEU A C 1
ATOM 2701 O O . LEU A 1 355 ? 2.675 -5.928 -25.379 1.00 94.62 355 LEU A O 1
ATOM 2705 N N . GLY A 1 356 ? 2.548 -4.831 -23.427 1.00 94.06 356 GLY A N 1
ATOM 2706 C CA . GLY A 1 356 ? 1.098 -4.958 -23.284 1.00 94.06 356 GLY A CA 1
ATOM 2707 C C . GLY A 1 356 ? 0.719 -5.972 -22.211 1.00 94.06 356 GLY A C 1
ATOM 2708 O O . GLY A 1 356 ? 1.582 -6.601 -21.599 1.00 94.06 356 GLY A O 1
ATOM 2709 N N . ARG A 1 357 ? -0.583 -6.104 -21.952 1.00 93.81 357 ARG A N 1
ATOM 2710 C CA . ARG A 1 357 ? -1.103 -6.890 -20.820 1.00 93.81 357 ARG A CA 1
ATOM 2711 C C . ARG A 1 357 ? -0.786 -8.381 -20.953 1.00 93.81 357 ARG A C 1
ATOM 2713 O O . ARG A 1 357 ? -0.609 -9.056 -19.944 1.00 93.81 357 ARG A O 1
ATOM 2720 N N . VAL A 1 358 ? -0.736 -8.884 -22.184 1.00 96.88 358 VAL A N 1
ATOM 2721 C CA . VAL A 1 358 ? -0.479 -10.291 -22.520 1.00 96.88 358 VAL A CA 1
ATOM 2722 C C . VAL A 1 358 ? 0.709 -10.439 -23.473 1.00 96.88 358 VAL A C 1
ATOM 2724 O O . VAL A 1 358 ? 0.826 -11.451 -24.161 1.00 96.88 358 VAL A O 1
ATOM 2727 N N . CYS A 1 359 ? 1.606 -9.450 -23.514 1.00 97.19 359 CYS A N 1
ATOM 2728 C CA . CYS A 1 359 ? 2.764 -9.409 -24.414 1.00 97.19 359 CYS A CA 1
ATOM 2729 C C . CYS A 1 359 ? 2.377 -9.491 -25.902 1.00 97.19 359 CYS A C 1
ATOM 2731 O O . CYS A 1 359 ? 3.055 -10.130 -26.701 1.00 97.19 359 CYS A O 1
ATOM 2733 N N . GLU A 1 360 ? 1.253 -8.888 -26.282 1.00 96.88 360 GLU A N 1
ATOM 2734 C CA . GLU A 1 360 ? 0.682 -8.937 -27.629 1.00 96.88 360 GLU A CA 1
ATOM 2735 C C . GLU A 1 360 ? 1.265 -7.911 -28.600 1.00 96.88 360 GLU A C 1
ATOM 2737 O O . GLU A 1 360 ? 1.171 -8.096 -29.812 1.00 96.88 360 GLU A O 1
ATOM 2742 N N . ARG A 1 361 ? 1.830 -6.819 -28.082 1.00 97.19 361 ARG A N 1
ATOM 2743 C CA . ARG A 1 361 ? 2.271 -5.674 -28.878 1.00 97.19 361 ARG A CA 1
ATOM 2744 C C . ARG A 1 361 ? 3.778 -5.722 -29.045 1.00 97.19 361 ARG A C 1
ATOM 2746 O O . ARG A 1 361 ? 4.494 -5.808 -28.056 1.00 97.19 361 ARG A O 1
ATOM 2753 N N . GLU A 1 362 ? 4.263 -5.658 -30.275 1.00 95.88 362 GLU A N 1
ATOM 2754 C CA . GLU A 1 362 ? 5.701 -5.608 -30.538 1.00 95.88 362 GLU A CA 1
ATOM 2755 C C . GLU A 1 362 ? 6.313 -4.325 -29.952 1.00 95.88 362 GLU A C 1
ATOM 2757 O O . GLU A 1 362 ? 5.714 -3.247 -30.013 1.00 95.88 362 GLU A O 1
ATOM 2762 N N . ALA A 1 363 ? 7.485 -4.448 -29.328 1.00 94.06 363 ALA A N 1
ATOM 2763 C CA . ALA A 1 363 ? 8.201 -3.313 -28.768 1.00 94.06 363 ALA A CA 1
ATOM 2764 C C . ALA A 1 363 ? 8.941 -2.547 -29.872 1.00 94.06 363 ALA A C 1
ATOM 2766 O O . ALA A 1 363 ? 9.622 -3.134 -30.711 1.00 94.06 363 ALA A O 1
ATOM 2767 N N . THR A 1 364 ? 8.850 -1.219 -29.841 1.00 94.38 364 THR A N 1
ATOM 2768 C CA . THR A 1 364 ? 9.521 -0.357 -30.818 1.00 94.38 364 THR A CA 1
ATOM 2769 C C . THR A 1 364 ? 11.040 -0.470 -30.709 1.00 94.38 364 THR A C 1
ATOM 2771 O O . THR A 1 364 ? 11.610 -0.303 -29.629 1.00 94.38 364 THR A O 1
ATOM 2774 N N . VAL A 1 365 ? 11.703 -0.693 -31.844 1.00 94.06 365 VAL A N 1
ATOM 2775 C CA . VAL A 1 365 ? 13.167 -0.719 -31.948 1.00 94.06 365 VAL A CA 1
ATOM 2776 C C . VAL A 1 365 ? 13.688 0.666 -32.328 1.00 94.06 365 VAL A C 1
ATOM 2778 O O . VAL A 1 365 ? 13.167 1.309 -33.237 1.00 94.06 365 VAL A O 1
ATOM 2781 N N . LEU A 1 366 ? 14.742 1.110 -31.643 1.00 94.56 366 LEU A N 1
ATOM 2782 C CA . LEU A 1 366 ? 15.453 2.355 -31.929 1.00 94.56 366 LEU A CA 1
ATOM 2783 C C . LEU A 1 366 ? 16.864 2.022 -32.422 1.00 94.56 366 LEU A C 1
ATOM 2785 O O . LEU A 1 366 ? 17.571 1.233 -31.795 1.00 94.56 366 LEU A O 1
ATOM 2789 N N . SER A 1 367 ? 17.275 2.614 -33.542 1.00 95.25 367 SER A N 1
ATOM 2790 C CA . SER A 1 367 ? 18.610 2.433 -34.121 1.00 95.25 367 SER A CA 1
ATOM 2791 C C . SER A 1 367 ? 19.468 3.672 -33.889 1.00 95.25 367 SER A C 1
ATOM 2793 O O . SER A 1 367 ? 19.004 4.790 -34.087 1.00 95.25 367 SER A O 1
ATOM 2795 N N . TYR A 1 368 ? 20.723 3.461 -33.492 1.00 95.06 368 TYR A N 1
ATOM 2796 C CA . TYR A 1 368 ? 21.680 4.523 -33.186 1.00 95.06 368 TYR A CA 1
ATOM 2797 C C . TYR A 1 368 ? 22.973 4.289 -33.971 1.00 95.06 368 TYR A C 1
ATOM 2799 O O . TYR A 1 368 ? 23.550 3.204 -33.905 1.00 95.06 368 TYR A O 1
ATOM 2807 N N . ASP A 1 369 ? 23.449 5.307 -34.686 1.00 94.25 369 ASP A N 1
ATOM 2808 C CA . ASP A 1 369 ? 24.685 5.255 -35.486 1.00 94.25 369 ASP A CA 1
ATOM 2809 C C . ASP A 1 369 ? 25.918 5.839 -34.760 1.00 94.25 369 ASP A C 1
ATOM 2811 O O . ASP A 1 369 ? 27.039 5.798 -35.270 1.00 94.25 369 ASP A O 1
ATOM 2815 N N . GLY A 1 370 ? 25.719 6.356 -33.543 1.00 93.50 370 GLY A N 1
ATOM 2816 C CA . GLY A 1 370 ? 26.729 7.046 -32.736 1.00 93.50 370 GLY A CA 1
ATOM 2817 C C . GLY A 1 370 ? 26.642 8.575 -32.773 1.00 93.50 370 GLY A C 1
ATOM 2818 O O . GLY A 1 370 ? 27.334 9.220 -31.993 1.00 93.50 370 GLY A O 1
ATOM 2819 N N . SER A 1 371 ? 25.787 9.150 -33.625 1.00 94.06 371 SER A N 1
ATOM 2820 C CA . SER A 1 371 ? 25.482 10.591 -33.673 1.00 94.06 371 SER A CA 1
ATOM 2821 C C . SER A 1 371 ? 24.075 10.938 -33.163 1.00 94.06 371 SER A C 1
ATOM 2823 O O . SER A 1 371 ? 23.775 12.094 -32.865 1.00 94.06 371 SER A O 1
ATOM 2825 N N . MET A 1 372 ? 23.214 9.928 -33.041 1.00 96.88 372 MET A N 1
ATOM 2826 C CA . MET A 1 372 ? 21.824 10.055 -32.607 1.00 96.88 372 MET A CA 1
ATOM 2827 C C . MET A 1 372 ? 21.670 9.943 -31.087 1.00 96.88 372 MET A C 1
ATOM 2829 O O . MET A 1 372 ? 22.412 9.222 -30.421 1.00 96.88 372 MET A O 1
ATOM 2833 N N . TYR A 1 373 ? 20.643 10.595 -30.544 1.00 95.50 373 TYR A N 1
ATOM 2834 C CA . TYR A 1 373 ? 20.230 10.442 -29.152 1.00 95.50 373 TYR A CA 1
ATOM 2835 C C . TYR A 1 373 ? 18.713 10.577 -29.021 1.00 95.50 373 TYR A C 1
ATOM 2837 O O . TYR A 1 373 ? 18.058 11.255 -29.811 1.00 95.50 373 TYR A O 1
ATOM 2845 N N . MET A 1 374 ? 18.161 9.954 -27.984 1.00 95.38 374 MET A N 1
ATOM 2846 C CA . MET A 1 374 ? 16.778 10.137 -27.556 1.00 95.38 374 MET A CA 1
ATOM 2847 C C . MET A 1 374 ? 16.797 10.705 -26.140 1.00 95.38 374 MET A C 1
ATOM 2849 O O . MET A 1 374 ? 17.488 10.181 -25.269 1.00 95.38 374 MET A O 1
ATOM 2853 N N . LYS A 1 375 ? 16.042 11.780 -25.903 1.00 93.56 375 LYS A N 1
ATOM 2854 C CA . LYS A 1 375 ? 15.936 12.410 -24.585 1.00 93.56 375 LYS A CA 1
ATOM 2855 C C . LYS A 1 375 ? 14.476 12.562 -24.196 1.00 93.56 375 LYS A C 1
ATOM 2857 O O . LYS A 1 375 ? 13.683 13.099 -24.963 1.00 93.56 375 LYS A O 1
ATOM 2862 N N . ILE A 1 376 ? 14.157 12.157 -22.972 1.00 90.12 376 ILE A N 1
ATOM 2863 C CA . ILE A 1 376 ? 12.857 12.400 -22.353 1.00 90.12 376 ILE A CA 1
ATOM 2864 C C . ILE A 1 376 ? 13.027 13.546 -21.358 1.00 90.12 376 ILE A C 1
ATOM 2866 O O . ILE A 1 376 ? 13.923 13.522 -20.514 1.00 90.12 376 ILE A O 1
ATOM 2870 N N . MET A 1 377 ? 12.191 14.576 -21.480 1.00 86.06 377 MET A N 1
ATOM 2871 C CA . MET A 1 377 ? 12.085 15.628 -20.472 1.00 86.06 377 MET A CA 1
ATOM 2872 C C . MET A 1 377 ? 10.882 15.329 -19.593 1.00 86.06 377 MET A C 1
ATOM 2874 O O . MET A 1 377 ? 9.746 15.372 -20.056 1.00 86.06 377 MET A O 1
ATOM 2878 N N . LEU A 1 378 ? 11.149 15.010 -18.330 1.00 81.81 378 LEU A N 1
ATOM 2879 C CA . LEU A 1 378 ? 10.103 14.845 -17.333 1.00 81.81 378 LEU A CA 1
ATOM 2880 C C . LEU A 1 378 ? 9.521 16.224 -16.982 1.00 81.81 378 LEU A C 1
ATOM 2882 O O . LEU A 1 378 ? 10.284 17.194 -16.906 1.00 81.81 378 LEU A O 1
ATOM 2886 N N . PRO A 1 379 ? 8.196 16.330 -16.776 1.00 73.88 379 PRO A N 1
ATOM 2887 C CA . PRO A 1 379 ? 7.546 17.607 -16.488 1.00 73.88 379 PRO A CA 1
ATOM 2888 C C . PRO A 1 379 ? 8.017 18.212 -15.160 1.00 73.88 379 PRO A C 1
ATOM 2890 O O . PRO A 1 379 ? 8.136 19.427 -15.056 1.00 73.88 379 PRO A O 1
ATOM 2893 N N . ASN A 1 380 ? 8.347 17.363 -14.181 1.00 71.94 380 ASN A N 1
ATOM 2894 C CA . ASN A 1 380 ? 8.839 17.753 -12.863 1.00 71.94 380 ASN A CA 1
ATOM 2895 C C . ASN A 1 380 ? 10.136 17.003 -12.535 1.00 71.94 380 ASN A C 1
ATOM 2897 O O . ASN A 1 380 ? 10.354 15.888 -13.017 1.00 71.94 380 ASN A O 1
ATOM 2901 N N . ALA A 1 381 ? 10.982 17.604 -11.693 1.00 74.56 381 ALA A N 1
ATOM 2902 C CA . ALA A 1 381 ? 12.136 16.911 -11.129 1.00 74.56 381 ALA A CA 1
ATOM 2903 C C . ALA A 1 381 ? 11.656 15.722 -10.284 1.00 74.56 381 ALA A C 1
ATOM 2905 O O . ALA A 1 381 ? 10.798 15.877 -9.413 1.00 74.56 381 ALA A O 1
ATOM 2906 N N . MET A 1 382 ? 12.191 14.535 -10.568 1.00 73.12 382 MET A N 1
ATOM 2907 C CA . MET A 1 382 ? 11.864 13.313 -9.839 1.00 73.12 382 MET A CA 1
ATOM 2908 C C . MET A 1 382 ? 12.990 12.975 -8.869 1.00 73.12 382 MET A C 1
ATOM 2910 O O . MET A 1 382 ? 14.166 13.038 -9.224 1.00 73.12 382 MET A O 1
ATOM 2914 N N . HIS A 1 383 ? 12.607 12.602 -7.652 1.00 79.94 383 HIS A N 1
ATOM 2915 C CA . HIS A 1 383 ? 13.501 12.064 -6.636 1.00 79.94 383 HIS A CA 1
ATOM 2916 C C . HIS A 1 383 ? 12.965 10.692 -6.246 1.00 79.94 383 HIS A C 1
ATOM 2918 O O . HIS A 1 383 ? 11.788 10.572 -5.910 1.00 79.94 383 HIS A O 1
ATOM 2924 N N . THR A 1 384 ? 13.808 9.669 -6.313 1.00 75.75 384 THR A N 1
ATOM 2925 C CA . THR A 1 384 ? 13.430 8.267 -6.113 1.00 75.75 384 THR A CA 1
ATOM 2926 C C . THR A 1 384 ? 14.507 7.564 -5.292 1.00 75.75 384 THR A C 1
ATOM 2928 O O . THR A 1 384 ? 15.700 7.817 -5.458 1.00 75.75 384 THR A O 1
ATOM 2931 N N . GLU A 1 385 ? 14.096 6.681 -4.380 1.00 83.00 385 GLU A N 1
ATOM 2932 C CA . GLU A 1 385 ? 15.019 5.755 -3.709 1.00 83.00 385 GLU A CA 1
ATOM 2933 C C . GLU A 1 385 ? 14.978 4.348 -4.303 1.00 83.00 385 GLU A C 1
ATOM 2935 O O . GLU A 1 385 ? 15.823 3.534 -3.941 1.00 83.00 385 GLU A O 1
ATOM 2940 N N . ALA A 1 386 ? 14.034 4.051 -5.200 1.00 76.00 386 ALA A N 1
ATOM 2941 C CA . ALA A 1 386 ? 13.913 2.765 -5.874 1.00 76.00 386 ALA A CA 1
ATOM 2942 C C . ALA A 1 386 ? 13.562 2.941 -7.358 1.00 76.00 386 ALA A C 1
ATOM 2944 O O . ALA A 1 386 ? 12.734 3.778 -7.704 1.00 76.00 386 ALA A O 1
ATOM 2945 N N . GLU A 1 387 ? 14.183 2.125 -8.211 1.00 78.06 387 GLU A N 1
ATOM 2946 C CA . GLU A 1 387 ? 14.043 2.140 -9.672 1.00 78.06 387 GLU A CA 1
ATOM 2947 C C . GLU A 1 387 ? 14.002 0.698 -10.215 1.00 78.06 387 GLU A C 1
ATOM 2949 O O . GLU A 1 387 ? 14.799 -0.144 -9.788 1.00 78.06 387 GLU A O 1
ATOM 2954 N N . ASP A 1 388 ? 13.120 0.408 -11.180 1.00 81.19 388 ASP A N 1
ATOM 2955 C CA . ASP A 1 388 ? 13.136 -0.832 -11.980 1.00 81.19 388 ASP A CA 1
ATOM 2956 C C . ASP A 1 388 ? 13.413 -0.477 -13.444 1.00 81.19 388 ASP A C 1
ATOM 2958 O O . ASP A 1 388 ? 12.558 0.054 -14.153 1.00 81.19 388 ASP A O 1
ATOM 2962 N N . VAL A 1 389 ? 14.640 -0.750 -13.890 1.00 85.69 389 VAL A N 1
ATOM 2963 C CA . VAL A 1 389 ? 15.111 -0.416 -15.235 1.00 85.69 389 VAL A CA 1
ATOM 2964 C C . VAL A 1 389 ? 15.333 -1.701 -16.017 1.00 85.69 389 VAL A C 1
ATOM 2966 O O . VAL A 1 389 ? 16.092 -2.582 -15.602 1.00 85.69 389 VAL A O 1
ATOM 2969 N N . SER A 1 390 ? 14.705 -1.799 -17.190 1.00 86.94 390 SER A N 1
ATOM 2970 C CA . SER A 1 390 ? 14.919 -2.903 -18.127 1.00 86.94 390 SER A CA 1
ATOM 2971 C C . SER A 1 390 ? 15.081 -2.404 -19.557 1.00 86.94 390 SER A C 1
ATOM 2973 O O . SER A 1 390 ? 14.393 -1.481 -19.991 1.00 86.94 390 SER A O 1
ATOM 2975 N N . LEU A 1 391 ? 16.017 -3.008 -20.289 1.00 89.81 391 LEU A N 1
ATOM 2976 C CA . LEU A 1 391 ? 16.257 -2.712 -21.698 1.00 89.81 391 LEU A CA 1
ATOM 2977 C C . LEU A 1 391 ? 16.782 -3.939 -22.448 1.00 89.81 391 LEU A C 1
ATOM 2979 O O . LEU A 1 391 ? 17.323 -4.886 -21.867 1.00 89.81 391 LEU A O 1
ATOM 2983 N N . ARG A 1 392 ? 16.631 -3.910 -23.773 1.00 90.00 392 ARG A N 1
ATOM 2984 C CA . ARG A 1 392 ? 17.251 -4.863 -24.698 1.00 90.00 392 ARG A CA 1
ATOM 2985 C C . ARG A 1 392 ? 18.185 -4.108 -25.622 1.00 90.00 392 ARG A C 1
ATOM 2987 O O . ARG A 1 392 ? 17.848 -3.016 -26.072 1.00 90.00 392 ARG A O 1
ATOM 2994 N N . PHE A 1 393 ? 19.336 -4.695 -25.912 1.00 91.00 393 PHE A N 1
ATOM 2995 C CA . PHE A 1 393 ? 20.326 -4.066 -26.775 1.00 91.00 393 PHE A CA 1
ATOM 2996 C C . PHE A 1 393 ? 21.044 -5.099 -27.641 1.00 91.00 393 PHE A C 1
ATOM 2998 O O . PHE A 1 393 ? 21.131 -6.280 -27.309 1.00 91.00 393 PHE A O 1
ATOM 3005 N N . MET A 1 394 ? 21.583 -4.624 -28.756 1.00 89.69 394 MET A N 1
ATOM 3006 C CA . MET A 1 394 ? 22.493 -5.361 -29.620 1.00 89.69 394 MET A CA 1
ATOM 3007 C C . MET A 1 394 ? 23.566 -4.376 -30.078 1.00 89.69 394 MET A C 1
ATOM 3009 O O . MET A 1 394 ? 23.243 -3.301 -30.578 1.00 89.69 394 MET A O 1
ATOM 3013 N N . SER A 1 395 ? 24.837 -4.716 -29.878 1.00 88.94 395 SER A N 1
ATOM 3014 C CA . SER A 1 395 ? 25.964 -3.872 -30.277 1.00 88.94 395 SER A CA 1
ATOM 3015 C C . SER A 1 395 ? 27.159 -4.736 -30.655 1.00 88.94 395 SER A C 1
ATOM 3017 O O . SER A 1 395 ? 27.410 -5.766 -30.035 1.00 88.94 395 SER A O 1
ATOM 3019 N N . GLN A 1 396 ? 27.908 -4.297 -31.666 1.00 89.00 396 GLN A N 1
ATOM 3020 C CA . GLN A 1 396 ? 29.224 -4.852 -32.004 1.00 89.00 396 GLN A CA 1
ATOM 3021 C C . GLN A 1 396 ? 30.363 -4.105 -31.291 1.00 89.00 396 GLN A C 1
ATOM 3023 O O . GLN A 1 396 ? 31.509 -4.545 -31.321 1.00 89.00 396 GLN A O 1
ATOM 3028 N N . ARG A 1 397 ? 30.071 -2.952 -30.671 1.00 91.56 397 ARG A N 1
ATOM 3029 C CA . ARG A 1 397 ? 31.059 -2.137 -29.958 1.00 91.56 397 ARG A CA 1
ATOM 3030 C C . ARG A 1 397 ? 31.200 -2.619 -28.519 1.00 91.56 397 ARG A C 1
ATOM 3032 O O . ARG A 1 397 ? 30.199 -2.854 -27.849 1.00 91.56 397 ARG A O 1
ATOM 3039 N N . ALA A 1 398 ? 32.440 -2.675 -28.037 1.00 88.88 398 ALA A N 1
ATOM 3040 C CA . ALA A 1 398 ? 32.762 -2.992 -26.645 1.00 88.88 398 ALA A CA 1
ATOM 3041 C C . ALA A 1 398 ? 32.488 -1.830 -25.668 1.00 88.88 398 ALA A C 1
ATOM 3043 O O . ALA A 1 398 ? 32.508 -2.044 -24.461 1.00 88.88 398 ALA A O 1
ATOM 3044 N N . TYR A 1 399 ? 32.228 -0.624 -26.187 1.00 92.62 399 TYR A N 1
ATOM 3045 C CA . TYR A 1 399 ? 31.982 0.585 -25.403 1.00 92.62 399 TYR A CA 1
ATOM 3046 C C . TYR A 1 399 ? 30.767 1.344 -25.932 1.00 92.62 399 TYR A C 1
ATOM 3048 O O . TYR A 1 399 ? 30.580 1.444 -27.151 1.00 92.62 399 TYR A O 1
ATOM 3056 N N . GLY A 1 400 ? 29.971 1.916 -25.028 1.00 92.62 400 GLY A N 1
ATOM 3057 C CA . GLY A 1 400 ? 28.862 2.793 -25.399 1.00 92.62 400 GLY A CA 1
ATOM 3058 C C . GLY A 1 400 ? 27.857 3.029 -24.277 1.00 92.62 400 GLY A C 1
ATOM 3059 O O . GLY A 1 400 ? 27.517 2.114 -23.531 1.00 92.62 400 GLY A O 1
ATOM 3060 N N . LEU A 1 401 ? 27.347 4.258 -24.195 1.00 94.00 401 LEU A N 1
ATOM 3061 C CA . LEU A 1 401 ? 26.260 4.625 -23.291 1.00 94.00 401 LEU A CA 1
ATOM 3062 C C . LEU A 1 401 ? 24.938 4.002 -23.761 1.00 94.00 401 LEU A C 1
ATOM 3064 O O . LEU A 1 401 ? 24.609 4.095 -24.942 1.00 94.00 401 LEU A O 1
ATOM 3068 N N . MET A 1 402 ? 24.160 3.431 -22.838 1.00 92.06 402 MET A N 1
ATOM 3069 C CA . MET A 1 402 ? 22.802 2.949 -23.129 1.00 92.06 402 MET A CA 1
ATOM 3070 C C . MET A 1 402 ? 21.735 3.884 -22.586 1.00 92.06 402 MET A C 1
ATOM 3072 O O . MET A 1 402 ? 20.846 4.314 -23.316 1.00 92.06 402 MET A O 1
ATOM 3076 N N . MET A 1 403 ? 21.827 4.210 -21.300 1.00 94.38 403 MET A N 1
ATOM 3077 C CA . MET A 1 403 ? 20.949 5.183 -20.669 1.00 94.38 403 MET A CA 1
ATOM 3078 C C . MET A 1 403 ? 21.664 5.885 -19.523 1.00 94.38 403 MET A C 1
ATOM 3080 O O . MET A 1 403 ? 22.553 5.319 -18.887 1.00 94.38 403 MET A O 1
ATOM 3084 N N . ALA A 1 404 ? 21.240 7.110 -19.245 1.00 93.44 404 ALA A N 1
ATOM 3085 C CA . ALA A 1 404 ? 21.630 7.838 -18.053 1.00 93.44 404 ALA A CA 1
ATOM 3086 C C . ALA A 1 404 ? 20.464 8.706 -17.587 1.00 93.44 404 ALA A C 1
ATOM 3088 O O . ALA A 1 404 ? 19.828 9.381 -18.400 1.00 93.44 404 ALA A O 1
ATOM 3089 N N . THR A 1 405 ? 20.214 8.728 -16.283 1.00 91.81 405 THR A N 1
ATOM 3090 C CA . THR A 1 405 ? 19.471 9.831 -15.668 1.00 91.81 405 THR A CA 1
ATOM 3091 C C . THR A 1 405 ? 20.430 10.997 -15.433 1.00 91.81 405 THR A C 1
ATOM 3093 O O . THR A 1 405 ? 21.606 10.793 -15.126 1.00 91.81 405 THR A O 1
ATOM 3096 N N . THR A 1 406 ? 19.961 12.228 -15.633 1.00 90.12 406 THR A N 1
ATOM 3097 C CA . THR A 1 406 ? 20.784 13.438 -15.477 1.00 90.12 406 THR A CA 1
ATOM 3098 C C . THR A 1 406 ? 20.018 14.506 -14.718 1.00 90.12 406 THR A C 1
ATOM 3100 O O . THR A 1 406 ? 18.870 14.793 -15.067 1.00 90.12 406 THR A O 1
ATOM 3103 N N . SER A 1 407 ? 20.672 15.147 -13.754 1.00 86.56 407 SER A N 1
ATOM 3104 C CA . SER A 1 407 ? 20.161 16.328 -13.058 1.00 86.56 407 SER A CA 1
ATOM 3105 C C . SER A 1 407 ? 20.761 17.610 -13.643 1.00 86.56 407 SER A C 1
ATOM 3107 O O . SER A 1 407 ? 21.887 17.616 -14.136 1.00 86.56 407 SER A O 1
ATOM 3109 N N . ARG A 1 408 ? 20.006 18.716 -13.610 1.00 85.69 408 ARG A N 1
ATOM 3110 C CA . ARG A 1 408 ? 20.539 20.053 -13.948 1.00 85.69 408 ARG A CA 1
ATOM 3111 C C . ARG A 1 408 ? 21.289 20.688 -12.779 1.00 85.69 408 ARG A C 1
ATOM 3113 O O . ARG A 1 408 ? 22.042 21.631 -12.987 1.00 85.69 408 ARG A O 1
ATOM 3120 N N . GLU A 1 409 ? 21.042 20.193 -11.571 1.00 85.00 409 GLU A N 1
ATOM 3121 C CA . GLU A 1 409 ? 21.470 20.806 -10.311 1.00 85.00 409 GLU A CA 1
ATOM 3122 C C . GLU A 1 409 ? 22.553 19.984 -9.600 1.00 85.00 409 GLU A C 1
ATOM 3124 O O . GLU A 1 409 ? 23.221 20.486 -8.700 1.00 85.00 409 GLU A O 1
ATOM 3129 N N . SER A 1 410 ? 22.749 18.726 -10.004 1.00 85.00 410 SER A N 1
ATOM 3130 C CA . SER A 1 410 ? 23.722 17.816 -9.403 1.00 85.00 410 SER A CA 1
ATOM 3131 C C . SER A 1 410 ? 24.385 16.918 -10.447 1.00 85.00 410 SER A C 1
ATOM 3133 O O . SER A 1 410 ? 23.923 16.791 -11.580 1.00 85.00 410 SER A O 1
ATOM 3135 N N . ALA A 1 411 ? 25.479 16.271 -10.043 1.00 86.06 411 ALA A N 1
ATOM 3136 C CA . ALA A 1 411 ? 26.140 15.225 -10.823 1.00 86.06 411 ALA A CA 1
ATOM 3137 C C . ALA A 1 411 ? 25.493 13.838 -10.624 1.00 86.06 411 ALA A C 1
ATOM 3139 O O . ALA A 1 411 ? 26.094 12.825 -10.992 1.00 86.06 411 ALA A O 1
ATOM 3140 N N . ASP A 1 412 ? 24.303 13.784 -10.013 1.00 86.31 412 ASP A N 1
ATOM 3141 C CA . ASP A 1 412 ? 23.642 12.523 -9.701 1.00 86.31 412 ASP A CA 1
ATOM 3142 C C . ASP A 1 412 ? 23.211 11.818 -10.985 1.00 86.31 412 ASP A C 1
ATOM 3144 O O . ASP A 1 412 ? 22.647 12.431 -11.900 1.00 86.31 412 ASP A O 1
ATOM 3148 N N . THR A 1 413 ? 23.491 10.520 -11.062 1.00 87.25 413 THR A N 1
ATOM 3149 C CA . THR A 1 413 ? 23.171 9.720 -12.241 1.00 87.25 413 THR A CA 1
ATOM 3150 C C . THR A 1 413 ? 23.004 8.247 -11.896 1.00 87.25 413 THR A C 1
ATOM 3152 O O . THR A 1 413 ? 23.758 7.687 -11.102 1.00 87.25 413 THR A O 1
ATOM 3155 N N . LEU A 1 414 ? 22.020 7.617 -12.530 1.00 89.56 414 LEU A N 1
ATOM 3156 C CA . LEU A 1 414 ? 21.944 6.178 -12.738 1.00 89.56 414 LEU A CA 1
ATOM 3157 C C . LEU A 1 414 ? 22.281 5.944 -14.207 1.00 89.56 414 LEU A C 1
ATOM 3159 O O . LEU A 1 414 ? 21.531 6.370 -15.089 1.00 89.56 414 LEU A O 1
ATOM 3163 N N . ARG A 1 415 ? 23.413 5.292 -14.469 1.00 90.50 415 ARG A N 1
ATOM 3164 C CA . ARG A 1 415 ? 23.964 5.085 -15.808 1.00 90.50 415 ARG A CA 1
ATOM 3165 C C . ARG A 1 415 ? 24.165 3.603 -16.097 1.00 90.50 415 ARG A C 1
ATOM 3167 O O . ARG A 1 415 ? 24.726 2.884 -15.276 1.00 90.50 415 ARG A O 1
ATOM 3174 N N . LEU A 1 416 ? 23.731 3.174 -17.280 1.00 90.88 416 LEU A N 1
ATOM 3175 C CA . LEU A 1 416 ? 24.017 1.858 -17.853 1.00 90.88 416 LEU A CA 1
ATOM 3176 C C . LEU A 1 416 ? 24.861 2.036 -19.115 1.00 90.88 416 LEU A C 1
ATOM 3178 O O . LEU A 1 416 ? 24.477 2.782 -20.023 1.00 90.88 416 LEU A O 1
ATOM 3182 N N . GLU A 1 417 ? 25.998 1.350 -19.177 1.00 92.44 417 GLU A N 1
ATOM 3183 C CA . GLU A 1 417 ? 26.949 1.447 -20.286 1.00 92.44 417 GLU A CA 1
ATOM 3184 C C . GLU A 1 417 ? 27.662 0.119 -20.568 1.00 92.44 417 GLU A C 1
ATOM 3186 O O . GLU A 1 417 ? 27.764 -0.744 -19.699 1.00 92.44 417 GLU A O 1
ATOM 3191 N N . LEU A 1 418 ? 28.150 -0.048 -21.800 1.00 90.50 418 LEU A N 1
ATOM 3192 C CA . LEU A 1 418 ? 29.159 -1.057 -22.114 1.00 90.50 418 LEU A CA 1
ATOM 3193 C C . LEU A 1 418 ? 30.536 -0.492 -21.791 1.00 90.50 418 LEU A C 1
ATOM 3195 O O . LEU A 1 418 ? 30.891 0.580 -22.289 1.00 90.50 418 LEU A O 1
ATOM 3199 N N . ASP A 1 419 ? 31.305 -1.248 -21.020 1.00 91.12 419 ASP A N 1
ATOM 3200 C CA . ASP A 1 419 ? 32.699 -0.977 -20.691 1.00 91.12 419 ASP A CA 1
ATOM 3201 C C . ASP A 1 419 ? 33.504 -2.264 -20.915 1.00 91.12 419 ASP A C 1
ATOM 3203 O O . ASP A 1 419 ? 33.260 -3.290 -20.280 1.00 91.12 419 ASP A O 1
ATOM 3207 N N . GLY A 1 420 ? 34.390 -2.269 -21.914 1.00 88.56 420 GLY A N 1
ATOM 3208 C CA . GLY A 1 420 ? 35.189 -3.452 -22.256 1.00 88.56 420 GLY A CA 1
ATOM 3209 C C . GLY A 1 420 ? 34.365 -4.697 -22.632 1.00 88.56 420 GLY A C 1
ATOM 3210 O O . GLY A 1 420 ? 34.803 -5.821 -22.398 1.00 88.56 420 GLY A O 1
ATOM 3211 N N . GLY A 1 421 ? 33.163 -4.522 -23.194 1.00 83.56 421 GLY A N 1
ATOM 3212 C CA . GLY A 1 421 ? 32.241 -5.618 -23.530 1.00 83.56 421 GLY A CA 1
ATOM 3213 C C . GLY A 1 421 ? 31.461 -6.181 -22.334 1.00 83.56 421 GLY A C 1
ATOM 3214 O O . GLY A 1 421 ? 30.744 -7.176 -22.474 1.00 83.56 421 GLY A O 1
ATOM 3215 N N . GLN A 1 422 ? 31.572 -5.556 -21.164 1.00 83.38 422 GLN A N 1
ATOM 3216 C CA . GLN A 1 422 ? 30.774 -5.862 -19.981 1.00 83.38 422 GLN A CA 1
ATOM 3217 C C . GLN A 1 422 ? 29.711 -4.787 -19.782 1.00 83.38 422 GLN A C 1
ATOM 3219 O O . GLN A 1 422 ? 29.926 -3.620 -20.101 1.00 83.38 422 GLN A O 1
ATOM 3224 N N . MET A 1 423 ? 28.548 -5.183 -19.268 1.00 84.19 423 MET A N 1
ATOM 3225 C CA . MET A 1 423 ? 27.538 -4.212 -18.863 1.00 84.19 423 MET A CA 1
ATOM 3226 C C . MET A 1 423 ? 27.898 -3.659 -17.486 1.00 84.19 423 MET A C 1
ATOM 3228 O O . MET A 1 423 ? 28.007 -4.421 -16.523 1.00 84.19 423 MET A O 1
ATOM 3232 N N . LYS A 1 424 ? 27.997 -2.337 -17.392 1.00 85.38 424 LYS A N 1
ATOM 3233 C CA . LYS A 1 424 ? 28.327 -1.607 -16.175 1.00 85.38 424 LYS A CA 1
ATOM 3234 C C . LYS A 1 424 ? 27.149 -0.747 -15.730 1.00 85.38 424 LYS A C 1
ATOM 3236 O O . LYS A 1 424 ? 26.575 -0.002 -16.526 1.00 85.38 424 LYS A O 1
ATOM 3241 N N . LEU A 1 425 ? 26.783 -0.873 -14.455 1.00 86.00 425 LEU A N 1
ATOM 3242 C CA . LEU A 1 425 ? 25.841 0.012 -13.776 1.00 86.00 425 LEU A CA 1
ATOM 3243 C C . LEU A 1 425 ? 26.622 0.958 -12.863 1.00 86.00 425 LEU A C 1
ATOM 3245 O O . LEU A 1 425 ? 27.328 0.506 -11.962 1.00 86.00 425 LEU A O 1
ATOM 3249 N N . THR A 1 426 ? 26.426 2.259 -13.048 1.00 85.75 426 THR A N 1
ATOM 3250 C CA . THR A 1 426 ? 26.978 3.302 -12.180 1.00 85.75 426 THR A CA 1
ATOM 3251 C C . THR A 1 426 ? 25.840 4.075 -11.534 1.00 85.75 426 THR A C 1
ATOM 3253 O O . THR A 1 426 ? 24.990 4.634 -12.225 1.00 85.75 426 THR A O 1
ATOM 3256 N N . VAL A 1 427 ? 25.839 4.134 -10.204 1.00 85.69 427 VAL A N 1
ATOM 3257 C CA . VAL A 1 427 ? 24.957 5.002 -9.419 1.00 85.69 427 VAL A CA 1
ATOM 3258 C C . VAL A 1 427 ? 25.830 6.016 -8.695 1.00 85.69 427 VAL A C 1
ATOM 3260 O O . VAL A 1 427 ? 26.624 5.651 -7.830 1.00 85.69 427 VAL A O 1
ATOM 3263 N N . ASN A 1 428 ? 25.702 7.288 -9.058 1.00 84.44 428 ASN A N 1
ATOM 3264 C CA . ASN A 1 428 ? 26.394 8.393 -8.408 1.00 84.44 428 ASN A CA 1
ATOM 3265 C C . ASN A 1 428 ? 25.367 9.290 -7.718 1.00 84.44 428 ASN A C 1
ATOM 3267 O O . ASN A 1 428 ? 24.449 9.769 -8.377 1.00 84.44 428 ASN A O 1
ATOM 3271 N N . LEU A 1 429 ? 25.534 9.509 -6.413 1.00 81.75 429 LEU A N 1
ATOM 3272 C CA . LEU A 1 429 ? 24.698 10.396 -5.593 1.00 81.75 429 LEU A CA 1
ATOM 3273 C C . LEU A 1 429 ? 25.566 11.492 -4.941 1.00 81.75 429 LEU A C 1
ATOM 3275 O O . LEU A 1 429 ? 25.572 11.690 -3.721 1.00 81.75 429 LEU A O 1
ATOM 3279 N N . GLY A 1 430 ? 26.404 12.135 -5.755 1.00 73.50 430 GLY A N 1
ATOM 3280 C CA . GLY A 1 430 ? 27.253 13.270 -5.396 1.00 73.50 430 GLY A CA 1
ATOM 3281 C C . GLY A 1 430 ? 28.542 12.908 -4.652 1.00 73.50 430 GLY A C 1
ATOM 3282 O O . GLY A 1 430 ? 29.624 13.258 -5.118 1.00 73.50 430 GLY A O 1
ATOM 3283 N N . ARG A 1 431 ? 28.448 12.250 -3.486 1.00 58.09 431 ARG A N 1
ATOM 3284 C CA . ARG A 1 431 ? 29.623 11.926 -2.640 1.00 58.09 431 ARG A CA 1
ATOM 3285 C C . ARG A 1 431 ? 30.069 10.467 -2.685 1.00 58.09 431 ARG A C 1
ATOM 3287 O O . ARG A 1 431 ? 31.221 10.208 -2.362 1.00 58.09 431 ARG A O 1
ATOM 3294 N N . ASP A 1 432 ? 29.203 9.557 -3.121 1.00 58.88 432 ASP A N 1
ATOM 3295 C CA . ASP A 1 432 ? 29.497 8.127 -3.215 1.00 58.88 432 ASP A CA 1
ATOM 3296 C C . ASP A 1 432 ? 29.079 7.604 -4.595 1.00 58.88 432 ASP A C 1
ATOM 3298 O O . ASP A 1 432 ? 27.888 7.492 -4.895 1.00 58.88 432 ASP A O 1
ATOM 3302 N N . ALA A 1 433 ? 30.065 7.273 -5.432 1.00 59.34 433 ALA A N 1
ATOM 3303 C CA . ALA A 1 433 ? 29.837 6.502 -6.647 1.00 59.34 433 ALA A CA 1
ATOM 3304 C C . ALA A 1 433 ? 29.875 5.009 -6.298 1.00 59.34 433 ALA A C 1
ATOM 3306 O O . ALA A 1 433 ? 30.851 4.509 -5.735 1.00 59.34 433 ALA A O 1
ATOM 3307 N N . ARG A 1 434 ? 28.797 4.293 -6.613 1.00 68.06 434 ARG A N 1
ATOM 3308 C CA . ARG A 1 434 ? 28.725 2.835 -6.530 1.00 68.06 434 ARG A CA 1
ATOM 3309 C C . ARG A 1 434 ? 28.696 2.280 -7.944 1.00 68.06 434 ARG A C 1
ATOM 3311 O O . ARG A 1 434 ? 27.859 2.674 -8.753 1.00 68.06 434 ARG A O 1
ATOM 3318 N N . GLU A 1 435 ? 29.609 1.362 -8.219 1.00 68.69 435 GLU A N 1
ATOM 3319 C CA . GLU A 1 435 ? 29.693 0.658 -9.494 1.00 68.69 435 GLU A CA 1
ATOM 3320 C C . GLU A 1 435 ? 29.382 -0.820 -9.264 1.00 68.69 435 GLU A C 1
ATOM 3322 O O . GLU A 1 435 ? 29.801 -1.406 -8.262 1.00 68.69 435 GLU A O 1
ATOM 3327 N N . ALA A 1 436 ? 28.608 -1.405 -10.171 1.00 63.47 436 ALA A N 1
ATOM 3328 C CA . ALA A 1 436 ? 28.323 -2.828 -10.186 1.00 63.47 436 ALA A CA 1
ATOM 3329 C C . ALA A 1 436 ? 28.520 -3.367 -11.604 1.00 63.47 436 ALA A C 1
ATOM 3331 O O . ALA A 1 436 ? 27.798 -2.987 -12.533 1.00 63.47 436 ALA A O 1
ATOM 3332 N N . ASP A 1 437 ? 29.474 -4.284 -11.744 1.00 60.91 437 ASP A N 1
ATOM 3333 C CA . ASP A 1 437 ? 29.750 -4.967 -13.003 1.00 60.91 437 ASP A CA 1
ATOM 3334 C C . ASP A 1 437 ? 28.819 -6.173 -13.166 1.00 60.91 437 ASP A C 1
ATOM 3336 O O . ASP A 1 437 ? 28.558 -6.939 -12.232 1.00 60.91 437 ASP A O 1
ATOM 3340 N N . CYS A 1 438 ? 28.272 -6.338 -14.367 1.00 59.47 438 CYS A N 1
ATOM 3341 C CA . CYS A 1 438 ? 27.486 -7.510 -14.734 1.00 59.47 438 CYS A CA 1
ATOM 3342 C C . CYS A 1 438 ? 28.360 -8.530 -15.477 1.00 59.47 438 CYS A C 1
ATOM 3344 O O . CYS A 1 438 ? 29.475 -8.235 -15.897 1.00 59.47 438 CYS A O 1
ATOM 3346 N N . ALA A 1 439 ? 27.823 -9.737 -15.681 1.00 57.84 439 ALA A N 1
ATOM 3347 C CA . ALA A 1 439 ? 28.487 -10.767 -16.474 1.00 57.84 439 ALA A CA 1
ATOM 3348 C C . ALA A 1 439 ? 28.906 -10.251 -17.867 1.00 57.84 439 ALA A C 1
ATOM 3350 O O . ALA A 1 439 ? 28.252 -9.383 -18.453 1.00 57.84 439 ALA A O 1
ATOM 3351 N N . SER A 1 440 ? 29.993 -10.816 -18.396 1.00 56.03 440 SER A N 1
ATOM 3352 C CA . SER A 1 440 ? 30.495 -10.527 -19.738 1.00 56.03 440 SER A CA 1
ATOM 3353 C C . SER A 1 440 ? 29.423 -10.795 -20.795 1.00 56.03 440 SER A C 1
ATOM 3355 O O . SER A 1 440 ? 28.752 -11.827 -20.754 1.00 56.03 440 SER A O 1
ATOM 3357 N N . CYS A 1 441 ? 29.246 -9.866 -21.743 1.00 55.88 441 CYS A N 1
ATOM 3358 C CA . CYS A 1 441 ? 28.265 -10.039 -22.811 1.00 55.88 441 CYS A CA 1
ATOM 3359 C C . CYS A 1 441 ? 28.774 -11.123 -23.776 1.00 55.88 441 CYS A C 1
ATOM 3361 O O . CYS A 1 441 ? 29.845 -10.947 -24.368 1.00 55.88 441 CYS A O 1
ATOM 3363 N N . PRO A 1 442 ? 28.056 -12.245 -23.958 1.00 47.78 442 PRO A N 1
ATOM 3364 C CA . PRO A 1 442 ? 28.515 -13.319 -24.825 1.00 47.78 442 PRO A CA 1
ATOM 3365 C C . PRO A 1 442 ? 28.309 -12.930 -26.296 1.00 47.78 442 PRO A C 1
ATOM 3367 O O . PRO A 1 442 ? 27.288 -13.245 -26.894 1.00 47.78 442 PRO A O 1
ATOM 3370 N N . GLY A 1 443 ? 29.284 -12.227 -26.878 1.00 53.25 443 GLY A N 1
ATOM 3371 C CA . GLY A 1 443 ? 29.410 -12.027 -28.326 1.00 53.25 443 GLY A CA 1
ATOM 3372 C C . GLY A 1 443 ? 28.236 -11.314 -29.031 1.00 53.25 443 GLY A C 1
ATOM 3373 O O . GLY A 1 443 ? 27.389 -10.683 -28.389 1.00 53.25 443 GLY A O 1
ATOM 3374 N N . PRO A 1 444 ? 28.200 -11.361 -30.379 1.00 51.47 444 PRO A N 1
ATOM 3375 C CA . PRO A 1 444 ? 27.150 -10.725 -31.172 1.00 51.47 444 PRO A CA 1
ATOM 3376 C C . PRO A 1 444 ? 25.804 -11.440 -30.981 1.00 51.47 444 PRO A C 1
ATOM 3378 O O . PRO A 1 444 ? 25.666 -12.623 -31.280 1.00 51.47 444 PRO A O 1
ATOM 3381 N N . GLY A 1 445 ? 24.803 -10.706 -30.493 1.00 59.50 445 GLY A N 1
ATOM 3382 C CA . GLY A 1 445 ? 23.463 -11.220 -30.214 1.00 59.50 445 GLY A CA 1
ATOM 3383 C C . GLY A 1 445 ? 22.566 -10.171 -29.555 1.00 59.50 445 GLY A C 1
ATOM 3384 O O . GLY A 1 445 ? 23.032 -9.098 -29.168 1.00 59.50 445 GLY A O 1
ATOM 3385 N N . LEU A 1 446 ? 21.266 -10.464 -29.465 1.00 71.75 446 LEU A N 1
ATOM 3386 C CA . LEU A 1 446 ? 20.306 -9.624 -28.749 1.00 71.75 446 LEU A CA 1
ATOM 3387 C C . LEU A 1 446 ? 20.364 -9.963 -27.259 1.00 71.75 446 LEU A C 1
ATOM 3389 O O . LEU A 1 446 ? 19.977 -11.058 -26.852 1.00 71.75 446 LEU A O 1
ATOM 3393 N N . HIS A 1 447 ? 20.816 -9.009 -26.455 1.00 75.06 447 HIS A N 1
ATOM 3394 C CA . HIS A 1 447 ? 20.981 -9.161 -25.015 1.00 75.06 447 HIS A CA 1
ATOM 3395 C C . HIS A 1 447 ? 19.854 -8.452 -24.265 1.00 75.06 447 HIS A C 1
ATOM 3397 O O . HIS A 1 447 ? 19.247 -7.496 -24.758 1.00 75.06 447 HIS A O 1
ATOM 3403 N N . HIS A 1 448 ? 19.560 -8.929 -23.060 1.00 75.69 448 HIS A N 1
ATOM 3404 C CA . HIS A 1 448 ? 18.547 -8.355 -22.183 1.00 75.69 448 HIS A CA 1
ATOM 3405 C C . HIS A 1 448 ? 19.144 -8.076 -20.804 1.00 75.69 448 HIS A C 1
ATOM 3407 O O . HIS A 1 448 ? 19.822 -8.933 -20.238 1.00 75.69 448 HIS A O 1
ATOM 3413 N N . VAL A 1 449 ? 18.856 -6.893 -20.258 1.00 73.00 449 VAL A N 1
ATOM 3414 C CA . VAL A 1 449 ? 19.281 -6.494 -18.916 1.00 73.00 449 VAL A CA 1
ATOM 3415 C C . VAL A 1 449 ? 18.100 -5.909 -18.161 1.00 73.00 449 VAL A C 1
ATOM 3417 O O . VAL A 1 449 ? 17.429 -5.001 -18.645 1.00 73.00 449 VAL A O 1
ATOM 3420 N N . ARG A 1 450 ? 17.886 -6.418 -16.946 1.00 75.44 450 ARG A N 1
ATOM 3421 C CA . ARG A 1 450 ? 16.973 -5.858 -15.949 1.00 75.44 450 ARG A CA 1
ATOM 3422 C C . ARG A 1 450 ? 17.737 -5.650 -14.653 1.00 75.44 450 ARG A C 1
ATOM 3424 O O . ARG A 1 450 ? 18.434 -6.557 -14.193 1.00 75.44 450 ARG A O 1
ATOM 3431 N N . ARG A 1 451 ? 17.608 -4.466 -14.066 1.00 70.88 451 ARG A N 1
ATOM 3432 C CA . ARG A 1 451 ? 18.203 -4.121 -12.779 1.00 70.88 451 ARG A CA 1
ATOM 3433 C C . ARG A 1 451 ? 17.193 -3.355 -11.943 1.00 70.88 451 ARG A C 1
ATOM 3435 O O . ARG A 1 451 ? 16.651 -2.346 -12.379 1.00 70.88 451 ARG A O 1
ATOM 3442 N N . ARG A 1 452 ? 17.002 -3.836 -10.717 1.00 65.12 452 ARG A N 1
ATOM 3443 C CA . ARG A 1 452 ? 16.300 -3.114 -9.662 1.00 65.12 452 ARG A CA 1
ATOM 3444 C C . ARG A 1 452 ? 17.337 -2.467 -8.765 1.00 65.12 452 ARG A C 1
ATOM 3446 O O . ARG A 1 452 ? 18.213 -3.158 -8.248 1.00 65.12 452 ARG A O 1
ATOM 3453 N N . CYS A 1 453 ? 17.266 -1.151 -8.633 1.00 63.69 453 CYS A N 1
ATOM 3454 C CA . CYS A 1 453 ? 18.183 -0.376 -7.809 1.00 63.69 453 CYS A CA 1
ATOM 3455 C C . CYS A 1 453 ? 17.402 0.208 -6.640 1.00 63.69 453 CYS A C 1
ATOM 3457 O O . CYS A 1 453 ? 16.328 0.762 -6.850 1.00 63.69 453 CYS A O 1
ATOM 3459 N N . ALA A 1 454 ? 17.939 0.094 -5.427 1.00 60.88 454 ALA A N 1
ATOM 3460 C CA . ALA A 1 454 ? 17.392 0.760 -4.254 1.00 60.88 454 ALA A CA 1
ATOM 3461 C C . ALA A 1 454 ? 18.519 1.411 -3.443 1.00 60.88 454 ALA A C 1
ATOM 3463 O O . ALA A 1 454 ? 19.544 0.785 -3.166 1.00 60.88 454 ALA A O 1
ATOM 3464 N N . SER A 1 455 ? 18.332 2.673 -3.066 1.00 57.34 455 SER A N 1
ATOM 3465 C CA . SER A 1 455 ? 19.225 3.442 -2.200 1.00 57.34 455 SER A CA 1
ATOM 3466 C C . SER A 1 455 ? 19.044 2.976 -0.750 1.00 57.34 455 SER A C 1
ATOM 3468 O O . SER A 1 455 ? 18.201 3.479 -0.008 1.00 57.34 455 SER A O 1
ATOM 3470 N N . SER A 1 456 ? 19.816 1.979 -0.311 1.00 47.38 456 SER A N 1
ATOM 3471 C CA . SER A 1 456 ? 19.744 1.495 1.071 1.00 47.38 456 SER A CA 1
ATOM 3472 C C . SER A 1 456 ? 20.573 2.373 2.020 1.00 47.38 456 SER A C 1
ATOM 3474 O O . SER A 1 456 ? 21.759 2.121 2.237 1.00 47.38 456 SER A O 1
ATOM 3476 N N . ARG A 1 457 ? 19.943 3.364 2.666 1.00 43.28 457 ARG A N 1
ATOM 3477 C CA . ARG A 1 457 ? 20.308 3.722 4.057 1.00 43.28 457 ARG A CA 1
ATOM 3478 C C . ARG A 1 457 ? 19.569 2.858 5.087 1.00 43.28 457 ARG A C 1
ATOM 3480 O O . ARG A 1 457 ? 19.989 2.804 6.237 1.00 43.28 457 ARG A O 1
ATOM 3487 N N . SER A 1 458 ? 18.517 2.144 4.676 1.00 36.09 458 SER A N 1
ATOM 3488 C CA . SER A 1 458 ? 17.822 1.137 5.484 1.00 36.09 458 SER A CA 1
ATOM 3489 C C . SER A 1 458 ? 17.912 -0.240 4.818 1.00 36.09 458 SER A C 1
ATOM 3491 O O . SER A 1 458 ? 17.918 -0.361 3.596 1.00 36.09 458 SER A O 1
ATOM 3493 N N . SER A 1 459 ? 18.057 -1.277 5.634 1.00 29.23 459 SER A N 1
ATOM 3494 C CA . SER A 1 459 ? 18.605 -2.607 5.332 1.00 29.23 459 SER A CA 1
ATOM 3495 C C . SER A 1 459 ? 17.767 -3.530 4.423 1.00 29.23 459 SER A C 1
ATOM 3497 O O . SER A 1 459 ? 17.809 -4.748 4.592 1.00 29.23 459 SER A O 1
ATOM 3499 N N . ALA A 1 460 ? 16.991 -3.005 3.477 1.00 33.66 460 ALA A N 1
ATOM 3500 C CA . ALA A 1 460 ? 16.181 -3.808 2.562 1.00 33.66 460 ALA A CA 1
ATOM 3501 C C . ALA A 1 460 ? 16.865 -3.934 1.191 1.00 33.66 460 ALA A C 1
ATOM 3503 O O . ALA A 1 460 ? 16.663 -3.115 0.300 1.00 33.66 460 ALA A O 1
ATOM 3504 N N . VAL A 1 461 ? 17.677 -4.979 1.020 1.00 33.12 461 VAL A N 1
ATOM 3505 C CA . VAL A 1 461 ? 18.119 -5.422 -0.310 1.00 33.12 461 VAL A CA 1
ATOM 3506 C C . VAL A 1 461 ? 16.934 -6.124 -0.973 1.00 33.12 461 VAL A C 1
ATOM 3508 O O . VAL A 1 461 ? 16.483 -7.164 -0.491 1.00 33.12 461 VAL A O 1
ATOM 3511 N N . TYR A 1 462 ? 16.417 -5.543 -2.057 1.00 34.56 462 TYR A N 1
ATOM 3512 C CA . TYR A 1 462 ? 15.480 -6.219 -2.954 1.00 34.56 462 TYR A CA 1
ATOM 3513 C C . TYR A 1 462 ? 16.185 -7.444 -3.551 1.00 34.56 462 TYR A C 1
ATOM 3515 O O . TYR A 1 462 ? 17.263 -7.321 -4.135 1.00 34.56 462 TYR A O 1
ATOM 3523 N N . GLY A 1 463 ? 15.604 -8.630 -3.367 1.00 27.61 463 GLY A N 1
ATOM 3524 C CA . GLY A 1 463 ? 16.080 -9.847 -4.022 1.00 27.61 463 GLY A CA 1
ATOM 3525 C C . GLY A 1 463 ? 15.979 -9.758 -5.556 1.00 27.61 463 GLY A C 1
ATOM 3526 O O . GLY A 1 463 ? 15.252 -8.897 -6.065 1.00 27.61 463 GLY A O 1
ATOM 3527 N N . PRO A 1 464 ? 16.721 -10.623 -6.278 1.00 27.81 464 PRO A N 1
ATOM 3528 C CA . PRO A 1 464 ? 16.862 -10.595 -7.735 1.00 27.81 464 PRO A CA 1
ATOM 3529 C C . PRO A 1 464 ? 15.541 -10.587 -8.498 1.00 27.81 464 PRO A C 1
ATOM 3531 O O . PRO A 1 464 ? 14.552 -11.221 -8.062 1.00 27.81 464 PRO A O 1
#

InterPro domains:
  IPR000742 EGF-like domain [PS50026] (323-360)
  IPR001791 Laminin G domain [PF02210] (31-91)
  IPR001791 Laminin G domain [PF02210] (154-299)
  IPR001791 Laminin G domain [PS50025] (1-119)
  IPR001791 Laminin G domain [PS50025] (126-319)
  IPR001791 Laminin G domain [SM00282] (146-299)
  IPR001791 Laminin G domain [cd00110] (33-89)
  IPR001791 Laminin G domain [cd00110] (127-297)
  IPR013320 Concanavalin A-like lectin/glucanase domain superfamily [SSF49899] (25-96)
  IPR013320 Concanavalin A-like lectin/glucanase domain superfamily [SSF49899] (115-319)
  IPR013320 Concanavalin A-like lectin/glucanase domain superfamily [SSF49899] (331-433)
  IPR050372 Neurexin-related cell adhesion and synaptic protein [PTHR15036] (32-360)

Organism: Eschrichtius robustus (NCBI:txid9764)

Radius of gyration: 27.77 Å; Cα contacts (8 Å, |Δi|>4): 923; chains: 1; bounding box: 68×57×87 Å